Protein 9IW1 (pdb70)

Organism: Chaetomium thermophilum (strain DSM 1495 / CBS 144.50 / IMI 039719) (NCBI:txid759272)

Structure (mmCIF, N/CA/C/O backbone):
data_9IW1
#
_entry.id   9IW1
#
_cell.length_a   42.988
_cell.length_b   60.536
_cell.length_c   202.142
_cell.angle_alpha   90.000
_cell.angle_beta   90.000
_cell.angle_gamma   90.000
#
_symmetry.space_group_name_H-M   'P 21 21 21'
#
loop_
_entity.id
_entity.type
_entity.pdbx_description
1 polymer 'Nicotinamide-nucleotide adenylyltransferase'
2 non-polymer 'BETA-NICOTINAMIDE RIBOSE MONOPHOSPHATE'
3 non-polymer GLYCEROL
4 non-polymer DI(HYDROXYETHYL)ETHER
5 non-polymer 1,2-ETHANEDIOL
6 water water
#
loop_
_atom_site.group_PDB
_atom_site.id
_atom_site.type_symbol
_atom_site.label_atom_id
_atom_site.label_alt_id
_atom_site.label_comp_id
_atom_site.label_asym_id
_atom_site.label_entity_id
_atom_site.label_seq_id
_atom_site.pdbx_PDB_ins_code
_atom_site.Cartn_x
_atom_site.Cartn_y
_atom_site.Cartn_z
_atom_site.occupancy
_atom_site.B_iso_or_equiv
_atom_site.auth_seq_id
_atom_site.auth_comp_id
_atom_site.auth_asym_id
_atom_site.auth_atom_id
_atom_site.pdbx_PDB_model_num
ATOM 1 N N . ASP A 1 45 ? -25.19300 -11.56452 7.88521 1.000 56.85568 37 ASP A N 1
ATOM 2 C CA . ASP A 1 45 ? -25.42630 -12.91244 7.54868 1.000 56.89279 37 ASP A CA 1
ATOM 3 C C . ASP A 1 45 ? -24.30124 -13.84415 7.67640 1.000 55.73452 37 ASP A C 1
ATOM 4 O O . ASP A 1 45 ? -24.22971 -14.47895 8.69904 1.000 61.59325 37 ASP A O 1
ATOM 9 N N . SER A 1 46 ? -23.47807 -14.05398 6.66063 1.000 47.89732 38 SER A N 1
ATOM 10 C CA . SER A 1 46 ? -22.51550 -15.14794 6.78297 1.000 44.65337 38 SER A CA 1
ATOM 11 C C . SER A 1 46 ? -21.05152 -14.69991 6.76828 1.000 33.23174 38 SER A C 1
ATOM 12 O O . SER A 1 46 ? -20.71747 -13.55147 6.46609 1.000 34.09216 38 SER A O 1
ATOM 15 N N . TYR A 1 47 ? -20.16405 -15.64643 7.08212 1.000 28.36008 39 TYR A N 1
ATOM 16 C CA . TYR A 1 47 ? -18.77769 -15.27749 7.33860 1.000 26.37686 39 TYR A CA 1
ATOM 17 C C . TYR A 1 47 ? -18.12535 -14.66952 6.10600 1.000 30.74582 39 TYR A C 1
ATOM 18 O O . TYR A 1 47 ? -18.06051 -15.28291 5.03181 1.000 29.78474 39 TYR A O 1
ATOM 27 N N . THR A 1 48 ? -17.57312 -13.48183 6.28698 1.000 30.54373 40 THR A N 1
ATOM 28 C CA . THR A 1 48 ? -16.80207 -12.81624 5.25102 1.000 30.39984 40 THR A CA 1
ATOM 29 C C . THR A 1 48 ? -15.47417 -12.42114 5.87398 1.000 30.88733 40 THR A C 1
ATOM 30 O O . THR A 1 48 ? -15.44132 -11.87011 6.97961 1.000 24.40587 40 THR A O 1
ATOM 34 N N . PHE A 1 49 ? -14.39610 -12.77373 5.21866 1.000 28.43771 41 PHE A N 1
ATOM 35 C CA . PHE A 1 49 ? -13.09405 -12.46359 5.76208 1.000 25.06698 41 PHE A CA 1
ATOM 36 C C . PHE A 1 49 ? -12.88408 -10.95485 5.75221 1.000 21.62931 41 PHE A C 1
ATOM 37 O O . PHE A 1 49 ? -13.06315 -10.32715 4.71301 1.000 19.99941 41 PHE A O 1
ATOM 45 N N . PRO A 1 50 ? -12.53027 -10.33811 6.88333 1.000 27.41196 42 PRO A N 1
ATOM 46 C CA . PRO A 1 50 ? -12.48447 -8.86453 6.94211 1.000 20.05390 42 PRO A CA 1
ATOM 47 C C . PRO A 1 50 ? -11.31615 -8.30626 6.14668 1.000 20.61880 42 PRO A C 1
ATOM 48 O O . PRO A 1 50 ? -10.17538 -8.74916 6.29449 1.000 20.61432 42 PRO A O 1
ATOM 52 N N . ILE A 1 51 ? -11.60590 -7.30631 5.31884 1.000 19.90533 43 ILE A N 1
ATOM 53 C CA . ILE A 1 51 ? -10.59342 -6.70600 4.46200 1.000 24.12583 43 ILE A CA 1
ATOM 54 C C . ILE A 1 51 ? -10.75981 -5.19411 4.40569 1.000 24.55123 43 ILE A C 1
ATOM 55 O O . ILE A 1 51 ? -10.08979 -4.52084 3.61244 1.000 23.27104 43 ILE A O 1
ATOM 60 N N . HIS A 1 52 ? -11.64366 -4.64034 5.23914 1.000 22.37862 44 HIS A N 1
ATOM 61 C CA . HIS A 1 52 ? -11.96620 -3.22889 5.07757 1.000 21.65037 44 HIS A CA 1
ATOM 62 C C . HIS A 1 52 ? -10.78481 -2.31777 5.38456 1.000 21.63978 44 HIS A C 1
ATOM 63 O O . HIS A 1 52 ? -10.80688 -1.15565 4.97125 1.000 20.07101 44 HIS A O 1
ATOM 70 N N . LYS A 1 53 ? -9.75308 -2.81202 6.07813 1.000 18.07226 45 LYS A N 1
ATOM 71 C CA . LYS A 1 53 ? -8.55175 -2.02572 6.34328 1.000 16.46366 45 LYS A CA 1
ATOM 72 C C . LYS A 1 53 ? -7.28518 -2.68964 5.81190 1.000 21.33582 45 LYS A C 1
ATOM 73 O O . LYS A 1 53 ? -6.17889 -2.28958 6.19124 1.000 18.41527 45 LYS A O 1
ATOM 79 N N . LEU A 1 54 ? -7.41088 -3.67952 4.93774 1.000 16.05786 46 LEU A N 1
ATOM 80 C CA . LEU A 1 54 ? -6.24274 -4.36500 4.40013 1.000 19.24841 46 LEU A CA 1
ATOM 81 C C . LEU A 1 54 ? -5.64628 -3.53386 3.27176 1.000 15.71423 46 LEU A C 1
ATOM 82 O O . LEU A 1 54 ? -6.34621 -3.17433 2.31834 1.000 19.32549 46 LEU A O 1
ATOM 87 N N . LYS A 1 55 ? -4.36318 -3.21751 3.37665 1.000 17.36448 47 LYS A N 1
ATOM 88 C CA . LYS A 1 55 ? -3.69778 -2.51888 2.28682 1.000 22.36323 47 LYS A CA 1
ATOM 89 C C . LYS A 1 55 ? -3.46325 -3.51383 1.16274 1.000 24.34695 47 LYS A C 1
ATOM 90 O O . LYS A 1 55 ? -2.73743 -4.50108 1.33289 1.000 21.99890 47 LYS A O 1
ATOM 96 N N . ARG A 1 56 ? -4.11409 -3.29485 0.03073 1.000 22.20483 48 ARG A N 1
ATOM 97 C CA . ARG A 1 56 ? -4.00500 -4.25999 -1.05002 1.000 28.11713 48 ARG A CA 1
ATOM 98 C C . ARG A 1 56 ? -2.98545 -3.86653 -2.10367 1.000 26.72800 48 ARG A C 1
ATOM 99 O O . ARG A 1 56 ? -2.67590 -4.68954 -2.97464 1.000 31.10391 48 ARG A O 1
ATOM 107 N N . ARG A 1 57 ? -2.44356 -2.65218 -2.03241 1.000 23.95353 49 ARG A N 1
ATOM 108 C CA . ARG A 1 57 ? -1.34387 -2.22154 -2.88740 1.000 26.74881 49 ARG A CA 1
ATOM 109 C C . ARG A 1 57 ? -0.25342 -1.60911 -2.01951 1.000 23.11777 49 ARG A C 1
ATOM 110 O O . ARG A 1 57 ? -0.51268 -0.66134 -1.27335 1.000 27.63728 49 ARG A O 1
ATOM 118 N N . GLN A 1 58 ? 0.96154 -2.12933 -2.13319 1.000 23.40136 50 GLN A N 1
ATOM 119 C CA . GLN A 1 58 ? 2.08431 -1.61417 -1.36708 1.000 19.39246 50 GLN A CA 1
ATOM 120 C C . GLN A 1 58 ? 2.48484 -0.20365 -1.80394 1.000 24.10592 50 GLN A C 1
ATOM 121 O O . GLN A 1 58 ? 2.18597 0.24723 -2.91277 1.000 24.91205 50 GLN A O 1
ATOM 127 N N . SER A 1 59 ? 3.19644 0.48854 -0.90112 1.000 26.50476 51 SER A N 1
ATOM 128 C CA . SER A 1 59 ? 3.77067 1.80139 -1.15849 1.000 26.19156 51 SER A CA 1
ATOM 129 C C . SER A 1 59 ? 5.29099 1.81327 -1.19020 1.000 30.27174 51 SER A C 1
ATOM 130 O O . SER A 1 59 ? 5.86755 2.77941 -1.69256 1.000 31.14722 51 SER A O 1
ATOM 133 N N . GLN A 1 60 ? 5.95929 0.77745 -0.68951 1.000 24.01433 52 GLN A N 1
ATOM 134 C CA . GLN A 1 60 ? 7.40673 0.83415 -0.56512 1.000 25.76472 52 GLN A CA 1
ATOM 135 C C . GLN A 1 60 ? 8.03804 -0.19185 -1.47760 1.000 29.87611 52 GLN A C 1
ATOM 136 O O . GLN A 1 60 ? 7.71593 -1.38046 -1.38986 1.000 28.54070 52 GLN A O 1
ATOM 142 N N . PRO A 1 61 ? 8.93085 0.21431 -2.36053 1.000 33.05342 53 PRO A N 1
ATOM 143 C CA . PRO A 1 61 ? 9.59691 -0.75713 -3.22717 1.000 29.77226 53 PRO A CA 1
ATOM 144 C C . PRO A 1 61 ? 10.60610 -1.57557 -2.45687 1.000 28.62220 53 PRO A C 1
ATOM 145 O O . PRO A 1 61 ? 11.17874 -1.12582 -1.46410 1.000 36.69663 53 PRO A O 1
ATOM 149 N N . GLY A 1 62 ? 10.80477 -2.80324 -2.92283 1.000 27.61613 54 GLY A N 1
ATOM 150 C CA . GLY A 1 62 ? 11.76275 -3.72292 -2.32312 1.000 28.73382 54 GLY A CA 1
ATOM 151 C C . GLY A 1 62 ? 11.32287 -4.34310 -1.02008 1.000 29.85006 54 GLY A C 1
ATOM 152 O O . GLY A 1 62 ? 12.10230 -5.08352 -0.41986 1.000 27.16600 54 GLY A O 1
ATOM 153 N N . LYS A 1 63 ? 10.09022 -4.09785 -0.58378 1.000 35.84441 55 LYS A N 1
ATOM 154 C CA . LYS A 1 63 ? 9.60671 -4.57393 0.70319 1.000 30.01137 55 LYS A CA 1
ATOM 155 C C . LYS A 1 63 ? 8.65556 -5.74377 0.49217 1.000 25.70773 55 LYS A C 1
ATOM 156 O O . LYS A 1 63 ? 7.81768 -5.72320 -0.41241 1.000 26.74919 55 LYS A O 1
ATOM 162 N N . THR A 1 64 ? 8.77251 -6.72860 1.35082 1.000 22.33661 56 THR A N 1
ATOM 163 C CA . THR A 1 64 ? 7.88202 -7.87202 1.37806 1.000 26.07308 56 THR A CA 1
ATOM 164 C C . THR A 1 64 ? 6.59753 -7.52185 2.11463 1.000 23.65198 56 THR A C 1
ATOM 165 O O . THR A 1 64 ? 6.65202 -7.07218 3.26117 1.000 26.49427 56 THR A O 1
ATOM 169 N N . PRO A 1 65 ? 5.43728 -7.72955 1.51148 1.000 20.80096 57 PRO A N 1
ATOM 170 C CA . PRO A 1 65 ? 4.19403 -7.44841 2.22784 1.000 21.11343 57 PRO A CA 1
ATOM 171 C C . PRO A 1 65 ? 4.03241 -8.40640 3.39887 1.000 20.16306 57 PRO A C 1
ATOM 172 O O . PRO A 1 65 ? 4.32235 -9.60354 3.30128 1.000 19.20905 57 PRO A O 1
ATOM 176 N N . LEU A 1 66 ? 3.56191 -7.86507 4.51654 1.000 20.70944 58 LEU A N 1
ATOM 177 C CA . LEU A 1 66 ? 3.47041 -8.60737 5.76594 1.000 17.93586 58 LEU A CA 1
ATOM 178 C C . LEU A 1 66 ? 2.10223 -8.38677 6.39238 1.000 17.86513 58 LEU A C 1
ATOM 179 O O . LEU A 1 66 ? 1.56296 -7.27561 6.35142 1.000 16.92996 58 LEU A O 1
ATOM 184 N N . VAL A 1 67 ? 1.52247 -9.46088 6.91802 1.000 15.13748 59 VAL A N 1
ATOM 185 C CA . VAL A 1 67 ? 0.27863 -9.40946 7.67331 1.000 15.94509 59 VAL A CA 1
ATOM 186 C C . VAL A 1 67 ? 0.52758 -10.02741 9.04270 1.000 16.37776 59 VAL A C 1
ATOM 187 O O . VAL A 1 67 ? 1.02605 -11.15508 9.14148 1.000 17.43679 59 VAL A O 1
ATOM 191 N N . LEU A 1 68 ? 0.17834 -9.29507 10.09473 1.000 13.28263 60 LEU A N 1
ATOM 192 C CA . LEU A 1 68 ? 0.38707 -9.74388 11.46668 1.000 12.72739 60 LEU A CA 1
ATOM 193 C C . LEU A 1 68 ? -0.90156 -10.32880 12.01644 1.000 12.55188 60 LEU A C 1
ATOM 194 O O . LEU A 1 68 ? -1.97916 -9.76124 11.82326 1.000 15.48028 60 LEU A O 1
ATOM 199 N N . VAL A 1 69 ? -0.78882 -11.46426 12.70365 1.000 12.74511 61 VAL A N 1
ATOM 200 C CA . VAL A 1 69 ? -1.94022 -12.13935 13.29954 1.000 13.09694 61 VAL A CA 1
ATOM 201 C C . VAL A 1 69 ? -1.68942 -12.35393 14.78500 1.000 15.13340 61 VAL A C 1
ATOM 202 O O . VAL A 1 69 ? -0.72289 -13.02836 15.15825 1.000 13.12303 61 VAL A O 1
ATOM 206 N N . ALA A 1 70 ? -2.57785 -11.80939 15.63497 1.000 12.69906 62 ALA A N 1
ATOM 207 C CA . ALA A 1 70 ? -2.52337 -12.03408 17.07829 1.000 15.18524 62 ALA A CA 1
ATOM 208 C C . ALA A 1 70 ? -3.57888 -13.06233 17.46666 1.000 14.03024 62 ALA A C 1
ATOM 209 O O . ALA A 1 70 ? -4.77711 -12.76477 17.46666 1.000 13.34321 62 ALA A O 1
ATOM 211 N N . CYS A 1 71 ? -3.13187 -14.27035 17.79165 1.000 16.77339 63 CYS A N 1
ATOM 212 C CA . CYS A 1 71 ? -3.99594 -15.31406 18.32533 1.000 19.65962 63 CYS A CA 1
ATOM 213 C C . CYS A 1 71 ? -4.00199 -15.25881 19.84728 1.000 22.87435 63 CYS A C 1
ATOM 214 O O . CYS A 1 71 ? -2.94341 -15.35002 20.47825 1.000 26.69895 63 CYS A O 1
ATOM 217 N N . GLY A 1 72 ? -5.18596 -15.13102 20.43318 1.000 23.14746 64 GLY A N 1
ATOM 218 C CA . GLY A 1 72 ? -5.28107 -15.09194 21.88184 1.000 20.45350 64 GLY A CA 1
ATOM 219 C C . GLY A 1 72 ? -6.71481 -15.26516 22.32788 1.000 20.94268 64 GLY A C 1
ATOM 220 O O . GLY A 1 72 ? -7.63668 -15.38587 21.51403 1.000 16.92212 64 GLY A O 1
ATOM 221 N N . SER A 1 73 ? -6.89176 -15.26861 23.65168 1.000 20.08613 65 SER A N 1
ATOM 222 C CA . SER A 1 73 ? -8.23113 -15.37935 24.21958 1.000 19.65750 65 SER A CA 1
ATOM 223 C C . SER A 1 73 ? -8.98346 -14.06417 24.08597 1.000 19.81820 65 SER A C 1
ATOM 224 O O . SER A 1 73 ? -10.16436 -14.04459 23.71867 1.000 17.55493 65 SER A O 1
ATOM 227 N N . PHE A 1 74 ? -8.31341 -12.95329 24.38329 1.000 16.80204 66 PHE A N 1
ATOM 228 C CA . PHE A 1 74 ? -8.93524 -11.63384 24.37281 1.000 19.48374 66 PHE A CA 1
ATOM 229 C C . PHE A 1 74 ? -10.20080 -11.62902 25.23083 1.000 16.81655 66 PHE A C 1
ATOM 230 O O . PHE A 1 74 ? -11.30550 -11.35910 24.76157 1.000 14.62978 66 PHE A O 1
ATOM 238 N N . SER A 1 75 ? -10.02502 -11.93712 26.51654 1.000 15.91562 67 SER A N 1
ATOM 239 C CA . SER A 1 75 ? -11.15300 -12.08589 27.43645 1.000 18.77747 67 SER A CA 1
ATOM 240 C C . SER A 1 75 ? -10.93044 -11.27229 28.70664 1.000 14.80620 67 SER A C 1
ATOM 241 O O . SER A 1 75 ? -10.72606 -11.83185 29.78971 1.000 16.02146 67 SER A O 1
ATOM 244 N N . PRO A 1 76 ? -11.01251 -9.94691 28.62085 1.000 15.52899 68 PRO A N 1
ATOM 245 C CA . PRO A 1 76 ? -11.25358 -9.10025 27.44779 1.000 15.24405 68 PRO A CA 1
ATOM 246 C C . PRO A 1 76 ? -9.96910 -8.54596 26.81765 1.000 14.65834 68 PRO A C 1
ATOM 247 O O . PRO A 1 76 ? -8.89112 -8.66496 27.40047 1.000 12.66525 68 PRO A O 1
ATOM 251 N N . ILE A 1 77 ? -10.08231 -7.91829 25.63989 1.000 13.05408 69 ILE A N 1
ATOM 252 C CA . ILE A 1 77 ? -8.95961 -7.21151 25.03104 1.000 16.02267 69 ILE A CA 1
ATOM 253 C C . ILE A 1 77 ? -8.49880 -6.07554 25.94623 1.000 16.07427 69 ILE A C 1
ATOM 254 O O . ILE A 1 77 ? -9.31094 -5.44431 26.63372 1.000 16.80234 69 ILE A O 1
ATOM 259 N N . THR A 1 78 ? -7.18877 -5.81558 25.97497 1.000 11.75242 70 THR A N 1
ATOM 260 C CA . THR A 1 78 ? -6.63207 -4.71402 26.76446 1.000 15.37623 70 THR A CA 1
ATOM 261 C C . THR A 1 78 ? -5.83501 -3.76669 25.87490 1.000 17.42954 70 THR A C 1
ATOM 262 O O . THR A 1 78 ? -5.54067 -4.06194 24.71277 1.000 15.13355 70 THR A O 1
ATOM 266 N N . PHE A 1 79 ? -5.44977 -2.62237 26.45006 1.000 14.61324 71 PHE A N 1
ATOM 267 C CA . PHE A 1 79 ? -4.60127 -1.68976 25.71766 1.000 12.59862 71 PHE A CA 1
ATOM 268 C C . PHE A 1 79 ? -3.23211 -2.29304 25.41159 1.000 15.43663 71 PHE A C 1
ATOM 269 O O . PHE A 1 79 ? -2.60014 -1.91343 24.42028 1.000 15.29481 71 PHE A O 1
ATOM 277 N N . LEU A 1 80 ? -2.76232 -3.23732 26.23311 1.000 12.56677 72 LEU A N 1
ATOM 278 C CA . LEU A 1 80 ? -1.48394 -3.88392 25.95007 1.000 17.92039 72 LEU A CA 1
ATOM 279 C C . LEU A 1 80 ? -1.55601 -4.71398 24.67150 1.000 19.03188 72 LEU A C 1
ATOM 280 O O . LEU A 1 80 ? -0.64901 -4.65972 23.83309 1.000 17.11436 72 LEU A O 1
ATOM 285 N N . HIS A 1 81 ? -2.62405 -5.50070 24.50941 1.000 15.95307 73 HIS A N 1
ATOM 286 C CA . HIS A 1 81 ? -2.79968 -6.25506 23.27211 1.000 18.24647 73 HIS A CA 1
ATOM 287 C C . HIS A 1 81 ? -2.74419 -5.32937 22.06853 1.000 17.56051 73 HIS A C 1
ATOM 288 O O . HIS A 1 81 ? -2.10870 -5.64702 21.05932 1.000 15.22658 73 HIS A O 1
ATOM 295 N N . LEU A 1 82 ? -3.39037 -4.16371 22.16602 1.000 15.23366 74 LEU A N 1
ATOM 296 C CA . LEU A 1 82 ? -3.39893 -3.23683 21.03913 1.000 18.30214 74 LEU A CA 1
ATOM 297 C C . LEU A 1 82 ? -2.02977 -2.60499 20.83868 1.000 16.95749 74 LEU A C 1
ATOM 298 O O . LEU A 1 82 ? -1.56523 -2.46586 19.70053 1.000 16.36508 74 LEU A O 1
ATOM 303 N N . ARG A 1 83 ? -1.36099 -2.24228 21.93407 1.000 13.11263 75 ARG A N 1
ATOM 304 C CA . ARG A 1 83 ? -0.03848 -1.63465 21.83890 1.000 15.32678 75 ARG A CA 1
ATOM 305 C C . ARG A 1 83 ? 0.97009 -2.56619 21.17074 1.000 17.33896 75 ARG A C 1
ATOM 306 O O . ARG A 1 83 ? 1.86856 -2.09636 20.46685 1.000 14.97352 75 ARG A O 1
ATOM 314 N N A MET A 1 84 ? 0.83153 -3.88218 21.37127 0.407 16.64107 76 MET A N 1
ATOM 315 N N B MET A 1 84 ? 0.83325 -3.88114 21.36433 0.593 15.58785 76 MET A N 1
ATOM 316 C CA A MET A 1 84 ? 1.74830 -4.83630 20.74937 0.407 18.35659 76 MET A CA 1
ATOM 317 C CA B MET A 1 84 ? 1.76757 -4.82270 20.75139 0.593 18.83466 76 MET A CA 1
ATOM 318 C C A MET A 1 84 ? 1.77875 -4.67592 19.23280 0.407 16.93366 76 MET A C 1
ATOM 319 C C B MET A 1 84 ? 1.77035 -4.71619 19.22754 0.593 17.88198 76 MET A C 1
ATOM 320 O O A MET A 1 84 ? 2.83533 -4.81334 18.60745 0.407 17.39880 76 MET A O 1
ATOM 321 O O B MET A 1 84 ? 2.80693 -4.93285 18.59338 0.593 17.43422 76 MET A O 1
ATOM 330 N N . PHE A 1 85 ? 0.62750 -4.39669 18.62341 1.000 13.97524 77 PHE A N 1
ATOM 331 C CA . PHE A 1 85 ? 0.58731 -4.21187 17.18032 1.000 13.59228 77 PHE A CA 1
ATOM 332 C C . PHE A 1 85 ? 1.40234 -2.99668 16.77262 1.000 17.90035 77 PHE A C 1
ATOM 333 O O . PHE A 1 85 ? 2.21116 -3.05987 15.83603 1.000 16.60056 77 PHE A O 1
ATOM 341 N N . GLU A 1 86 ? 1.21684 -1.88310 17.48883 1.000 15.59184 78 GLU A N 1
ATOM 342 C CA . GLU A 1 86 ? 1.96916 -0.66423 17.19398 1.000 18.83525 78 GLU A CA 1
ATOM 343 C C . GLU A 1 86 ? 3.46975 -0.86569 17.39354 1.000 20.72477 78 GLU A C 1
ATOM 344 O O . GLU A 1 86 ? 4.27880 -0.35876 16.60511 1.000 21.04795 78 GLU A O 1
ATOM 350 N N . MET A 1 87 ? 3.86657 -1.60060 18.43797 1.000 14.21325 79 MET A N 1
ATOM 351 C CA . MET A 1 87 ? 5.28823 -1.88830 18.62840 1.000 20.46640 79 MET A CA 1
ATOM 352 C C . MET A 1 87 ? 5.83177 -2.71565 17.47133 1.000 16.57007 79 MET A C 1
ATOM 353 O O . MET A 1 87 ? 6.94338 -2.47778 16.98845 1.000 18.65563 79 MET A O 1
ATOM 358 N N . ALA A 1 88 ? 5.06326 -3.70916 17.03372 1.000 15.01611 80 ALA A N 1
ATOM 359 C CA . ALA A 1 88 ? 5.47957 -4.53171 15.90966 1.000 16.21778 80 ALA A CA 1
ATOM 360 C C . ALA A 1 88 ? 5.57162 -3.70593 14.63806 1.000 19.68673 80 ALA A C 1
ATOM 361 O O . ALA A 1 88 ? 6.53737 -3.83696 13.87895 1.000 22.50730 80 ALA A O 1
ATOM 363 N N . SER A 1 89 ? 4.60288 -2.80839 14.41802 1.000 16.87113 81 SER A N 1
ATOM 364 C CA . SER A 1 89 ? 4.65326 -1.92513 13.25446 1.000 18.80027 81 SER A CA 1
ATOM 365 C C . SER A 1 89 ? 5.93269 -1.09018 13.24761 1.000 21.92805 81 SER A C 1
AT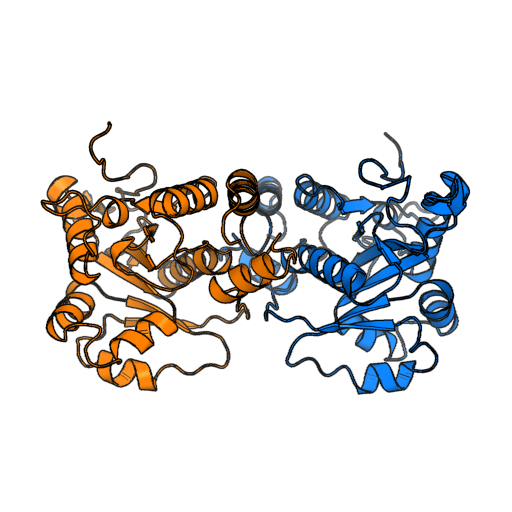OM 366 O O . SER A 1 89 ? 6.64511 -1.03638 12.23936 1.000 25.37325 81 SER A O 1
ATOM 369 N N . ASP A 1 90 ? 6.25334 -0.45795 14.38116 1.000 20.42794 82 ASP A N 1
ATOM 370 C CA . ASP A 1 90 ? 7.46317 0.35720 14.49742 1.000 23.37893 82 ASP A CA 1
ATOM 371 C C . ASP A 1 90 ? 8.73477 -0.46459 14.29147 1.000 24.92917 82 ASP A C 1
ATOM 372 O O . ASP A 1 90 ? 9.68922 0.00498 13.66342 1.000 28.15662 82 ASP A O 1
ATOM 377 N N . PHE A 1 91 ? 8.79515 -1.66176 14.87741 1.000 16.74813 83 PHE A N 1
ATOM 378 C CA . PHE A 1 91 ? 9.97242 -2.51082 14.71720 1.000 21.72439 83 PHE A CA 1
ATOM 379 C C . PHE A 1 91 ? 10.16675 -2.89935 13.25803 1.000 26.88689 83 PHE A C 1
ATOM 380 O O . PHE A 1 91 ? 11.29370 -2.88018 12.75056 1.000 24.68244 83 PHE A O 1
ATOM 388 N N . VAL A 1 92 ? 9.07592 -3.26562 12.57383 1.000 20.88797 84 VAL A N 1
ATOM 389 C CA . VAL A 1 92 ? 9.15976 -3.68337 11.17923 1.000 18.80257 84 VAL A CA 1
ATOM 390 C C . VAL A 1 92 ? 9.70651 -2.55768 10.31745 1.000 24.69147 84 VAL A C 1
ATOM 391 O O . VAL A 1 92 ? 10.55220 -2.78124 9.44116 1.000 22.63833 84 VAL A O 1
ATOM 395 N N . ARG A 1 93 ? 9.23858 -1.33034 10.55959 1.000 25.62996 85 ARG A N 1
ATOM 396 C CA . ARG A 1 93 ? 9.66022 -0.19403 9.74789 1.000 33.87947 85 ARG A CA 1
ATOM 397 C C . ARG A 1 93 ? 11.17176 0.00351 9.80819 1.000 26.40443 85 ARG A C 1
ATOM 398 O O . ARG A 1 93 ? 11.80838 0.28082 8.78746 1.000 32.97026 85 ARG A O 1
ATOM 406 N N . PHE A 1 94 ? 11.76902 -0.15595 10.98664 1.000 27.84220 86 PHE A N 1
ATOM 407 C CA . PHE A 1 94 ? 13.15053 0.24981 11.19613 1.000 29.80848 86 PHE A CA 1
ATOM 408 C C . PHE A 1 94 ? 14.12188 -0.91242 11.31876 1.000 28.27653 86 PHE A C 1
ATOM 409 O O . PHE A 1 94 ? 15.32862 -0.67375 11.42349 1.000 31.69911 86 PHE A O 1
ATOM 417 N N . ASN A 1 95 ? 13.64420 -2.15787 11.30408 1.000 23.89380 87 ASN A N 1
ATOM 418 C CA . ASN A 1 95 ? 14.52186 -3.29809 11.50909 1.000 26.54283 87 ASN A CA 1
ATOM 419 C C . ASN A 1 95 ? 14.32546 -4.43540 10.51629 1.000 27.41943 87 ASN A C 1
ATOM 420 O O . ASN A 1 95 ? 15.00872 -5.45339 10.63907 1.000 31.71639 87 ASN A O 1
ATOM 425 N N . THR A 1 96 ? 13.39289 -4.32467 9.57486 1.000 27.36876 88 THR A N 1
ATOM 426 C CA . THR A 1 96 ? 13.12565 -5.40632 8.63631 1.000 24.49225 88 THR A CA 1
ATOM 427 C C . THR A 1 96 ? 12.96916 -4.83729 7.23849 1.000 24.31295 88 THR A C 1
ATOM 428 O O . THR A 1 96 ? 12.92847 -3.62039 7.03369 1.000 25.25146 88 THR A O 1
ATOM 432 N N . ASP A 1 97 ? 12.82963 -5.74648 6.27583 1.000 25.82982 89 ASP A N 1
ATOM 433 C CA . ASP A 1 97 ? 12.44817 -5.40504 4.91542 1.000 28.77160 89 ASP A CA 1
ATOM 434 C C . ASP A 1 97 ? 10.99882 -5.78226 4.63024 1.000 30.37946 89 ASP A C 1
ATOM 435 O O . ASP A 1 97 ? 10.64823 -6.09696 3.49218 1.000 30.14963 89 ASP A O 1
ATOM 440 N N . PHE A 1 98 ? 10.15217 -5.76702 5.66286 1.000 26.50370 90 PHE A N 1
ATOM 441 C CA . PHE A 1 98 ? 8.72065 -5.95737 5.49097 1.000 25.70634 90 PHE A CA 1
ATOM 442 C C . PHE A 1 98 ? 8.01544 -4.61255 5.36891 1.000 21.68069 90 PHE A C 1
ATOM 443 O O . PHE A 1 98 ? 8.50191 -3.58332 5.83579 1.000 26.16305 90 PHE A O 1
ATOM 451 N N . GLU A 1 99 ? 6.84252 -4.64327 4.74063 1.000 22.89465 91 GLU A N 1
ATOM 452 C CA . GLU A 1 99 ? 5.88177 -3.54930 4.77084 1.000 21.23504 91 GLU A CA 1
ATOM 453 C C . GLU A 1 99 ? 4.57729 -4.10235 5.32524 1.000 19.39790 91 GLU A C 1
ATOM 454 O O . GLU A 1 99 ? 3.97294 -4.98479 4.70888 1.000 20.21691 91 GLU A O 1
ATOM 460 N N . VAL A 1 100 ? 4.13036 -3.55012 6.45704 1.000 19.76473 92 VAL A N 1
ATOM 461 C CA . VAL A 1 100 ? 2.91735 -4.00928 7.13236 1.000 20.61130 92 VAL A CA 1
ATOM 462 C C . VAL A 1 100 ? 1.69457 -3.62358 6.30989 1.000 19.70313 92 VAL A C 1
ATOM 463 O O . VAL A 1 100 ? 1.51679 -2.45491 5.94480 1.000 19.40703 92 VAL A O 1
ATOM 467 N N . CYS A 1 101 ? 0.83287 -4.60558 6.02591 1.000 14.40177 93 CYS A N 1
ATOM 468 C CA . CYS A 1 101 ? -0.38547 -4.37663 5.25587 1.000 15.49146 93 CYS A CA 1
ATOM 469 C C . CYS A 1 101 ? -1.67752 -4.50360 6.05877 1.000 21.28414 93 CYS A C 1
ATOM 470 O O . CYS A 1 101 ? -2.72398 -4.02747 5.58557 1.000 14.39926 93 CYS A O 1
ATOM 473 N N . ALA A 1 102 ? -1.64212 -5.15506 7.22605 1.000 15.06022 94 ALA A N 1
ATOM 474 C CA . ALA A 1 102 ? -2.81774 -5.33383 8.07905 1.000 16.80173 94 ALA A CA 1
ATOM 475 C C . ALA A 1 102 ? -2.40848 -5.97742 9.39364 1.000 19.71777 94 ALA A C 1
ATOM 476 O O . ALA A 1 102 ? -1.38149 -6.66007 9.48182 1.000 15.06537 94 ALA A O 1
ATOM 478 N N . GLY A 1 103 ? -3.24279 -5.76149 10.41193 1.000 19.59618 95 GLY A N 1
ATOM 479 C CA . GLY A 1 103 ? -3.15949 -6.49413 11.66316 1.000 13.86801 95 GLY A CA 1
ATOM 480 C C . GLY A 1 103 ? -4.49415 -7.12625 12.01654 1.000 16.10391 95 GLY A C 1
ATOM 481 O O . GLY A 1 103 ? -5.53312 -6.45734 11.96267 1.000 15.80250 95 GLY A O 1
ATOM 482 N N . TYR A 1 104 ? -4.49613 -8.41132 12.35457 1.000 11.87464 96 TYR A N 1
ATOM 483 C CA . TYR A 1 104 ? -5.72840 -9.12822 12.65012 1.000 13.40976 96 TYR A CA 1
ATOM 484 C C . TYR A 1 104 ? -5.69220 -9.66912 14.06491 1.000 16.43991 96 TYR A C 1
ATOM 485 O O . TYR A 1 104 ? -4.68026 -10.23930 14.49560 1.000 14.79337 96 TYR A O 1
ATOM 494 N N . LEU A 1 105 ? -6.79619 -9.47338 14.78568 1.000 13.95628 97 LEU A N 1
ATOM 495 C CA . LEU A 1 105 ? -7.02126 -10.14443 16.06240 1.000 14.27125 97 LEU A CA 1
ATOM 496 C C . LEU A 1 105 ? -7.80653 -11.41648 15.78088 1.000 13.96871 97 LEU A C 1
ATOM 497 O O . LEU A 1 105 ? -8.77835 -11.39458 15.02009 1.000 13.05333 97 LEU A O 1
ATOM 502 N N . SER A 1 106 ? -7.37310 -12.52522 16.37179 1.000 11.49045 98 SER A N 1
ATOM 503 C CA . SER A 1 106 ? -7.98934 -13.82833 16.14043 1.000 18.06542 98 SER A CA 1
ATOM 504 C C . SER A 1 106 ? -8.40116 -14.42172 17.48259 1.000 15.67255 98 SER A C 1
ATOM 505 O O . SER A 1 106 ? -7.62616 -15.16325 18.10239 1.000 15.74730 98 SER A O 1
ATOM 508 N N . PRO A 1 107 ? -9.59928 -14.09965 17.98568 1.000 17.89944 99 PRO A N 1
ATOM 509 C CA . PRO A 1 107 ? -10.03889 -14.66689 19.27149 1.000 16.22857 99 PRO A CA 1
ATOM 510 C C . PRO A 1 107 ? -10.20534 -16.17455 19.19746 1.000 15.38375 99 PRO A C 1
ATOM 511 O O . PRO A 1 107 ? -10.75318 -16.70983 18.23424 1.000 15.04527 99 PRO A O 1
ATOM 515 N N . VAL A 1 108 ? -9.75683 -16.85159 20.25638 1.000 15.20465 100 VAL A N 1
ATOM 516 C CA . VAL A 1 108 ? -9.72715 -18.30423 20.27828 1.000 14.47029 100 VAL A CA 1
ATOM 517 C C . VAL A 1 108 ? -11.14305 -18.86939 20.37608 1.000 15.95032 100 VAL A C 1
ATOM 518 O O . VAL A 1 108 ? -12.09166 -18.20743 20.81689 1.000 16.46048 100 VAL A O 1
ATOM 522 N N . SER A 1 109 ? -11.27704 -20.12707 19.96110 1.000 15.33871 101 SER A N 1
ATOM 523 C CA . SER A 1 109 ? -12.54836 -20.83417 20.02619 1.000 17.04781 101 SER A CA 1
ATOM 524 C C . SER A 1 109 ? -12.98409 -21.05122 21.46891 1.000 14.79090 101 SER A C 1
ATOM 525 O O . SER A 1 109 ? -12.16479 -21.28907 22.35675 1.000 15.94027 101 SER A O 1
ATOM 528 N N . ASP A 1 110 ? -14.29965 -21.01430 21.68895 1.000 14.48171 102 ASP A N 1
ATOM 529 C CA . ASP A 1 110 ? -14.85407 -21.32567 23.00428 1.000 18.84404 102 ASP A CA 1
ATOM 530 C C . ASP A 1 110 ? -14.51594 -22.72958 23.47376 1.000 25.76421 102 ASP A C 1
ATOM 531 O O . ASP A 1 110 ? -14.70261 -23.02623 24.65638 1.000 27.10518 102 ASP A O 1
ATOM 536 N N . ALA A 1 111 ? -14.07118 -23.60736 22.58132 1.000 17.12831 103 ALA A N 1
ATOM 537 C CA . ALA A 1 111 ? -13.64194 -24.93662 22.97907 1.000 25.71903 103 ALA A CA 1
ATOM 538 C C . ALA A 1 111 ? -12.29348 -24.94711 23.69315 1.000 27.34581 103 ALA A C 1
ATOM 539 O O . ALA A 1 111 ? -11.92998 -25.98150 24.25660 1.000 26.04476 103 ALA A O 1
ATOM 541 N N . TYR A 1 112 ? -11.54307 -23.84101 23.67263 1.000 24.57315 104 TYR A N 1
ATOM 542 C CA . TYR A 1 112 ? -10.22793 -23.80280 24.30778 1.000 28.69339 104 TYR A CA 1
ATOM 543 C C . TYR A 1 112 ? -10.34007 -24.07102 25.80299 1.000 31.56816 104 TYR A C 1
ATOM 544 O O . TYR A 1 112 ? -11.13299 -23.43936 26.50290 1.000 32.59410 104 TYR A O 1
ATOM 553 N N . LYS A 1 113 ? -9.52806 -25.00725 26.29201 1.000 40.07639 105 LYS A N 1
ATOM 554 C CA . LYS A 1 113 ? -9.46971 -25.31820 27.71605 1.000 46.72734 105 LYS A CA 1
ATOM 555 C C . LYS A 1 113 ? -8.81398 -24.20215 28.53173 1.000 41.73781 105 LYS A C 1
ATOM 556 O O . LYS A 1 113 ? -7.63145 -24.30390 28.87244 1.000 44.05589 105 LYS A O 1
ATOM 562 N N . LYS A 1 114 ? -9.54034 -23.11266 28.80197 1.000 42.70255 106 LYS A N 1
ATOM 563 C CA . LYS A 1 114 ? -9.00368 -22.03305 29.62532 1.000 41.29813 106 LYS A CA 1
ATOM 564 C C . LYS A 1 114 ? -10.11466 -21.42458 30.47622 1.000 41.37260 106 LYS A C 1
ATOM 565 O O . LYS A 1 114 ? -11.28465 -21.42673 30.08423 1.000 45.14375 106 LYS A O 1
ATOM 571 N N . ALA A 1 115 ? -9.72912 -20.91645 31.64866 1.000 41.48692 107 ALA A N 1
ATOM 572 C CA . ALA A 1 115 ? -10.60256 -20.24594 32.60521 1.000 34.93590 107 ALA A CA 1
ATOM 573 C C . ALA A 1 115 ? -10.77690 -18.76362 32.27617 1.000 31.66320 107 ALA A C 1
ATOM 574 O O . ALA A 1 115 ? -9.86325 -18.11491 31.76242 1.000 31.62023 107 ALA A O 1
ATOM 576 N N . GLY A 1 116 ? -11.95480 -18.22361 32.60166 1.000 25.53315 108 GLY A N 1
ATOM 577 C CA . GLY A 1 116 ? -12.24420 -16.81392 32.38812 1.000 25.88512 108 GLY A CA 1
ATOM 578 C C . GLY A 1 116 ? -12.58133 -16.42466 30.96643 1.000 26.13281 108 GLY A C 1
ATOM 579 O O . GLY A 1 116 ? -12.53254 -15.23949 30.62214 1.000 21.06631 108 GLY A O 1
ATOM 580 N N . LEU A 1 117 ? -12.93107 -17.39307 30.13132 1.000 19.84908 109 LEU A N 1
ATOM 581 C CA . LEU A 1 117 ? -13.19022 -17.16928 28.71485 1.000 17.47495 109 LEU A CA 1
ATOM 582 C C . LEU A 1 117 ? -14.65678 -16.82211 28.49486 1.000 20.19255 109 LEU A C 1
ATOM 583 O O . LEU A 1 117 ? -15.52782 -17.69137 28.59738 1.000 23.96883 109 LEU A O 1
ATOM 588 N N . ALA A 1 118 ? -14.92979 -15.56314 28.16419 1.000 17.72322 110 ALA A N 1
ATOM 589 C CA . ALA A 1 118 ? -16.28652 -15.13238 27.87361 1.000 15.83769 110 ALA A CA 1
ATOM 590 C C . ALA A 1 118 ? -16.75625 -15.78715 26.57889 1.000 18.30192 110 ALA A C 1
ATOM 591 O O . ALA A 1 118 ? -15.95369 -16.37411 25.85468 1.000 19.05308 110 ALA A O 1
ATOM 593 N N . PRO A 1 119 ? -18.06055 -15.74411 26.28284 1.000 18.95560 111 PRO A N 1
ATOM 594 C CA . PRO A 1 119 ? -18.54336 -16.30266 25.01498 1.000 19.67233 111 PRO A CA 1
ATOM 595 C C . PRO A 1 119 ? -17.86210 -15.67005 23.81102 1.000 21.88208 111 PRO A C 1
ATOM 596 O O . PRO A 1 119 ? -17.50720 -14.48726 23.81748 1.000 18.23273 111 PRO A O 1
ATOM 600 N N . GLY A 1 120 ? -17.68706 -16.49250 22.76843 1.000 15.99847 112 GLY A N 1
ATOM 601 C CA . GLY A 1 120 ? -16.90366 -16.07519 21.61260 1.000 19.01095 112 GLY A CA 1
ATOM 602 C C . GLY A 1 120 ? -17.44902 -14.84217 20.91741 1.000 15.82709 112 GLY A C 1
ATOM 603 O O . GLY A 1 120 ? -16.69863 -13.91432 20.60189 1.000 20.32228 112 GLY A O 1
ATOM 604 N N . HIS A 1 121 ? -18.76341 -14.79903 20.67787 1.000 14.71053 113 HIS A N 1
ATOM 605 C CA . HIS A 1 121 ? -19.31467 -13.63148 19.98921 1.000 19.07584 113 HIS A CA 1
ATOM 606 C C . HIS A 1 121 ? -19.15350 -12.35808 20.81950 1.000 18.31833 113 HIS A C 1
ATOM 607 O O . HIS A 1 121 ? -19.04603 -11.25729 20.25924 1.000 17.81552 113 HIS A O 1
ATOM 614 N N . HIS A 1 122 ? -19.12166 -12.48411 22.14770 1.000 18.85429 114 HIS A N 1
ATOM 615 C CA . HIS A 1 122 ? -18.84233 -11.32223 22.98605 1.000 23.27529 114 HIS A CA 1
ATOM 616 C C . HIS A 1 122 ? -17.39292 -10.86855 22.83041 1.000 16.42729 114 HIS A C 1
ATOM 617 O O . HIS A 1 122 ? -17.12065 -9.66898 22.71612 1.000 17.08434 114 HIS A O 1
ATOM 624 N N . ARG A 1 123 ? -16.44780 -11.81021 22.85000 1.000 14.30075 115 ARG A N 1
ATOM 625 C CA . ARG A 1 123 ? -15.04505 -11.43970 22.69457 1.000 14.70821 115 ARG A CA 1
ATOM 626 C C . ARG A 1 123 ? -14.78881 -10.82617 21.32259 1.000 19.30170 115 ARG A C 1
ATOM 627 O O . ARG A 1 123 ? -14.02050 -9.86041 21.20013 1.000 18.36485 115 ARG A O 1
ATOM 635 N N . VAL A 1 124 ? -15.44185 -11.35492 20.28131 1.000 14.52306 116 VAL A N 1
ATOM 636 C CA . VAL A 1 124 ? -15.32184 -10.75914 18.95101 1.000 14.45846 116 VAL A CA 1
ATOM 637 C C . VAL A 1 124 ? -15.87009 -9.34094 18.96366 1.000 14.55258 116 VAL A C 1
ATOM 638 O O . VAL A 1 124 ? -15.24214 -8.41306 18.43678 1.000 14.62820 116 VAL A O 1
ATOM 642 N N . ASN A 1 125 ? -17.02711 -9.14210 19.60528 1.000 15.11309 117 ASN A N 1
ATOM 643 C CA . ASN A 1 125 ? -17.63872 -7.81526 19.65950 1.000 15.77978 117 ASN A CA 1
ATOM 644 C C . ASN A 1 125 ? -16.77389 -6.82876 20.42927 1.000 15.96339 117 ASN A C 1
ATOM 645 O O . ASN A 1 125 ? -16.65588 -5.65962 20.04607 1.000 19.51156 117 ASN A O 1
ATOM 650 N N . MET A 1 126 ? -16.18005 -7.26928 21.53658 1.000 16.24975 118 MET A N 1
ATOM 651 C CA . MET A 1 126 ? -15.32106 -6.36342 22.28551 1.000 17.94631 118 MET A CA 1
ATOM 652 C C . MET A 1 126 ? -14.09056 -5.98512 21.46817 1.000 16.24116 118 MET A C 1
ATOM 653 O O . MET A 1 126 ? -13.70192 -4.81591 21.42552 1.000 15.85714 118 MET A O 1
ATOM 658 N N . CYS A 1 127 ? -13.47536 -6.96233 20.79733 1.000 15.81647 119 CYS A N 1
ATOM 659 C CA . CYS A 1 127 ? -12.32226 -6.67182 19.95462 1.000 13.17352 119 CYS A CA 1
ATOM 660 C C . CYS A 1 127 ? -12.67733 -5.71270 18.82272 1.000 15.47056 119 CYS A C 1
ATOM 661 O O . CYS A 1 127 ? -11.91077 -4.79327 18.52160 1.000 14.97216 119 CYS A O 1
ATOM 664 N N . SER A 1 128 ? -13.81946 -5.93199 18.15764 1.000 16.59401 120 SER A N 1
ATOM 665 C CA . SER A 1 128 ? -14.18794 -5.08133 17.02823 1.000 14.55545 120 SER A CA 1
ATOM 666 C C . SER A 1 128 ? -14.35337 -3.64464 17.47952 1.000 19.95647 120 SER A C 1
ATOM 667 O O . SER A 1 128 ? -13.89922 -2.70979 16.80748 1.000 20.74516 120 SER A O 1
ATOM 670 N N . ARG A 1 129 ? -14.99768 -3.44445 18.62470 1.000 18.65011 121 ARG A N 1
ATOM 671 C CA . ARG A 1 129 ? -15.17093 -2.07550 19.07801 1.000 20.49620 121 ARG A CA 1
ATOM 672 C C . ARG A 1 129 ? -13.83636 -1.46646 19.46013 1.000 15.17980 121 ARG A C 1
ATOM 673 O O . ARG A 1 129 ? -13.61635 -0.28157 19.21708 1.000 15.98026 121 ARG A O 1
ATOM 681 N N . ALA A 1 130 ? -12.92488 -2.26773 20.01534 1.000 18.82897 122 ALA A N 1
ATOM 682 C CA . ALA A 1 130 ? -11.61016 -1.75209 20.39066 1.000 18.31643 122 ALA A CA 1
ATOM 683 C C . ALA A 1 130 ? -10.83811 -1.22145 19.18198 1.000 19.81359 122 ALA A C 1
ATOM 684 O O . ALA A 1 130 ? -10.07241 -0.25709 19.30622 1.000 16.56008 122 ALA A O 1
ATOM 686 N N . VAL A 1 131 ? -11.01487 -1.82867 18.00152 1.000 17.76389 123 VAL A N 1
ATOM 687 C CA . VAL A 1 131 ? -10.17867 -1.46521 16.85701 1.000 16.83230 123 VAL A CA 1
ATOM 688 C C . VAL A 1 131 ? -10.92017 -0.63390 15.83546 1.000 21.76155 123 VAL A C 1
ATOM 689 O O . VAL A 1 131 ? -10.32085 -0.22252 14.83094 1.000 19.76303 123 VAL A O 1
ATOM 693 N N . GLU A 1 132 ? -12.20564 -0.36470 16.05755 1.000 20.47106 124 GLU A N 1
ATOM 694 C CA . GLU A 1 132 ? -12.93658 0.55639 15.18868 1.000 22.20590 124 GLU A CA 1
ATOM 695 C C . GLU A 1 132 ? -12.17538 1.84741 14.91333 1.000 22.95493 124 GLU A C 1
ATOM 696 O O . GLU A 1 132 ? -12.10306 2.24126 13.74379 1.000 24.66101 124 GLU A O 1
ATOM 702 N N . PRO A 1 133 ? -11.55797 2.52004 15.89347 1.000 20.35263 125 PRO A N 1
ATOM 703 C CA . PRO A 1 133 ? -10.78828 3.72946 15.55993 1.000 21.80182 125 PRO A CA 1
ATOM 704 C C . PRO A 1 133 ? -9.47190 3.44292 14.88398 1.000 23.41903 125 PRO A C 1
ATOM 705 O O . PRO A 1 133 ? -8.86038 4.38541 14.36708 1.000 26.58294 125 PRO A O 1
ATOM 709 N N . SER A 1 134 ? -9.01849 2.18985 14.84808 1.000 18.24477 126 SER A N 1
ATOM 710 C CA . SER A 1 134 ? -7.71356 1.91663 14.27205 1.000 16.20996 126 SER A CA 1
ATOM 711 C C . SER A 1 134 ? -7.78971 1.97519 12.75165 1.000 18.08322 126 SER A C 1
ATOM 712 O O . SER A 1 134 ? -8.74271 1.45552 12.15741 1.000 17.47735 126 SER A O 1
ATOM 715 N N . PRO A 1 135 ? -6.78258 2.55271 12.09001 1.000 16.06544 127 PRO A N 1
ATOM 716 C CA . PRO A 1 135 ? -6.77669 2.56042 10.62133 1.000 18.29169 127 PRO A CA 1
ATOM 717 C C . PRO A 1 135 ? -6.34032 1.23897 10.00182 1.000 19.46465 127 PRO A C 1
ATOM 718 O O . PRO A 1 135 ? -6.54810 1.04638 8.79861 1.000 19.17980 127 PRO A O 1
ATOM 722 N N . TRP A 1 136 ? -5.74989 0.32071 10.77197 1.000 15.58652 128 TRP A N 1
ATOM 723 C CA . TRP A 1 136 ? -5.18187 -0.87659 10.17124 1.000 18.52568 128 TRP A CA 1
ATOM 724 C C . TRP A 1 136 ? -5.43485 -2.17069 10.92749 1.000 20.78652 128 TRP A C 1
ATOM 725 O O . TRP A 1 136 ? -4.92032 -3.21010 10.49593 1.000 20.81272 128 TRP A O 1
ATOM 736 N N . LEU A 1 137 ? -6.17321 -2.15797 12.03696 1.000 14.60583 129 LEU A N 1
ATOM 737 C CA . LEU A 1 137 ? -6.42172 -3.36881 12.80384 1.000 15.29292 129 LEU A CA 1
ATOM 738 C C . LEU A 1 137 ? -7.85731 -3.83723 12.59619 1.000 16.28691 129 LEU A C 1
ATOM 739 O O . LEU A 1 137 ? -8.79403 -3.02877 12.58044 1.000 18.76114 129 LEU A O 1
ATOM 744 N N . MET A 1 138 ? -8.02739 -5.15128 12.47420 1.000 16.92610 130 MET A N 1
ATOM 745 C CA . MET A 1 138 ? -9.32375 -5.76405 12.22832 1.000 18.67468 130 MET A CA 1
ATOM 746 C C . MET A 1 138 ? -9.43521 -7.02904 13.06259 1.000 18.27292 130 MET A C 1
ATOM 747 O O . MET A 1 138 ? -8.44112 -7.55885 13.56187 1.000 18.28932 130 MET A O 1
ATOM 752 N N . VAL A 1 139 ? -10.66446 -7.51489 13.22109 1.000 14.67474 131 VAL A N 1
ATOM 753 C CA . VAL A 1 139 ? -10.92747 -8.73353 13.97322 1.000 16.95052 131 VAL A CA 1
ATOM 754 C C . VAL A 1 139 ? -11.47661 -9.79198 13.04173 1.000 16.63610 131 VAL A C 1
ATOM 755 O O . VAL A 1 139 ? -12.41620 -9.52240 12.28552 1.000 19.22840 131 VAL A O 1
ATOM 759 N N . ASP A 1 140 ? -10.93005 -11.00434 13.13727 1.000 16.13776 132 ASP A N 1
ATOM 760 C CA . ASP A 1 140 ? -11.41223 -12.12918 12.34104 1.000 19.33148 132 ASP A CA 1
ATOM 761 C C . ASP A 1 140 ? -12.09659 -13.13187 13.25930 1.000 16.07145 132 ASP A C 1
ATOM 762 O O . ASP A 1 140 ? -11.42184 -13.77849 14.07867 1.000 16.11506 132 ASP A O 1
ATOM 767 N N . PRO A 1 141 ? -13.41813 -13.28856 13.17304 1.000 16.17925 133 PRO A N 1
ATOM 768 C CA . PRO A 1 141 ? -14.13629 -14.21324 14.05935 1.000 15.20784 133 PRO A CA 1
ATOM 769 C C . PRO A 1 141 ? -14.02365 -15.68121 13.67332 1.000 19.83408 133 PRO A C 1
ATOM 770 O O . PRO A 1 141 ? -14.72511 -16.51054 14.26415 1.000 18.95268 133 PRO A O 1
ATOM 774 N N . TYR A 1 142 ? -13.15927 -16.00729 12.70838 1.000 18.43545 134 TYR A N 1
ATOM 775 C CA . TYR A 1 142 ? -13.12844 -17.34416 12.12012 1.000 18.33904 134 TYR A CA 1
ATOM 776 C C . TYR A 1 142 ? -13.01845 -18.43659 13.17761 1.000 17.65443 134 TYR A C 1
ATOM 777 O O . TYR A 1 142 ? -13.80422 -19.39495 13.17773 1.000 14.88606 134 TYR A O 1
ATOM 786 N N . GLU A 1 143 ? -12.04177 -18.31771 14.08586 1.000 16.66698 135 GLU A N 1
ATOM 787 C CA . GLU A 1 143 ? -11.84173 -19.36264 15.08765 1.000 18.40340 135 GLU A CA 1
ATOM 788 C C . GLU A 1 143 ? -13.09640 -19.58740 15.92895 1.000 16.90453 135 GLU A C 1
ATOM 789 O O . GLU A 1 143 ? -13.40434 -20.72750 16.28729 1.000 19.52459 135 GLU A O 1
ATOM 795 N N . THR A 1 144 ? -13.81025 -18.51843 16.29555 1.000 15.39060 136 THR A N 1
ATOM 796 C CA . THR A 1 144 ? -15.01155 -18.71573 17.10499 1.000 19.24693 136 THR A CA 1
ATOM 797 C C . THR A 1 144 ? -16.15915 -19.35946 16.32472 1.000 21.97368 136 THR A C 1
ATOM 798 O O . THR A 1 144 ? -17.15544 -19.75041 16.94501 1.000 21.39230 136 THR A O 1
ATOM 802 N N . LEU A 1 145 ? -16.06618 -19.44663 14.99340 1.000 18.08710 137 LEU A N 1
ATOM 803 C CA . LEU A 1 145 ? -17.13556 -20.00447 14.16890 1.000 22.93742 137 LEU A CA 1
ATOM 804 C C . LEU A 1 145 ? -16.91407 -21.46352 13.79714 1.000 21.13886 137 LEU A C 1
ATOM 805 O O . LEU A 1 145 ? -17.82850 -22.09948 13.25798 1.000 23.32901 137 LEU A O 1
ATOM 810 N N . ASN A 1 146 ? -15.73719 -22.00729 14.06868 1.000 16.80022 138 ASN A N 1
ATOM 811 C CA . ASN A 1 146 ? -15.48361 -23.40109 13.74715 1.000 20.60757 138 ASN A CA 1
ATOM 812 C C . ASN A 1 146 ? -16.34842 -24.30714 14.60761 1.000 23.74609 138 ASN A C 1
ATOM 813 O O . ASN A 1 146 ? -16.49980 -24.08191 15.80874 1.000 22.26559 138 ASN A O 1
ATOM 818 N N . ARG A 1 147 ? -16.93833 -25.32445 13.97433 1.000 29.04722 139 ARG A N 1
ATOM 819 C CA . ARG A 1 147 ? -17.86552 -26.24533 14.62287 1.000 29.64459 139 ARG A CA 1
ATOM 820 C C . ARG A 1 147 ? -17.56210 -27.65663 14.14809 1.000 28.40298 139 ARG A C 1
ATOM 821 O O . ARG A 1 147 ? -17.15210 -27.85615 13.00604 1.000 24.05768 139 ARG A O 1
ATOM 829 N N . ASN A 1 148 ? -17.79487 -28.63941 15.01246 1.000 37.14882 140 ASN A N 1
ATOM 830 C CA . ASN A 1 148 ? -17.59535 -30.02434 14.60633 1.000 42.28445 140 ASN A CA 1
ATOM 831 C C . ASN A 1 148 ? -18.87033 -30.55165 13.94939 1.000 42.13462 140 ASN A C 1
ATOM 832 O O . ASN A 1 148 ? -19.83164 -29.81218 13.71604 1.000 37.00974 140 ASN A O 1
ATOM 837 N N . GLU A 1 149 ? -18.88816 -31.85990 13.67063 1.000 52.37394 141 GLU A N 1
ATOM 838 C CA . GLU A 1 149 ? -20.02704 -32.48857 13.00016 1.000 57.02624 141 GLU A CA 1
ATOM 839 C C . GLU A 1 149 ? -21.32300 -32.30088 13.78058 1.000 53.94652 141 GLU A C 1
ATOM 840 O O . GLU A 1 149 ? -22.38755 -32.07275 13.19392 1.000 50.03976 141 GLU A O 1
ATOM 846 N N . ARG A 1 150 ? -21.24885 -32.38678 15.10358 1.000 54.78040 142 ARG A N 1
ATOM 847 C CA . ARG A 1 150 ? -22.40347 -32.24807 15.97413 1.000 50.35398 142 ARG A CA 1
ATOM 848 C C . ARG A 1 150 ? -22.72091 -30.79478 16.29293 1.000 46.29846 142 ARG A C 1
ATOM 849 O O . ARG A 1 150 ? -23.52013 -30.53081 17.19777 1.000 46.95584 142 ARG A O 1
ATOM 857 N N . GLY A 1 151 ? -22.09419 -29.84843 15.59456 1.000 44.88889 143 GLY A N 1
ATOM 858 C CA . GLY A 1 151 ? -22.35586 -28.44056 15.79447 1.000 42.81605 143 GLY A CA 1
ATOM 859 C C . GLY A 1 151 ? -21.71643 -27.79482 17.00945 1.000 41.18436 143 GLY A C 1
ATOM 860 O O . GLY A 1 151 ? -21.88213 -26.58485 17.19280 1.000 38.79781 143 GLY A O 1
ATOM 861 N N . GLU A 1 152 ? -20.98822 -28.53900 17.84140 1.000 41.56235 144 GLU A N 1
ATOM 862 C CA . GLU A 1 152 ? -20.32541 -27.93208 18.99304 1.000 42.79743 144 GLU A CA 1
ATOM 863 C C . GLU A 1 152 ? -19.09876 -27.12461 18.54898 1.000 33.64870 144 GLU A C 1
ATOM 864 O O . GLU A 1 152 ? -18.49876 -27.41282 17.50938 1.000 31.92201 144 GLU A O 1
ATOM 870 N N . PRO A 1 153 ? -18.69860 -26.11044 19.31875 1.000 36.58983 145 PRO A N 1
ATOM 871 C CA . PRO A 1 153 ? -17.46480 -25.38503 18.97885 1.000 27.51090 145 PRO A CA 1
ATOM 872 C C . PRO A 1 153 ? -16.27617 -26.32903 18.91024 1.000 22.63066 145 PRO A C 1
ATOM 873 O O . PRO A 1 153 ? -16.17410 -27.27964 19.68056 1.000 21.08956 145 PRO A O 1
ATOM 877 N N . GLU A 1 154 ? -15.42023 -26.11337 17.91451 1.000 25.43879 146 GLU A N 1
ATOM 878 C CA . GLU A 1 154 ? -14.22663 -26.92174 17.72432 1.000 24.66428 146 GLU A CA 1
ATOM 879 C C . GLU A 1 154 ? -12.99886 -26.02891 17.73484 1.000 22.32927 146 GLU A C 1
ATOM 880 O O . GLU A 1 154 ? -12.96026 -25.00858 17.04062 1.000 18.64894 146 GLU A O 1
ATOM 886 N N . TYR A 1 155 ? -12.00658 -26.42325 18.52012 1.000 17.11347 147 TYR A N 1
ATOM 887 C CA . TYR A 1 155 ? -10.77267 -25.66577 18.64468 1.000 20.75344 147 TYR A CA 1
ATOM 888 C C . TYR A 1 155 ? -9.97009 -25.70516 17.34583 1.000 21.71434 147 TYR A C 1
ATOM 889 O O . TYR A 1 155 ? -9.86616 -26.74746 16.69908 1.000 26.19820 147 TYR A O 1
ATOM 898 N N . VAL A 1 156 ? -9.37494 -24.57289 16.98071 1.000 17.05067 148 VAL A N 1
ATOM 899 C CA . VAL A 1 156 ? -8.56404 -24.45297 15.77328 1.000 16.35050 148 VAL A CA 1
ATOM 900 C C . VAL A 1 156 ? -7.10961 -24.30161 16.20749 1.000 23.10500 148 VAL A C 1
ATOM 901 O O . VAL A 1 156 ? -6.73516 -23.26179 16.77263 1.000 21.47204 148 VAL A O 1
ATOM 905 N N . PRO A 1 157 ? -6.25235 -25.28254 15.95664 1.000 24.67608 149 PRO A N 1
ATOM 906 C CA . PRO A 1 157 ? -4.83876 -25.11477 16.29717 1.000 19.26618 149 PRO A CA 1
ATOM 907 C C . PRO A 1 157 ? -4.20976 -23.97583 15.50992 1.000 20.88381 149 PRO A C 1
ATOM 908 O O . PRO A 1 157 ? -4.63450 -23.63350 14.40171 1.000 19.50060 149 PRO A O 1
ATOM 912 N N . THR A 1 158 ? -3.18230 -23.38156 16.11461 1.000 21.29884 150 THR A N 1
ATOM 913 C CA . THR A 1 158 ? -2.61538 -22.15384 15.58059 1.000 16.92332 150 THR A CA 1
ATOM 914 C C . THR A 1 158 ? -2.09303 -22.35327 14.16425 1.000 22.84840 150 THR A C 1
ATOM 915 O O . THR A 1 158 ? -2.27936 -21.48649 13.30204 1.000 17.58978 150 THR A O 1
ATOM 919 N N . ALA A 1 159 ? -1.48223 -23.50847 13.88824 1.000 18.17294 151 ALA A N 1
ATOM 920 C CA . ALA A 1 159 ? -1.03374 -23.79208 12.52692 1.000 21.37834 151 ALA A CA 1
ATOM 921 C C . ALA A 1 159 ? -2.18844 -23.71846 11.53765 1.000 22.77207 151 ALA A C 1
ATOM 922 O O . ALA A 1 159 ? -2.04357 -23.16519 10.43855 1.000 22.43696 151 ALA A O 1
ATOM 924 N N . LYS A 1 160 ? -3.35670 -24.23418 11.92305 1.000 18.78452 152 LYS A N 1
ATOM 925 C CA . LYS A 1 160 ? -4.51178 -24.15611 11.03560 1.000 19.04970 152 LYS A CA 1
ATOM 926 C C . LYS A 1 160 ? -5.04222 -22.72819 10.92330 1.000 19.04055 152 LYS A C 1
ATOM 927 O O . LYS A 1 160 ? -5.57735 -22.35012 9.87484 1.000 18.11066 152 LYS A O 1
ATOM 933 N N . VAL A 1 161 ? -4.88928 -21.91428 11.97276 1.000 17.55647 153 VAL A N 1
ATOM 934 C CA . VAL A 1 161 ? -5.29968 -20.51472 11.87807 1.000 15.20978 153 VAL A CA 1
ATOM 935 C C . VAL A 1 161 ? -4.44399 -19.79290 10.85339 1.000 19.42350 153 VAL A C 1
ATOM 936 O O . VAL A 1 161 ? -4.95008 -19.05835 10.00141 1.000 14.93632 153 VAL A O 1
ATOM 940 N N . LEU A 1 162 ? -3.12670 -19.99599 10.91946 1.000 16.84271 154 LEU A N 1
ATOM 941 C CA . LEU A 1 162 ? -2.24256 -19.30943 9.98949 1.000 17.19525 154 LEU A CA 1
ATOM 942 C C . LEU A 1 162 ? -2.52021 -19.73984 8.55151 1.000 18.10766 154 LEU A C 1
ATOM 943 O O . LEU A 1 162 ? -2.48965 -18.91348 7.63179 1.000 16.07701 154 LEU A O 1
ATOM 948 N N . ARG A 1 163 ? -2.79512 -21.02905 8.33055 1.000 20.28775 155 ARG A N 1
ATOM 949 C CA . ARG A 1 163 ? -3.18856 -21.46117 6.99158 1.000 23.11967 155 ARG A CA 1
ATOM 950 C C . ARG A 1 163 ? -4.48121 -20.78835 6.54255 1.000 19.89534 155 ARG A C 1
ATOM 951 O O . ARG A 1 163 ? -4.65225 -20.49515 5.35018 1.000 22.18608 155 ARG A O 1
ATOM 959 N N . HIS A 1 164 ? -5.40821 -20.55724 7.47241 1.000 18.18852 156 HIS A N 1
ATOM 960 C CA . HIS A 1 164 ? -6.64884 -19.87206 7.13039 1.000 18.17967 156 HIS A CA 1
ATOM 961 C C . HIS A 1 164 ? -6.37261 -18.45953 6.63111 1.000 18.65064 156 HIS A C 1
ATOM 962 O O . HIS A 1 164 ? -6.93908 -18.02420 5.62018 1.000 17.51813 156 HIS A O 1
ATOM 969 N N . PHE A 1 165 ? -5.50485 -17.71864 7.33063 1.000 14.47366 157 PHE A N 1
ATOM 970 C CA . PHE A 1 165 ? -5.17613 -16.37053 6.86457 1.000 17.19088 157 PHE A CA 1
ATOM 971 C C . PHE A 1 165 ? -4.43962 -16.42070 5.53128 1.000 20.17424 157 PHE A C 1
ATOM 972 O O . PHE A 1 165 ? -4.76178 -15.66423 4.60440 1.000 19.68497 157 PHE A O 1
ATOM 980 N N . ASP A 1 166 ? -3.46988 -17.33052 5.40869 1.000 15.90912 158 ASP A N 1
ATOM 981 C CA . ASP A 1 166 ? -2.77207 -17.52082 4.14466 1.000 18.71719 158 ASP A CA 1
ATOM 982 C C . ASP A 1 166 ? -3.76841 -17.75115 3.01462 1.000 20.53110 158 ASP A C 1
ATOM 983 O O . ASP A 1 166 ? -3.66694 -17.14116 1.94429 1.000 20.92032 158 ASP A O 1
ATOM 988 N N . HIS A 1 167 ? -4.76969 -18.59152 3.26324 1.000 17.16323 159 HIS A N 1
ATOM 989 C CA . HIS A 1 167 ? -5.74628 -18.93422 2.23910 1.000 18.10715 159 HIS A CA 1
ATOM 990 C C . HIS A 1 167 ? -6.58642 -17.72780 1.83161 1.000 20.58373 159 HIS A C 1
ATOM 991 O O . HIS A 1 167 ? -6.77820 -17.46132 0.63790 1.000 17.22152 159 HIS A O 1
ATOM 998 N N . GLU A 1 168 ? -7.09596 -16.98631 2.81282 1.000 20.34686 160 GLU A N 1
ATOM 999 C CA . GLU A 1 168 ? -8.00836 -15.88490 2.52130 1.000 20.28201 160 GLU A CA 1
ATOM 1000 C C . GLU A 1 168 ? -7.29677 -14.73260 1.82463 1.000 22.75140 160 GLU A C 1
ATOM 1001 O O . GLU A 1 168 ? -7.82873 -14.15170 0.87201 1.000 21.91761 160 GLU A O 1
ATOM 1007 N N . ILE A 1 169 ? -6.09823 -14.37883 2.28386 1.000 19.04500 161 ILE A N 1
ATOM 1008 C CA . ILE A 1 169 ? -5.43136 -13.21771 1.70924 1.000 20.52493 161 ILE A CA 1
ATOM 1009 C C . ILE A 1 169 ? -4.75905 -13.58635 0.39281 1.000 23.89805 161 ILE A C 1
ATOM 1010 O O . ILE A 1 169 ? -4.86369 -12.85418 -0.59904 1.000 21.64945 161 ILE A O 1
ATOM 1015 N N . ASN A 1 170 ? -4.07856 -14.73019 0.35488 1.000 18.41641 162 ASN A N 1
ATOM 1016 C CA . ASN A 1 170 ? -3.23540 -15.06726 -0.78215 1.000 23.61069 162 ASN A CA 1
ATOM 1017 C C . ASN A 1 170 ? -3.92629 -15.92709 -1.84151 1.000 26.25753 162 ASN A C 1
ATOM 1018 O O . ASN A 1 170 ? -3.64032 -15.75470 -3.03425 1.000 27.39423 162 ASN A O 1
ATOM 1023 N N . THR A 1 171 ? -4.78454 -16.87374 -1.45561 1.000 22.85421 163 THR A N 1
ATOM 1024 C CA . THR A 1 171 ? -5.49929 -17.71677 -2.41840 1.000 27.22116 163 THR A CA 1
ATOM 1025 C C . THR A 1 171 ? -6.80982 -17.07482 -2.88291 1.000 26.95460 163 THR A C 1
ATOM 1026 O O . THR A 1 171 ? -7.08679 -17.01917 -4.08158 1.000 35.10229 163 THR A O 1
ATOM 1030 N N . VAL A 1 172 ? -7.68773 -16.71710 -1.94725 1.000 26.30275 164 VAL A N 1
ATOM 1031 C CA . VAL A 1 172 ? -8.96723 -16.11097 -2.32340 1.000 23.17385 164 VAL A CA 1
ATOM 1032 C C . VAL A 1 172 ? -8.75672 -14.72547 -2.93464 1.000 26.35137 164 VAL A C 1
ATOM 1033 O O . VAL A 1 172 ? -9.22210 -14.44056 -4.04119 1.000 30.10952 164 VAL A O 1
ATOM 1037 N N . LEU A 1 173 ? -8.05516 -13.83555 -2.21475 1.000 26.27465 165 LEU A N 1
ATOM 1038 C CA . LEU A 1 173 ? -7.95757 -12.42405 -2.60323 1.000 26.82968 165 LEU A CA 1
ATOM 1039 C C . LEU A 1 173 ? -6.89452 -12.10319 -3.63767 1.000 31.80296 165 LEU A C 1
ATOM 1040 O O . LEU A 1 173 ? -6.91445 -11.00379 -4.19154 1.000 29.97438 165 LEU A O 1
ATOM 1045 N N . GLY A 1 174 ? -5.94716 -12.99572 -3.87538 1.000 27.38469 166 GLY A N 1
ATOM 1046 C CA . GLY A 1 174 ? -4.89864 -12.72302 -4.84283 1.000 36.85486 166 GLY A CA 1
ATOM 1047 C C . GLY A 1 174 ? -3.65721 -12.02563 -4.33923 1.000 26.75275 166 GLY A C 1
ATOM 1048 O O . GLY A 1 174 ? -2.87818 -11.52275 -5.15557 1.000 30.82837 166 GLY A O 1
ATOM 1049 N N . GLY A 1 175 ? -3.44895 -11.94988 -3.02956 1.000 24.14972 167 GLY A N 1
ATOM 1050 C CA . GLY A 1 175 ? -2.17290 -11.44861 -2.55708 1.000 22.16409 167 GLY A CA 1
ATOM 1051 C C . GLY A 1 175 ? -2.14644 -9.93063 -2.58027 1.000 20.87841 167 GLY A C 1
ATOM 1052 O O . GLY A 1 175 ? -3.17974 -9.25933 -2.70062 1.000 17.78454 167 GLY A O 1
ATOM 1053 N N . ILE A 1 176 ? -0.93601 -9.38195 -2.53061 1.000 20.50730 168 ILE A N 1
ATOM 1054 C CA . ILE A 1 176 ? -0.74375 -7.94554 -2.37003 1.000 18.16621 168 ILE A CA 1
ATOM 1055 C C . ILE A 1 176 ? 0.00841 -7.42976 -3.59250 1.000 22.91410 168 ILE A C 1
ATOM 1056 O O . ILE A 1 176 ? 1.10117 -7.92306 -3.91421 1.000 21.03693 168 ILE A O 1
ATOM 1061 N N . GLU A 1 177 ? -0.53700 -6.39854 -4.22918 1.000 18.94480 169 GLU A N 1
ATOM 1062 C CA . GLU A 1 177 ? 0.10284 -5.82171 -5.40705 1.000 23.03153 169 GLU A CA 1
ATOM 1063 C C . GLU A 1 177 ? 1.30960 -4.98858 -4.99772 1.000 20.25811 169 GLU A C 1
ATOM 1064 O O . GLU A 1 177 ? 1.20675 -4.11539 -4.13446 1.000 22.15615 169 GLU A O 1
ATOM 1070 N N . GLY A 1 178 ? 2.47231 -5.29317 -5.58009 1.000 21.12412 170 GLY A N 1
ATOM 1071 C CA . GLY A 1 178 ? 3.67065 -4.52818 -5.29635 1.000 18.58306 170 GLY A CA 1
ATOM 1072 C C . GLY A 1 178 ? 3.75100 -3.25347 -6.10846 1.000 23.83913 170 GLY A C 1
ATOM 1073 O O . GLY A 1 178 ? 2.96228 -3.02344 -7.01861 1.000 22.02307 170 GLY A O 1
ATOM 1074 N N . THR A 1 179 ? 4.73466 -2.41573 -5.76339 1.000 20.63440 171 THR A N 1
ATOM 1075 C CA . THR A 1 179 ? 5.00250 -1.24173 -6.57810 1.000 21.57637 171 THR A CA 1
ATOM 1076 C C . THR A 1 179 ? 5.44111 -1.63567 -7.97744 1.000 24.62437 171 THR A C 1
ATOM 1077 O O . THR A 1 179 ? 5.40561 -0.80019 -8.88842 1.000 24.49263 171 THR A O 1
ATOM 1081 N N . ASP A 1 180 ? 5.88118 -2.87895 -8.15715 1.000 23.06575 172 ASP A N 1
ATOM 1082 C CA . ASP A 1 180 ? 6.21746 -3.41151 -9.46961 1.000 27.13623 172 ASP A CA 1
ATOM 1083 C C . ASP A 1 180 ? 5.00702 -3.99955 -10.17862 1.000 22.22275 172 ASP A C 1
ATOM 1084 O O . ASP A 1 180 ? 5.15375 -4.59137 -11.25453 1.000 26.18767 172 ASP A O 1
ATOM 1089 N N . GLY A 1 181 ? 3.82134 -3.86835 -9.58937 1.000 23.52069 173 GLY A N 1
ATOM 1090 C CA . GLY A 1 181 ? 2.61371 -4.40750 -10.17597 1.000 24.51043 173 GLY A CA 1
ATOM 1091 C C . GLY A 1 181 ? 2.43035 -5.89686 -10.01307 1.000 25.39339 173 GLY A C 1
ATOM 1092 O O . GLY A 1 181 ? 1.45115 -6.44510 -10.54074 1.000 24.87145 173 GLY A O 1
ATOM 1093 N N . VAL A 1 182 ? 3.32957 -6.56775 -9.29967 1.000 23.31135 174 VAL A N 1
ATOM 1094 C CA . VAL A 1 182 ? 3.25606 -8.00835 -9.09580 1.000 20.15236 174 VAL A CA 1
ATOM 1095 C C . VAL A 1 182 ? 2.41079 -8.25959 -7.86089 1.000 22.23857 174 VAL A C 1
ATOM 1096 O O . VAL A 1 182 ? 2.66456 -7.67635 -6.80092 1.000 20.84262 174 VAL A O 1
ATOM 1100 N N . ARG A 1 183 ? 1.40865 -9.12601 -7.99054 1.000 20.63331 175 ARG A N 1
ATOM 1101 C CA . ARG A 1 183 ? 0.57414 -9.51694 -6.85954 1.000 23.67285 175 ARG A CA 1
ATOM 1102 C C . ARG A 1 183 ? 1.26771 -10.67194 -6.15283 1.000 22.00852 175 ARG A C 1
ATOM 1103 O O . ARG A 1 183 ? 1.32647 -11.78683 -6.67815 1.000 22.87513 175 ARG A O 1
ATOM 1111 N N . ARG A 1 184 ? 1.68737 -10.43554 -4.92379 1.000 19.99676 176 ARG A N 1
ATOM 1112 C CA . ARG A 1 184 ? 2.53290 -11.35867 -4.18565 1.000 22.92822 176 ARG A CA 1
ATOM 1113 C C . ARG A 1 184 ? 1.81766 -11.95171 -2.98724 1.000 20.76987 176 ARG A C 1
ATOM 1114 O O . ARG A 1 184 ? 0.94664 -11.31154 -2.39204 1.000 18.21223 176 ARG A O 1
ATOM 1122 N N . LYS A 1 185 ? 2.26237 -13.15224 -2.59382 1.000 20.19028 177 LYS A N 1
ATOM 1123 C CA . LYS A 1 185 ? 1.89472 -13.71160 -1.29924 1.000 23.65794 177 LYS A CA 1
ATOM 1124 C C . LYS A 1 185 ? 2.35890 -12.76464 -0.21747 1.000 21.07165 177 LYS A C 1
ATOM 1125 O O . LYS A 1 185 ? 3.55464 -12.46734 -0.12273 1.000 23.47385 177 LYS A O 1
ATOM 1131 N N . ALA A 1 186 ? 1.43204 -12.32233 0.61779 1.000 18.93601 178 ALA A N 1
ATOM 1132 C CA . ALA A 1 186 ? 1.83224 -11.63698 1.83424 1.000 16.78101 178 ALA A CA 1
ATOM 1133 C C . ALA A 1 186 ? 2.44531 -12.65498 2.76651 1.000 19.07956 178 ALA A C 1
ATOM 1134 O O . ALA A 1 186 ? 1.96142 -13.78045 2.87554 1.000 15.37668 178 ALA A O 1
ATOM 1136 N N . ARG A 1 187 ? 3.53349 -12.27708 3.41173 1.000 17.25888 179 ARG A N 1
ATOM 1137 C CA . ARG A 1 187 ? 4.02184 -13.08242 4.51450 1.000 21.52689 179 ARG A CA 1
ATOM 1138 C C . ARG A 1 187 ? 3.04330 -12.94681 5.67483 1.000 24.12965 179 ARG A C 1
ATOM 1139 O O . ARG A 1 187 ? 2.61034 -11.83693 5.99463 1.000 21.12626 179 ARG A O 1
ATOM 1147 N N . ILE A 1 188 ? 2.61785 -14.07309 6.24699 1.000 21.48170 180 ILE A N 1
ATOM 1148 C CA . ILE A 1 188 ? 1.78264 -14.07401 7.44496 1.000 19.01590 180 ILE A CA 1
ATOM 1149 C C . ILE A 1 188 ? 2.66065 -14.42963 8.63068 1.000 21.58179 180 ILE A C 1
ATOM 1150 O O . ILE A 1 188 ? 3.37690 -15.43498 8.59583 1.000 17.97625 180 ILE A O 1
ATOM 1155 N N . ALA A 1 189 ? 2.58684 -13.63962 9.69748 1.000 17.20641 181 ALA A N 1
ATOM 1156 C CA . ALA A 1 189 ? 3.37686 -13.92704 10.88688 1.000 18.03096 181 ALA A CA 1
ATOM 1157 C C . ALA A 1 189 ? 2.53156 -13.74464 12.13257 1.000 17.05372 181 ALA A C 1
ATOM 1158 O O . ALA A 1 189 ? 1.61677 -12.91987 12.16155 1.000 14.76234 181 ALA A O 1
ATOM 1160 N N . LEU A 1 190 ? 2.85414 -14.52950 13.16032 1.000 14.21809 182 LEU A N 1
ATOM 1161 C CA . LEU A 1 190 ? 2.20228 -14.41077 14.45490 1.000 16.58428 182 LEU A CA 1
ATOM 1162 C C . LEU A 1 190 ? 2.76210 -13.22924 15.23573 1.000 17.18002 182 LEU A C 1
ATOM 1163 O O . LEU A 1 190 ? 3.95321 -12.90343 15.15076 1.000 14.76605 182 LEU A O 1
ATOM 1168 N N . LEU A 1 191 ? 1.88169 -12.57306 15.98855 1.000 14.14063 183 LEU A N 1
ATOM 1169 C CA . LEU A 1 191 ? 2.26695 -11.54559 16.95365 1.000 18.45280 183 LEU A CA 1
ATOM 1170 C C . LEU A 1 191 ? 1.84579 -12.00093 18.34314 1.000 19.25705 183 LEU A C 1
ATOM 1171 O O . LEU A 1 191 ? 0.66361 -12.26951 18.58035 1.000 20.98439 183 LEU A O 1
ATOM 1176 N N . ALA A 1 192 ? 2.80660 -12.09926 19.25123 1.000 16.35970 184 ALA A N 1
ATOM 1177 C CA . ALA A 1 192 ? 2.53918 -12.67835 20.55798 1.000 20.14576 184 ALA A CA 1
ATOM 1178 C C . ALA A 1 192 ? 3.51005 -12.09082 21.56616 1.000 22.79459 184 ALA A C 1
ATOM 1179 O O . ALA A 1 192 ? 4.54587 -11.52985 21.20502 1.000 20.21913 184 ALA A O 1
ATOM 1181 N N . GLY A 1 193 ? 3.15169 -12.20469 22.83675 1.000 23.53892 185 GLY A N 1
ATOM 1182 C CA . GLY A 1 193 ? 4.06888 -11.85203 23.89030 1.000 22.70692 185 GLY A CA 1
ATOM 1183 C C . GLY A 1 193 ? 5.04051 -12.97458 24.16750 1.000 25.83969 185 GLY A C 1
ATOM 1184 O O . GLY A 1 193 ? 4.99632 -14.04712 23.56189 1.000 24.14434 185 GLY A O 1
ATOM 1185 N N . ALA A 1 194 ? 5.93412 -12.71378 25.12479 1.000 30.37799 186 ALA A N 1
ATOM 1186 C CA . ALA A 1 194 ? 7.01353 -13.65599 25.40845 1.000 33.57569 186 ALA A CA 1
ATOM 1187 C C . ALA A 1 194 ? 6.47751 -14.98334 25.91939 1.000 33.64169 186 ALA A C 1
ATOM 1188 O O . ALA A 1 194 ? 7.08402 -16.03545 25.67396 1.000 32.90144 186 ALA A O 1
ATOM 1190 N N . ASP A 1 195 ? 5.34096 -14.95549 26.61582 1.000 29.79561 187 ASP A N 1
ATOM 1191 C CA . ASP A 1 195 ? 4.77980 -16.18106 27.16785 1.000 31.70469 187 ASP A CA 1
ATOM 1192 C C . ASP A 1 195 ? 4.48283 -17.19946 26.07272 1.000 35.94190 187 ASP A C 1
ATOM 1193 O O . ASP A 1 195 ? 4.54784 -18.40968 26.31468 1.000 34.55433 187 ASP A O 1
ATOM 1198 N N . LEU A 1 196 ? 4.15697 -16.73666 24.86578 1.000 29.53118 188 LEU A N 1
ATOM 1199 C CA . LEU A 1 196 ? 3.85992 -17.67157 23.78656 1.000 30.65904 188 LEU A CA 1
ATOM 1200 C C . LEU A 1 196 ? 5.10434 -18.45013 23.35342 1.000 31.88215 188 LEU A C 1
ATOM 1201 O O . LEU A 1 196 ? 5.02086 -19.65370 23.09127 1.000 28.90834 188 LEU A O 1
ATOM 1206 N N . ILE A 1 197 ? 6.26789 -17.79632 23.27254 1.000 29.11546 189 ILE A N 1
ATOM 1207 C CA . ILE A 1 197 ? 7.47958 -18.53343 22.91171 1.000 32.92651 189 ILE A CA 1
ATOM 1208 C C . ILE A 1 197 ? 7.82834 -19.54687 23.99359 1.000 29.78027 189 ILE A C 1
ATOM 1209 O O . ILE A 1 197 ? 8.21815 -20.68272 23.69734 1.000 30.17563 189 ILE A O 1
ATOM 1214 N N . MET A 1 198 ? 7.67954 -19.16347 25.26216 1.000 33.33703 190 MET A N 1
ATOM 1215 C CA . MET A 1 198 ? 7.94715 -20.10565 26.34181 1.000 36.95802 190 MET A CA 1
ATOM 1216 C C . MET A 1 198 ? 6.99177 -21.28328 26.28422 1.000 31.64100 190 MET A C 1
ATOM 1217 O O . MET A 1 198 ? 7.39382 -22.42926 26.51573 1.000 34.47389 190 MET A O 1
ATOM 1222 N N . SER A 1 199 ? 5.73396 -21.02447 25.92744 1.000 33.87422 191 SER A N 1
ATOM 1223 C CA . SER A 1 199 ? 4.77747 -22.10903 25.74613 1.000 36.88253 191 SER A CA 1
ATOM 1224 C C . SER A 1 199 ? 5.18761 -23.01844 24.59185 1.000 32.92985 191 SER A C 1
ATOM 1225 O O . SER A 1 199 ? 5.11508 -24.24695 24.69926 1.000 32.52916 191 SER A O 1
ATOM 1228 N N . MET A 1 200 ? 5.67546 -22.43089 23.49550 1.000 31.69111 192 MET A N 1
ATOM 1229 C CA . MET A 1 200 ? 6.06707 -23.22717 22.33275 1.000 31.27435 192 MET A CA 1
ATOM 1230 C C . MET A 1 200 ? 7.29108 -24.08986 22.59186 1.000 32.82919 192 MET A C 1
ATOM 1231 O O . MET A 1 200 ? 7.50555 -25.08416 21.88687 1.000 28.53285 192 MET A O 1
ATOM 1236 N N . SER A 1 201 ? 8.11867 -23.71938 23.56980 1.000 32.20700 193 SER A N 1
ATOM 1237 C CA . SER A 1 201 ? 9.33794 -24.47888 23.81001 1.000 35.27455 193 SER A CA 1
ATOM 1238 C C . SER A 1 201 ? 9.15157 -25.60295 24.81041 1.000 38.75067 193 SER A C 1
ATOM 1239 O O . SER A 1 201 ? 10.01811 -26.47647 24.91132 1.000 42.26824 193 SER A O 1
ATOM 1242 N N . GLU A 1 202 ? 8.07363 -25.59526 25.54050 1.000 45.37491 194 GLU A N 1
ATOM 1243 C CA . GLU A 1 202 ? 7.80357 -26.69090 26.45796 1.000 45.60099 194 GLU A CA 1
ATOM 1244 C C . GLU A 1 202 ? 7.01735 -27.77582 25.74846 1.000 42.80753 194 GLU A C 1
ATOM 1245 O O . GLU A 1 202 ? 5.97636 -27.48097 25.14774 1.000 39.51623 194 GLU A O 1
ATOM 1251 N N . PRO A 1 203 ? 7.52274 -29.00391 25.72416 1.000 45.47381 195 PRO A N 1
ATOM 1252 C CA . PRO A 1 203 ? 6.77540 -30.09300 25.09121 1.000 45.92114 195 PRO A CA 1
ATOM 1253 C C . PRO A 1 203 ? 5.44191 -30.31795 25.79604 1.000 42.68290 195 PRO A C 1
ATOM 1254 O O . PRO A 1 203 ? 5.29497 -30.07739 26.99768 1.000 39.73605 195 PRO A O 1
ATOM 1258 N N . GLY A 1 204 ? 4.45289 -30.73523 25.01328 1.000 34.78970 196 GLY A N 1
ATOM 1259 C CA . GLY A 1 204 ? 3.12784 -31.07638 25.50027 1.000 37.13068 196 GLY A CA 1
ATOM 1260 C C . GLY A 1 204 ? 1.98324 -30.31128 24.86483 1.000 37.73711 196 GLY A C 1
ATOM 1261 O O . GLY A 1 204 ? 0.93978 -30.90547 24.58095 1.000 37.24412 196 GLY A O 1
ATOM 1262 N N . LEU A 1 205 ? 2.15409 -29.01685 24.60036 1.000 35.94383 197 LEU A N 1
ATOM 1263 C CA . LEU A 1 205 ? 1.09148 -28.23157 23.98389 1.000 32.25980 197 LEU A CA 1
ATOM 1264 C C . LEU A 1 205 ? 1.22279 -28.11817 22.46862 1.000 31.24725 197 LEU A C 1
ATOM 1265 O O . LEU A 1 205 ? 0.20099 -27.98532 21.78628 1.000 31.07893 197 LEU A O 1
ATOM 1270 N N . TRP A 1 206 ? 2.44129 -28.15830 21.92603 1.000 31.38607 198 TRP A N 1
ATOM 1271 C CA . TRP A 1 206 ? 2.66707 -27.96707 20.49734 1.000 30.51417 198 TRP A CA 1
ATOM 1272 C C . TRP A 1 206 ? 3.28071 -29.21509 19.87050 1.000 32.15894 198 TRP A C 1
ATOM 1273 O O . TRP A 1 206 ? 4.38645 -29.62361 20.24246 1.000 33.83378 198 TRP A O 1
ATOM 1284 N N . SER A 1 207 ? 2.58427 -29.78454 18.88219 1.000 32.13226 199 SER A N 1
ATOM 1285 C CA . SER A 1 207 ? 3.12506 -30.90791 18.11942 1.000 35.62352 199 SER A CA 1
ATOM 1286 C C . SER A 1 207 ? 4.31606 -30.45712 17.27298 1.000 34.55536 199 SER A C 1
ATOM 1287 O O . SER A 1 207 ? 4.34532 -29.32607 16.78557 1.000 36.60616 199 SER A O 1
ATOM 1290 N N . PRO A 1 208 ? 5.32219 -31.31833 17.09533 1.000 37.35557 200 PRO A N 1
ATOM 1291 C CA . PRO A 1 208 ? 6.47152 -30.91798 16.25996 1.000 30.68999 200 PRO A CA 1
ATOM 1292 C C . PRO A 1 208 ? 6.10450 -30.50672 14.84508 1.000 34.06538 200 PRO A C 1
ATOM 1293 O O . PRO A 1 208 ? 6.72187 -29.58125 14.30230 1.000 30.70946 200 PRO A O 1
ATOM 1297 N N . THR A 1 209 ? 5.08946 -31.13536 14.24453 1.000 30.53066 201 THR A N 1
ATOM 1298 C CA . THR A 1 209 ? 4.71555 -30.79277 12.87464 1.000 30.43586 201 THR A CA 1
ATOM 1299 C C . THR A 1 209 ? 4.10980 -29.39690 12.79734 1.000 32.96405 201 THR A C 1
ATOM 1300 O O . THR A 1 209 ? 4.37756 -28.64291 11.85392 1.000 31.95398 201 THR A O 1
ATOM 1304 N N . ASP A 1 210 ? 3.28729 -29.03446 13.78129 1.000 34.39265 202 ASP A N 1
ATOM 1305 C CA . ASP A 1 210 ? 2.72423 -27.69001 13.81176 1.000 33.61967 202 ASP A CA 1
ATOM 1306 C C . ASP A 1 210 ? 3.80151 -26.64250 14.05982 1.000 29.67118 202 ASP A C 1
ATOM 1307 O O . ASP A 1 210 ? 3.84014 -25.60977 13.37962 1.000 28.63084 202 ASP A O 1
ATOM 1312 N N . LEU A 1 211 ? 4.69853 -26.90201 15.01904 1.000 30.55986 203 LEU A N 1
ATOM 1313 C CA . LEU A 1 211 ? 5.78391 -25.96322 15.28396 1.000 32.94932 203 LEU A CA 1
ATOM 1314 C C . LEU A 1 211 ? 6.59714 -25.71744 14.02798 1.000 34.80858 203 LEU A C 1
ATOM 1315 O O . LEU A 1 211 ? 6.96421 -24.57514 13.72923 1.000 34.87618 203 LEU A O 1
ATOM 1320 N N . ASP A 1 212 ? 6.84870 -26.77866 13.25655 1.000 36.03929 204 ASP A N 1
ATOM 1321 C CA . ASP A 1 212 ? 7.59983 -26.64122 12.01473 1.000 36.33562 204 ASP A CA 1
ATOM 1322 C C . ASP A 1 212 ? 6.84360 -25.78486 11.00877 1.000 35.30658 204 ASP A C 1
ATOM 1323 O O . ASP A 1 212 ? 7.41786 -24.88405 10.38820 1.000 37.52742 204 ASP A O 1
ATOM 1328 N N . VAL A 1 213 ? 5.54789 -26.04663 10.83949 1.000 29.16836 205 VAL A N 1
ATOM 1329 C CA . VAL A 1 213 ? 4.73957 -25.22138 9.94525 1.000 32.07647 205 VAL A CA 1
ATOM 1330 C C . VAL A 1 213 ? 4.70705 -23.77746 10.43568 1.000 33.17204 205 VAL A C 1
ATOM 1331 O O . VAL A 1 213 ? 5.00073 -22.83846 9.68683 1.000 35.75357 205 VAL A O 1
ATOM 1335 N N . ILE A 1 214 ? 4.35915 -23.58329 11.70598 1.000 28.96804 206 ILE A N 1
ATOM 1336 C CA . ILE A 1 214 ? 4.19536 -22.23624 12.24388 1.000 30.46952 206 ILE A CA 1
ATOM 1337 C C . ILE A 1 214 ? 5.47450 -21.42274 12.07426 1.000 30.62659 206 ILE A C 1
ATOM 1338 O O . ILE A 1 214 ? 5.44811 -20.27531 11.61499 1.000 30.26574 206 ILE A O 1
ATOM 1343 N N . LEU A 1 215 ? 6.60827 -21.99141 12.46372 1.000 25.47767 207 LEU A N 1
ATOM 1344 C CA . LEU A 1 215 ? 7.82983 -21.20497 12.53038 1.000 27.46838 207 LEU A CA 1
ATOM 1345 C C . LEU A 1 215 ? 8.64998 -21.21947 11.24214 1.000 29.54127 207 LEU A C 1
ATOM 1346 O O . LEU A 1 215 ? 9.36755 -20.25497 10.97629 1.000 33.32264 207 LEU A O 1
ATOM 1351 N N . SER A 1 216 ? 8.54940 -22.25095 10.40949 1.000 23.56030 208 SER A N 1
ATOM 1352 C CA . SER A 1 216 ? 9.30297 -22.23861 9.16451 1.000 29.21768 208 SER A CA 1
ATOM 1353 C C . SER A 1 216 ? 8.53488 -21.58673 8.02945 1.000 28.31596 208 SER A C 1
ATOM 1354 O O . SER A 1 216 ? 9.14315 -20.94365 7.17239 1.000 28.66318 208 SER A O 1
ATOM 1357 N N . GLN A 1 217 ? 7.21525 -21.72483 8.00044 1.000 26.45503 209 GLN A N 1
ATOM 1358 C CA . GLN A 1 217 ? 6.44421 -21.17195 6.89678 1.000 26.25424 209 GLN A CA 1
ATOM 1359 C C . GLN A 1 217 ? 5.86144 -19.80368 7.21514 1.000 27.34770 209 GLN A C 1
ATOM 1360 O O . GLN A 1 217 ? 5.58790 -19.02322 6.29521 1.000 28.48762 209 GLN A O 1
ATOM 1366 N N . TYR A 1 218 ? 5.68530 -19.47529 8.49039 1.000 23.95162 210 TYR A N 1
ATOM 1367 C CA . TYR A 1 218 ? 5.03348 -18.21334 8.80967 1.000 22.10351 210 TYR A CA 1
ATOM 1368 C C . TYR A 1 218 ? 5.95542 -17.32523 9.63113 1.000 22.24091 210 TYR A C 1
ATOM 1369 O O . TYR A 1 218 ? 6.60047 -16.42150 9.09048 1.000 26.11192 210 TYR A O 1
ATOM 1378 N N . GLY A 1 219 ? 6.03165 -17.56455 10.92798 1.000 20.74515 211 GLY A N 1
ATOM 1379 C CA . GLY A 1 219 ? 6.94437 -16.83733 11.78366 1.000 24.46262 211 GLY A CA 1
ATOM 1380 C C . GLY A 1 219 ? 6.22229 -16.19164 12.94764 1.000 19.74620 211 GLY A C 1
ATOM 1381 O O . GLY A 1 219 ? 4.99781 -16.22875 13.06066 1.000 19.50939 211 GLY A O 1
ATOM 1382 N N . ALA A 1 220 ? 7.02777 -15.57327 13.81481 1.000 19.65481 212 ALA A N 1
ATOM 1383 C CA . ALA A 1 220 ? 6.50198 -14.98774 15.04377 1.000 22.69755 212 ALA A CA 1
ATOM 1384 C C . ALA A 1 220 ? 7.29930 -13.75311 15.43459 1.000 21.52616 212 ALA A C 1
ATOM 1385 O O . ALA A 1 220 ? 8.53126 -13.79912 15.52784 1.000 20.76049 212 ALA A O 1
ATOM 1387 N N . PHE A 1 221 ? 6.58723 -12.65375 15.65697 1.000 15.56368 213 PHE A N 1
ATOM 1388 C CA . PHE A 1 221 ? 7.15337 -11.47779 16.29311 1.000 18.22136 213 PHE A CA 1
ATOM 1389 C C . PHE A 1 221 ? 6.78213 -11.53246 17.76404 1.000 16.44780 213 PHE A C 1
ATOM 1390 O O . PHE A 1 221 ? 5.60495 -11.66159 18.10832 1.000 17.98749 213 PHE A O 1
ATOM 1398 N N . ILE A 1 222 ? 7.78516 -11.45479 18.62463 1.000 18.02447 214 ILE A N 1
ATOM 1399 C CA . ILE A 1 222 ? 7.63797 -11.73381 20.04451 1.000 18.56690 214 ILE A CA 1
ATOM 1400 C C . ILE A 1 222 ? 7.97325 -10.46472 20.81766 1.000 20.96241 214 ILE A C 1
ATOM 1401 O O . ILE A 1 222 ? 9.10388 -9.96603 20.73834 1.000 20.78852 214 ILE A O 1
ATOM 1406 N N . ILE A 1 223 ? 7.01285 -9.96046 21.58968 1.000 20.00618 215 ILE A N 1
ATOM 1407 C CA . ILE A 1 223 ? 7.26677 -8.80043 22.43916 1.000 15.58448 215 ILE A CA 1
ATOM 1408 C C . ILE A 1 223 ? 7.89924 -9.29005 23.73525 1.000 25.22432 215 ILE A C 1
ATOM 1409 O O . ILE A 1 223 ? 7.32416 -10.13042 24.43615 1.000 25.65422 215 ILE A O 1
ATOM 1414 N N . GLU A 1 224 ? 9.09530 -8.78689 24.04131 1.000 26.93386 216 GLU A N 1
ATOM 1415 C CA . GLU A 1 224 ? 9.83614 -9.13648 25.25260 1.000 29.97854 216 GLU A CA 1
ATOM 1416 C C . GLU A 1 224 ? 9.96726 -7.91699 26.15485 1.000 31.15207 216 GLU A C 1
ATOM 1417 O O . GLU A 1 224 ? 10.44730 -6.86763 25.71424 1.000 32.89369 216 GLU A O 1
ATOM 1423 N N . ARG A 1 225 ? 9.53400 -8.04534 27.40557 1.000 37.75543 217 ARG A N 1
ATOM 1424 C CA . ARG A 1 225 ? 9.65478 -6.97503 28.38976 1.000 40.30211 217 ARG A CA 1
ATOM 1425 C C . ARG A 1 225 ? 10.57648 -7.38734 29.53232 1.000 44.99616 217 ARG A C 1
ATOM 1426 O O . ARG A 1 225 ? 10.97203 -8.54806 29.66013 1.000 44.32410 217 ARG A O 1
ATOM 1434 N N . SER A 1 226 ? 10.93570 -6.39556 30.34939 1.000 46.82186 218 SER A N 1
ATOM 1435 C CA . SER A 1 226 ? 11.82703 -6.61803 31.48046 1.000 46.94860 218 SER A CA 1
ATOM 1436 C C . SER A 1 226 ? 11.24991 -7.64187 32.44677 1.000 47.62162 218 SER A C 1
ATOM 1437 O O . SER A 1 226 ? 10.03475 -7.70767 32.66797 1.000 43.80114 218 SER A O 1
ATOM 1440 N N . GLY A 1 227 ? 12.14365 -8.44030 33.02649 1.000 48.68664 219 GLY A N 1
ATOM 1441 C CA . GLY A 1 227 ? 11.75606 -9.48621 33.94762 1.000 51.29331 219 GLY A CA 1
ATOM 1442 C C . GLY A 1 227 ? 11.50872 -10.80848 33.26060 1.000 55.93555 219 GLY A C 1
ATOM 1443 O O . GLY A 1 227 ? 11.76063 -11.86911 33.84185 1.000 60.41115 219 GLY A O 1
ATOM 1444 N N . THR A 1 228 ? 11.04228 -10.76713 32.01567 1.000 57.94738 220 THR A N 1
ATOM 1445 C CA . THR A 1 228 ? 10.81438 -12.00446 31.28502 1.000 55.97260 220 THR A CA 1
ATOM 1446 C C . THR A 1 228 ? 12.14229 -12.47601 30.71712 1.000 49.84582 220 THR A C 1
ATOM 1447 O O . THR A 1 228 ? 12.80745 -11.74833 29.97083 1.000 49.01865 220 THR A O 1
ATOM 1451 N N . ASP A 1 229 ? 12.48818 -13.71764 31.01216 1.000 43.19440 221 ASP A N 1
ATOM 1452 C CA . ASP A 1 229 ? 13.73046 -14.31714 30.55677 1.000 43.63437 221 ASP A CA 1
ATOM 1453 C C . ASP A 1 229 ? 13.33073 -15.46452 29.64270 1.000 43.57349 221 ASP A C 1
ATOM 1454 O O . ASP A 1 229 ? 12.99686 -16.56217 30.10054 1.000 43.05767 221 ASP A O 1
ATOM 1459 N N . ILE A 1 230 ? 13.38028 -15.19611 28.34663 1.000 31.35380 222 ILE A N 1
ATOM 1460 C CA . ILE A 1 230 ? 12.99232 -16.14833 27.32964 1.000 33.39147 222 ILE A CA 1
ATOM 1461 C C . ILE A 1 230 ? 14.21244 -16.80329 26.68831 1.000 34.40788 222 ILE A C 1
ATOM 1462 O O . ILE A 1 230 ? 14.09555 -17.43548 25.64040 1.000 28.93967 222 ILE A O 1
ATOM 1467 N N . GLU A 1 231 ? 15.37710 -16.69617 27.33259 1.000 32.20835 223 GLU A N 1
ATOM 1468 C CA . GLU A 1 231 ? 16.61440 -17.15558 26.71357 1.000 34.69348 223 GLU A CA 1
ATOM 1469 C C . GLU A 1 231 ? 16.58611 -18.65920 26.46443 1.000 36.44513 223 GLU A C 1
ATOM 1470 O O . GLU A 1 231 ? 16.91406 -19.12362 25.36521 1.000 32.94616 223 GLU A O 1
ATOM 1476 N N . GLU A 1 232 ? 16.13058 -19.43034 27.45359 1.000 33.29004 224 GLU A N 1
ATOM 1477 C CA . GLU A 1 232 ? 16.10246 -20.88237 27.30818 1.000 34.73368 224 GLU A CA 1
ATOM 1478 C C . GLU A 1 232 ? 15.11957 -21.31613 26.23086 1.000 30.72540 224 GLU A C 1
ATOM 1479 O O . GLU A 1 232 ? 15.37156 -22.28728 25.50486 1.000 36.36920 224 GLU A O 1
ATOM 1485 N N . ALA A 1 233 ? 13.97968 -20.62562 26.12753 1.000 29.71614 225 ALA A N 1
ATOM 1486 C CA . ALA A 1 233 ? 12.99080 -20.97772 25.10892 1.000 32.16954 225 ALA A CA 1
ATOM 1487 C C . ALA A 1 233 ? 13.51572 -20.72991 23.69702 1.000 32.26230 225 ALA A C 1
ATOM 1488 O O . ALA A 1 233 ? 13.24790 -21.52401 22.78479 1.000 30.99757 225 ALA A O 1
ATOM 1490 N N . LEU A 1 234 ? 14.28448 -19.65246 23.49551 1.000 27.72814 226 LEU A N 1
ATOM 1491 C CA . LEU A 1 234 ? 14.87273 -19.43338 22.17968 1.000 32.54068 226 LEU A CA 1
ATOM 1492 C C . LEU A 1 234 ? 15.91769 -20.49046 21.88920 1.000 34.40987 226 LEU A C 1
ATOM 1493 O O . LEU A 1 234 ? 16.07829 -20.91975 20.74056 1.000 37.35491 226 LEU A O 1
ATOM 1498 N N . ALA A 1 235 ? 16.64659 -20.91611 22.92300 1.000 32.47096 227 ALA A N 1
ATOM 1499 C CA . ALA A 1 235 ? 17.66984 -21.93211 22.72538 1.000 33.39687 227 ALA A CA 1
ATOM 1500 C C . ALA A 1 235 ? 17.04128 -23.23096 22.25226 1.000 34.83487 227 ALA A C 1
ATOM 1501 O O . ALA A 1 235 ? 17.47481 -23.81680 21.25793 1.000 40.58830 227 ALA A O 1
ATOM 1503 N N . SER A 1 236 ? 15.98859 -23.67843 22.93140 1.000 34.87666 228 SER A N 1
ATOM 1504 C CA . SER A 1 236 ? 15.31924 -24.90073 22.51351 1.000 35.97235 228 SER A CA 1
ATOM 1505 C C . SER A 1 236 ? 14.67312 -24.77489 21.13257 1.000 35.16096 228 SER A C 1
ATOM 1506 O O . SER A 1 236 ? 14.36808 -25.80002 20.51443 1.000 43.06317 228 SER A O 1
ATOM 1509 N N . LEU A 1 237 ? 14.43990 -23.55156 20.64972 1.000 36.86254 229 LEU A N 1
ATOM 1510 C CA . LEU A 1 237 ? 13.79197 -23.30068 19.36452 1.000 39.18609 229 LEU A CA 1
ATOM 1511 C C . LEU A 1 237 ? 14.72236 -22.74884 18.28361 1.000 38.51367 229 LEU A C 1
ATOM 1512 O O . LEU A 1 237 ? 14.22836 -22.37030 17.21482 1.000 36.85219 229 LEU A O 1
ATOM 1517 N N . ARG A 1 238 ? 16.03666 -22.63776 18.52613 1.000 40.67749 230 ARG A N 1
ATOM 1518 C CA . ARG A 1 238 ? 16.86224 -21.87351 17.57857 1.000 46.48307 230 ARG A CA 1
ATOM 1519 C C . ARG A 1 238 ? 16.96681 -22.47978 16.18634 1.000 42.11569 230 ARG A C 1
ATOM 1520 O O . ARG A 1 238 ? 17.51664 -21.81409 15.30244 1.000 42.88928 230 ARG A O 1
ATOM 1528 N N . GLN A 1 239 ? 16.45654 -23.68798 15.94442 1.000 38.36306 231 GLN A N 1
ATOM 1529 C CA . GLN A 1 239 ? 16.42993 -24.15497 14.56401 1.000 37.97800 231 GLN A CA 1
ATOM 1530 C C . GLN A 1 239 ? 15.49628 -23.30690 13.70556 1.000 40.90856 231 GLN A C 1
ATOM 1531 O O . GLN A 1 239 ? 15.62427 -23.31159 12.47730 1.000 42.54691 231 GLN A O 1
ATOM 1537 N N . TYR A 1 240 ? 14.56338 -22.57833 14.32164 1.000 38.08239 232 TYR A N 1
ATOM 1538 C CA . TYR A 1 240 ? 13.72647 -21.61004 13.62255 1.000 36.47239 232 TYR A CA 1
ATOM 1539 C C . TYR A 1 240 ? 14.13208 -20.16113 13.87030 1.000 34.63918 232 TYR A C 1
ATOM 1540 O O . TYR A 1 240 ? 13.39694 -19.25482 13.46713 1.000 38.53503 232 TYR A O 1
ATOM 1549 N N . GLU A 1 241 ? 15.29727 -19.91482 14.48205 1.000 37.82814 233 GLU A N 1
ATOM 1550 C CA . GLU A 1 241 ? 15.67650 -18.57426 14.93492 1.000 39.47753 233 GLU A CA 1
ATOM 1551 C C . GLU A 1 241 ? 15.64857 -17.50807 13.84307 1.000 38.50815 233 GLU A C 1
ATOM 1552 O O . GLU A 1 241 ? 15.77500 -16.32080 14.16830 1.000 42.61925 233 GLU A O 1
ATOM 1558 N N . ASN A 1 242 ? 15.44309 -17.87376 12.57974 1.000 41.53111 234 ASN A N 1
ATOM 1559 C CA . ASN A 1 242 ? 15.42057 -16.87993 11.51475 1.000 40.49461 234 ASN A CA 1
ATOM 1560 C C . ASN A 1 242 ? 14.02024 -16.39353 11.18366 1.000 36.21016 234 ASN A C 1
ATOM 1561 O O . ASN A 1 242 ? 13.88370 -15.37625 10.49047 1.000 38.64396 234 ASN A O 1
ATOM 1566 N N . ASN A 1 243 ? 12.97828 -17.10965 11.60931 1.000 32.74953 235 ASN A N 1
ATOM 1567 C CA . ASN A 1 243 ? 11.62155 -16.58121 11.53196 1.000 31.88417 235 ASN A CA 1
ATOM 1568 C C . ASN A 1 243 ? 11.06653 -16.21704 12.90798 1.000 30.77179 235 ASN A C 1
ATOM 1569 O O . ASN A 1 243 ? 9.84890 -16.26026 13.12299 1.000 23.32955 235 ASN A O 1
ATOM 1574 N N . ILE A 1 244 ? 11.93803 -15.83230 13.83307 1.000 30.17101 236 ILE A N 1
ATOM 1575 C CA . ILE A 1 244 ? 11.55427 -15.40809 15.17060 1.000 31.56169 236 ILE A CA 1
ATOM 1576 C C . ILE A 1 244 ? 12.17562 -14.03335 15.34982 1.000 32.57307 236 ILE A C 1
ATOM 1577 O O . ILE A 1 244 ? 13.40713 -13.89774 15.39110 1.000 30.02998 236 ILE A O 1
ATOM 1582 N N . TRP A 1 245 ? 11.33664 -13.01951 15.48367 1.000 26.74217 237 TRP A N 1
ATOM 1583 C CA . TRP A 1 245 ? 11.80275 -11.66514 15.70463 1.000 21.98639 237 TRP A CA 1
ATOM 1584 C C . TRP A 1 245 ? 11.40191 -11.26559 17.11494 1.000 24.06235 237 TRP A C 1
ATOM 1585 O O . TRP A 1 245 ? 10.21442 -11.30587 17.46236 1.000 21.59311 237 TRP A O 1
ATOM 1596 N N . VAL A 1 246 ? 12.39445 -10.91517 17.92734 1.000 19.73483 238 VAL A N 1
ATOM 1597 C CA . VAL A 1 246 ? 12.18181 -10.49196 19.30268 1.000 20.82001 238 VAL A CA 1
ATOM 1598 C C . VAL A 1 246 ? 12.20175 -8.97202 19.34834 1.000 23.65025 238 VAL A C 1
ATOM 1599 O O . VAL A 1 246 ? 13.17005 -8.33917 18.90982 1.000 23.07940 238 VAL A O 1
ATOM 1603 N N . ILE A 1 247 ? 11.13137 -8.38995 19.87862 1.000 22.88596 239 ILE A N 1
ATOM 1604 C CA . ILE A 1 247 ? 10.93335 -6.94803 19.93671 1.000 21.12476 239 ILE A CA 1
ATOM 1605 C C . ILE A 1 247 ? 11.02311 -6.51682 21.38822 1.000 25.83454 239 ILE A C 1
ATOM 1606 O O . ILE A 1 247 ? 10.23090 -6.96653 22.22404 1.000 23.67585 239 ILE A O 1
ATOM 1611 N N . SER A 1 248 ? 12.00260 -5.67649 21.69777 1.000 23.79313 240 SER A N 1
ATOM 1612 C CA . SER A 1 248 ? 12.13036 -5.16960 23.05525 1.000 29.21273 240 SER A CA 1
ATOM 1613 C C . SER A 1 248 ? 10.98353 -4.21198 23.35403 1.000 28.19376 240 SER A C 1
ATOM 1614 O O . SER A 1 248 ? 10.65376 -3.34318 22.53561 1.000 23.67754 240 SER A O 1
ATOM 1617 N N . GLN A 1 249 ? 10.35476 -4.39106 24.51669 1.000 24.84083 241 GLN A N 1
ATOM 1618 C CA . GLN A 1 249 ? 9.29998 -3.49081 24.96948 1.000 27.58334 241 GLN A CA 1
ATOM 1619 C C . GLN A 1 249 ? 9.96311 -2.40216 25.79125 1.000 28.05294 241 GLN A C 1
ATOM 1620 O O . GLN A 1 249 ? 10.45649 -2.66078 26.89120 1.000 32.45995 241 GLN A O 1
ATOM 1626 N N . VAL A 1 250 ? 9.97901 -1.18569 25.25147 1.000 26.81279 242 VAL A N 1
ATOM 1627 C CA . VAL A 1 250 ? 10.73088 -0.11307 25.88405 1.000 31.05058 242 VAL A CA 1
ATOM 1628 C C . VAL A 1 250 ? 10.02002 0.38228 27.13534 1.000 27.09712 242 VAL A C 1
ATOM 1629 O O . VAL A 1 250 ? 10.64844 0.59006 28.17849 1.000 26.82014 242 VAL A O 1
ATOM 1633 N N . ILE A 1 251 ? 8.71935 0.61672 27.04875 1.000 23.01807 243 ILE A N 1
ATOM 1634 C CA . ILE A 1 251 ? 7.93245 1.08060 28.18587 1.000 25.06478 243 ILE A CA 1
ATOM 1635 C C . ILE A 1 251 ? 7.33138 -0.11849 28.90377 1.000 25.79578 243 ILE A C 1
ATOM 1636 O O . ILE A 1 251 ? 6.53008 -0.86264 28.31849 1.000 22.60204 243 ILE A O 1
ATOM 1641 N N . GLN A 1 252 ? 7.68091 -0.28849 30.18195 1.000 23.05509 244 GLN A N 1
ATOM 1642 C CA . GLN A 1 252 ? 7.12634 -1.39677 30.94776 1.000 28.39766 244 GLN A CA 1
ATOM 1643 C C . GLN A 1 252 ? 5.62330 -1.20264 31.12595 1.000 29.21313 244 GLN A C 1
ATOM 1644 O O . GLN A 1 252 ? 5.14960 -0.10815 31.43030 1.000 30.32076 244 GLN A O 1
ATOM 1650 N N . ASN A 1 253 ? 4.87669 -2.27863 30.90379 1.000 27.30504 245 ASN A N 1
ATOM 1651 C CA . ASN A 1 253 ? 3.42056 -2.27014 30.85993 1.000 29.42345 245 ASN A CA 1
ATOM 1652 C C . ASN A 1 253 ? 2.98571 -3.73265 30.88343 1.000 36.77842 245 ASN A C 1
ATOM 1653 O O . ASN A 1 253 ? 3.12990 -4.42936 29.87421 1.000 39.95346 245 ASN A O 1
ATOM 1658 N N . ASP A 1 254 ? 2.45961 -4.22748 32.01114 1.000 31.45911 246 ASP A N 1
ATOM 1659 C CA . ASP A 1 254 ? 2.19337 -5.65841 32.12969 1.000 27.45280 246 ASP A CA 1
ATOM 1660 C C . ASP A 1 254 ? 0.73248 -5.98118 32.45415 1.000 24.14293 246 ASP A C 1
ATOM 1661 O O . ASP A 1 254 ? 0.44951 -6.97195 33.12884 1.000 26.79593 246 ASP A O 1
ATOM 1666 N N . ILE A 1 255 ? -0.20573 -5.14572 32.00902 1.000 26.27016 247 ILE A N 1
ATOM 1667 C CA . ILE A 1 255 ? -1.61079 -5.40143 32.28512 1.000 19.45751 247 ILE A CA 1
ATOM 1668 C C . ILE A 1 255 ? -2.06109 -6.66592 31.56028 1.000 27.00884 247 ILE A C 1
ATOM 1669 O O . ILE A 1 255 ? -1.80064 -6.84239 30.36533 1.000 26.25081 247 ILE A O 1
ATOM 1674 N N . SER A 1 256 ? -2.61615 -7.61221 32.31548 1.000 19.08677 248 SER A N 1
ATOM 1675 C CA . SER A 1 256 ? -3.15481 -8.85373 31.77835 1.000 16.66571 248 SER A CA 1
ATOM 1676 C C . SER A 1 256 ? -4.68379 -8.84162 31.80496 1.000 18.30707 248 SER A C 1
ATOM 1677 O O . SER A 1 256 ? -5.30629 -8.16088 32.62138 1.000 19.66882 248 SER A O 1
ATOM 1680 N N . SER A 1 257 ? -5.29516 -9.63389 30.91909 1.000 17.98985 249 SER A N 1
ATOM 1681 C CA . SER A 1 257 ? -6.74405 -9.83207 30.97967 1.000 19.41254 249 SER A CA 1
ATOM 1682 C C . SER A 1 257 ? -7.18610 -10.42308 32.31773 1.000 17.73986 249 SER A C 1
ATOM 1683 O O . SER A 1 257 ? -8.28926 -10.12840 32.79580 1.000 18.97473 249 SER A O 1
ATOM 1686 N N . THR A 1 258 ? -6.36140 -11.27975 32.91713 1.000 16.39176 250 THR A N 1
ATOM 1687 C CA . THR A 1 258 ? -6.72637 -11.89394 34.19194 1.000 22.65009 250 THR A CA 1
ATOM 1688 C C . THR A 1 258 ? -6.87767 -10.84917 35.28859 1.000 19.68326 250 THR A C 1
ATOM 1689 O O . THR A 1 258 ? -7.79400 -10.92973 36.11902 1.000 17.83141 250 THR A O 1
ATOM 1693 N N . LYS A 1 259 ? -5.96941 -9.87995 35.32856 1.000 17.54690 251 LYS A N 1
ATOM 1694 C CA . LYS A 1 259 ? -6.09388 -8.80899 36.30429 1.000 19.06657 251 LYS A CA 1
ATOM 1695 C C . LYS A 1 259 ? -7.34844 -7.98659 36.03280 1.000 18.44686 251 LYS A C 1
ATOM 1696 O O . LYS A 1 259 ? -8.04350 -7.56880 36.96671 1.000 15.04634 251 LYS A O 1
ATOM 1702 N N . VAL A 1 260 ? -7.68231 -7.78386 34.75490 1.000 13.50963 252 VAL A N 1
ATOM 1703 C CA . VAL A 1 260 ? -8.86410 -6.99134 34.41816 1.000 12.38698 252 VAL A CA 1
ATOM 1704 C C . VAL A 1 260 ? -10.14023 -7.67578 34.91262 1.000 15.97352 252 VAL A C 1
ATOM 1705 O O . VAL A 1 260 ? -11.02373 -7.02523 35.48906 1.000 13.82196 252 VAL A O 1
ATOM 1709 N N . ARG A 1 261 ? -10.23697 -9.00138 34.74104 1.000 13.02293 253 ARG A N 1
ATOM 1710 C CA . ARG A 1 261 ? -11.40989 -9.72940 35.21921 1.000 16.31614 253 ARG A CA 1
ATOM 1711 C C . ARG A 1 261 ? -11.50082 -9.66912 36.73193 1.000 18.00156 253 ARG A C 1
ATOM 1712 O O . ARG A 1 261 ? -12.58487 -9.46502 37.28904 1.000 20.95190 253 ARG A O 1
ATOM 1720 N N . LEU A 1 262 ? -10.36388 -9.82719 37.40973 1.000 17.54304 254 LEU A N 1
ATOM 1721 C CA . LEU A 1 262 ? -10.32755 -9.70590 38.86281 1.000 18.87693 254 LEU A CA 1
ATOM 1722 C C . LEU A 1 262 ? -10.86993 -8.35534 39.30606 1.000 17.53410 254 LEU A C 1
ATOM 1723 O O . LEU A 1 262 ? -11.74215 -8.28214 40.17653 1.000 16.83761 254 LEU A O 1
ATOM 1728 N N . PHE A 1 263 ? -10.37345 -7.27021 38.70607 1.000 15.66140 255 PHE A N 1
ATOM 1729 C CA . PHE A 1 263 ? -10.85881 -5.93977 39.06925 1.000 14.77696 255 PHE A CA 1
ATOM 1730 C C . PHE A 1 263 ? -12.36383 -5.82154 38.86222 1.000 18.51280 255 PHE A C 1
ATOM 1731 O O . PHE A 1 263 ? -13.07167 -5.23873 39.69577 1.000 18.50497 255 PHE A O 1
ATOM 1739 N N . LEU A 1 264 ? -12.86784 -6.36581 37.75168 1.000 13.38551 256 LEU A N 1
ATOM 1740 C CA . LEU A 1 264 ? -14.29866 -6.30467 37.47470 1.000 19.33183 256 LEU A CA 1
ATOM 1741 C C . LEU A 1 264 ? -15.08927 -7.03212 38.55302 1.000 19.00675 256 LEU A C 1
ATOM 1742 O O . LEU A 1 264 ? -16.13239 -6.54433 39.00326 1.000 19.94088 256 LEU A O 1
ATOM 1747 N N . ARG A 1 265 ? -14.57290 -8.16862 39.02191 1.000 18.57483 257 ARG A N 1
ATOM 1748 C CA . ARG A 1 265 ? -15.23407 -8.90548 40.09372 1.000 26.35302 257 ARG A CA 1
ATOM 1749 C C . ARG A 1 265 ? -15.18863 -8.15668 41.42330 1.000 22.86699 257 ARG A C 1
ATOM 1750 O O . ARG A 1 265 ? -16.14179 -8.23870 42.20688 1.000 25.03708 257 ARG A O 1
ATOM 1758 N N . LYS A 1 266 ? -14.09104 -7.46655 41.72286 1.000 22.74084 258 LYS A N 1
ATOM 1759 C CA . LYS A 1 266 ? -13.97446 -6.73636 42.97818 1.000 21.27355 258 LYS A CA 1
ATOM 1760 C C . LYS A 1 266 ? -14.49901 -5.31215 42.88765 1.000 19.10578 258 LYS A C 1
ATOM 1761 O O . LYS A 1 266 ? -14.31883 -4.54037 43.83111 1.000 19.92074 258 LYS A O 1
ATOM 1767 N N . ASP A 1 267 ? -15.14774 -4.94927 41.78737 1.000 17.41033 259 ASP A N 1
ATOM 1768 C CA . ASP A 1 267 ? -15.69573 -3.60239 41.60154 1.000 21.71227 259 ASP A CA 1
ATOM 1769 C C . ASP A 1 267 ? -14.60168 -2.53487 41.69833 1.000 22.36292 259 ASP A C 1
ATOM 1770 O O . ASP A 1 267 ? -14.81901 -1.43784 42.21959 1.000 23.10139 259 ASP A O 1
ATOM 1775 N N . LEU A 1 268 ? -13.41671 -2.85852 41.18622 1.000 21.42675 260 LEU A N 1
ATOM 1776 C CA . LEU A 1 268 ? -12.33977 -1.89244 41.02430 1.000 20.17390 260 LEU A CA 1
ATOM 1777 C C . LEU A 1 268 ? -12.38959 -1.35349 39.59917 1.000 16.39395 260 LEU A C 1
ATOM 1778 O O . LEU A 1 268 ? -12.89547 -2.01361 38.68936 1.000 20.23233 260 LEU A O 1
ATOM 1783 N N . SER A 1 269 ? -11.84301 -0.16068 39.39604 1.000 16.87808 261 SER A N 1
ATOM 1784 C CA . SER A 1 269 ? -11.95087 0.45269 38.07853 1.000 17.23555 261 SER A CA 1
ATOM 1785 C C . SER A 1 269 ? -11.02328 -0.22895 37.08013 1.000 16.50593 261 SER A C 1
ATOM 1786 O O . SER A 1 269 ? -9.88886 -0.59055 37.40466 1.000 16.65704 261 SER A O 1
ATOM 1789 N N . VAL A 1 270 ? -11.50756 -0.39345 35.85125 1.000 15.59495 262 VAL A N 1
ATOM 1790 C CA . VAL A 1 270 ? -10.66086 -0.82645 34.75020 1.000 14.74069 262 VAL A CA 1
ATOM 1791 C C . VAL A 1 270 ? -10.54229 0.24485 33.68081 1.000 15.30436 262 VAL A C 1
ATOM 1792 O O . VAL A 1 270 ? -10.04384 -0.02450 32.58510 1.000 15.89929 262 VAL A O 1
ATOM 1796 N N . ARG A 1 271 ? -11.00748 1.45517 33.96667 1.000 14.46426 263 ARG A N 1
ATOM 1797 C CA . ARG A 1 271 ? -10.86539 2.52980 33.00202 1.000 14.43263 263 ARG A CA 1
ATOM 1798 C C . ARG A 1 271 ? -9.38874 2.83079 32.76574 1.000 13.06034 263 ARG A C 1
ATOM 1799 O O . ARG A 1 271 ? -8.58284 2.81074 33.69339 1.000 12.94132 263 ARG A O 1
ATOM 1807 N N . TYR A 1 272 ? -9.02466 3.05179 31.50282 1.000 15.27374 264 TYR A N 1
ATOM 1808 C CA . TYR A 1 272 ? -7.65822 3.32301 31.05535 1.000 13.20004 264 TYR A CA 1
ATOM 1809 C C . TYR A 1 272 ? -6.75793 2.09177 31.07061 1.000 16.86771 264 TYR A C 1
ATOM 1810 O O . TYR A 1 272 ? -5.56789 2.22172 30.78221 1.000 13.79533 264 TYR A O 1
ATOM 1819 N N . LEU A 1 273 ? -7.28032 0.90686 31.39910 1.000 12.31800 265 LEU A N 1
ATOM 1820 C CA . LEU A 1 273 ? -6.58307 -0.35503 31.17273 1.000 16.14126 265 LEU A CA 1
ATOM 1821 C C . LEU A 1 273 ? -7.05401 -1.05297 29.91293 1.000 13.03948 265 LEU A C 1
ATOM 1822 O O . LEU A 1 273 ? -6.29054 -1.80568 29.29897 1.000 15.31640 265 LEU A O 1
ATOM 1827 N N . ILE A 1 274 ? -8.31177 -0.82995 29.55023 1.000 13.31860 266 ILE A N 1
ATOM 1828 C CA . ILE A 1 274 ? -8.92638 -1.34689 28.33171 1.000 16.28114 266 ILE A CA 1
ATOM 1829 C C . ILE A 1 274 ? -9.75161 -0.22894 27.71562 1.000 17.85315 266 ILE A C 1
ATOM 1830 O O . ILE A 1 274 ? -10.07829 0.76008 28.38851 1.000 19.65338 266 ILE A O 1
ATOM 1835 N N . PRO A 1 275 ? -10.08488 -0.34104 26.42695 1.000 17.68365 267 PRO A N 1
ATOM 1836 C CA . PRO A 1 275 ? -10.75215 0.77431 25.74407 1.000 18.00100 267 PRO A CA 1
ATOM 1837 C C . PRO A 1 275 ? -12.12925 1.07553 26.32334 1.000 17.72916 267 PRO A C 1
ATOM 1838 O O . PRO A 1 275 ? -12.84619 0.17635 26.76384 1.000 20.32014 267 PRO A O 1
ATOM 1842 N N . ASP A 1 276 ? -12.48943 2.36888 26.31786 1.000 14.86902 268 ASP A N 1
ATOM 1843 C CA . ASP A 1 276 ? -13.80736 2.81447 26.77619 1.000 16.58182 268 ASP A CA 1
ATOM 1844 C C . ASP A 1 276 ? -14.97556 2.03776 26.17074 1.000 22.88540 268 ASP A C 1
ATOM 1845 O O . ASP A 1 276 ? -15.87491 1.64200 26.92606 1.000 23.26326 268 ASP A O 1
ATOM 1850 N N . PRO A 1 277 ? -15.05510 1.81815 24.85093 1.000 16.42235 269 PRO A N 1
ATOM 1851 C CA . PRO A 1 277 ? -16.18656 1.03868 24.32396 1.000 18.92907 269 PRO A CA 1
ATOM 1852 C C . PRO A 1 277 ? -16.21529 -0.38243 24.83922 1.000 17.76708 269 PRO A C 1
ATOM 1853 O O . PRO A 1 277 ? -17.28914 -0.99254 24.87627 1.000 19.34368 269 PRO A O 1
ATOM 1857 N N . VAL A 1 278 ? -15.07398 -0.93520 25.24255 1.000 19.90307 270 VAL A N 1
ATOM 1858 C CA . VAL A 1 278 ? -15.08250 -2.26256 25.84238 1.000 18.25124 270 VAL A CA 1
ATOM 1859 C C . VAL A 1 278 ? -15.59092 -2.20633 27.27815 1.000 17.48753 270 VAL A C 1
ATOM 1860 O O . VAL A 1 278 ? -16.32482 -3.09599 27.71774 1.000 18.14602 270 VAL A O 1
ATOM 1864 N N . VAL A 1 279 ? -15.20382 -1.17298 28.03490 1.000 19.01155 271 VAL A N 1
ATOM 1865 C CA . VAL A 1 279 ? -15.77643 -0.96597 29.36677 1.000 17.32499 271 VAL A CA 1
ATOM 1866 C C . VAL A 1 279 ? -17.29546 -0.90083 29.27341 1.000 21.61150 271 VAL A C 1
ATOM 1867 O O . VAL A 1 279 ? -18.01458 -1.54079 30.04945 1.000 22.73667 271 VAL A O 1
ATOM 1871 N N . ASP A 1 280 ? -17.80375 -0.13207 28.30900 1.000 20.58301 272 ASP A N 1
ATOM 1872 C CA . ASP A 1 280 ? -19.24847 0.01556 28.16583 1.000 21.57623 272 ASP A CA 1
ATOM 1873 C C . ASP A 1 280 ? -19.89767 -1.30223 27.75855 1.000 23.77522 272 ASP A C 1
ATOM 1874 O O . ASP A 1 280 ? -20.94706 -1.67283 28.29824 1.000 23.17163 272 ASP A O 1
ATOM 1879 N N . TYR A 1 281 ? -19.26592 -2.04496 26.84160 1.000 17.60000 273 TYR A N 1
ATOM 1880 C CA . TYR A 1 281 ? -19.82854 -3.32220 26.41586 1.000 22.97073 273 TYR A CA 1
ATOM 1881 C C . TYR A 1 281 ? -19.91532 -4.28931 27.58298 1.000 20.75857 273 TYR A C 1
ATOM 1882 O O . TYR A 1 281 ? -20.92380 -4.97870 27.75621 1.000 23.57829 273 TYR A O 1
ATOM 1891 N N . ILE A 1 282 ? -18.86217 -4.34569 28.39593 1.000 21.56953 274 ILE A N 1
ATOM 1892 C CA . ILE A 1 282 ? -18.83476 -5.24693 29.54149 1.000 21.47860 274 ILE A CA 1
ATOM 1893 C C . ILE A 1 282 ? -19.92431 -4.87178 30.53575 1.000 21.27256 274 ILE A C 1
ATOM 1894 O O . ILE A 1 282 ? -20.56407 -5.74004 31.13709 1.000 22.40758 274 ILE A O 1
ATOM 1899 N N . GLU A 1 283 ? -20.14603 -3.57220 30.72428 1.000 23.48576 275 GLU A N 1
ATOM 1900 C CA . GLU A 1 283 ? -21.19607 -3.12023 31.62656 1.000 33.01161 275 GLU A CA 1
ATOM 1901 C C . GLU A 1 283 ? -22.57448 -3.37149 31.03585 1.000 31.51721 275 GLU A C 1
ATOM 1902 O O . GLU A 1 283 ? -23.47210 -3.84789 31.73448 1.000 36.83958 275 GLU A O 1
ATOM 1908 N N . GLU A 1 284 ? -22.74855 -3.08508 29.74311 1.000 32.12723 276 GLU A N 1
ATOM 1909 C CA . GLU A 1 284 ? -24.04485 -3.26426 29.09899 1.000 29.14810 276 GLU A CA 1
ATOM 1910 C C . GLU A 1 284 ? -24.51673 -4.71241 29.16491 1.000 31.42663 276 GLU A C 1
ATOM 1911 O O . GLU A 1 284 ? -25.71477 -4.96401 29.32948 1.000 37.28929 276 GLU A O 1
ATOM 1917 N N . HIS A 1 285 ? -23.60137 -5.67537 29.04849 1.000 29.48521 277 HIS A N 1
ATOM 1918 C CA . HIS A 1 285 ? -23.95639 -7.08832 29.00014 1.000 25.79434 277 HIS A CA 1
ATOM 1919 C C . HIS A 1 285 ? -23.62715 -7.84737 30.27639 1.000 26.37704 277 HIS A C 1
ATOM 1920 O O . HIS A 1 285 ? -23.78836 -9.07231 30.30706 1.000 27.06784 277 HIS A O 1
ATOM 1927 N N . GLY A 1 286 ? -23.15955 -7.16669 31.31752 1.000 29.60698 278 GLY A N 1
ATOM 1928 C CA . GLY A 1 286 ? -22.87079 -7.82064 32.58884 1.000 27.77032 278 GLY A CA 1
ATOM 1929 C C . GLY A 1 286 ? -21.80960 -8.89974 32.52319 1.000 34.86425 278 GLY A C 1
ATOM 1930 O O . GLY A 1 286 ? -21.91060 -9.90886 33.23512 1.000 33.78901 278 GLY A O 1
ATOM 1931 N N . LEU A 1 287 ? -20.78173 -8.71169 31.69677 1.000 24.89782 279 LEU A N 1
ATOM 1932 C CA . LEU A 1 287 ? -19.77533 -9.75772 31.55496 1.000 24.49009 279 LEU A CA 1
ATOM 1933 C C . LEU A 1 287 ? -18.85547 -9.80352 32.76916 1.000 24.47411 279 LEU A C 1
ATOM 1934 O O . LEU A 1 287 ? -18.65265 -8.80657 33.46427 1.000 29.71494 279 LEU A O 1
ATOM 1939 N N . TYR A 1 288 ? -18.31008 -10.99137 33.02767 1.000 24.29051 280 TYR A N 1
ATOM 1940 C CA . TYR A 1 288 ? -17.31249 -11.21031 34.07613 1.000 29.33096 280 TYR A CA 1
ATOM 1941 C C . TYR A 1 288 ? -17.86487 -10.90040 35.46927 1.000 40.91707 280 TYR A C 1
ATOM 1942 O O . TYR A 1 288 ? -17.10537 -10.55805 36.38162 1.000 35.64128 280 TYR A O 1
ATOM 1951 N N . GLN A 1 289 ? -19.17216 -11.09993 35.65042 1.000 44.85648 281 GLN A N 1
ATOM 1952 C CA . GLN A 1 289 ? -19.87052 -10.91543 36.93308 1.000 48.97339 281 GLN A CA 1
ATOM 1953 C C . GLN A 1 289 ? -19.44702 -9.64566 37.68511 1.000 49.59596 281 GLN A C 1
ATOM 1954 O O . GLN A 1 289 ? -19.73462 -8.52189 37.25410 1.000 50.29069 281 GLN A O 1
ATOM 1960 N N . MET B 1 44 ? -17.53940 33.15444 30.53706 1.000 53.40712 36 MET B N 1
ATOM 1961 C CA . MET B 1 44 ? -17.39185 33.45395 29.11568 1.000 63.06023 36 MET B CA 1
ATOM 1962 C C . MET B 1 44 ? -15.92403 33.48397 28.71927 1.000 63.28198 36 MET B C 1
ATOM 1963 O O . MET B 1 44 ? -15.18200 32.53239 28.97426 1.000 70.99922 36 MET B O 1
ATOM 1968 N N . ASP B 1 45 ? -15.50825 34.58040 28.07635 1.000 59.87126 37 ASP B N 1
ATOM 1969 C CA . ASP B 1 45 ? -14.07968 34.83553 27.93505 1.000 51.66827 37 ASP B CA 1
ATOM 1970 C C . ASP B 1 45 ? -13.41238 34.93504 29.30028 1.000 58.28130 37 ASP B C 1
ATOM 1971 O O . ASP B 1 45 ? -12.20096 34.70946 29.41982 1.000 60.49075 37 ASP B O 1
ATOM 1976 N N . SER B 1 46 ? -14.17680 35.26835 30.33762 1.000 47.38426 38 SER B N 1
ATOM 1977 C CA . SER B 1 46 ? -13.59189 35.30984 31.66178 1.000 48.90279 38 SER B CA 1
ATOM 1978 C C . SER B 1 46 ? -13.63805 33.90352 32.24220 1.000 43.19756 38 SER B C 1
ATOM 1979 O O . SER B 1 46 ? -14.45433 33.07225 31.83938 1.000 39.40872 38 SER B O 1
ATOM 1982 N N . TYR B 1 47 ? -12.74560 33.64679 33.19309 1.000 41.82721 39 TYR B N 1
ATOM 1983 C CA . TYR B 1 47 ? -12.53730 32.30043 33.71062 1.000 35.38311 39 TYR B CA 1
ATOM 1984 C C . TYR B 1 47 ? -13.73130 31.81757 34.52741 1.000 33.85467 39 TYR B C 1
ATOM 1985 O O . TYR B 1 47 ? -14.27237 32.54891 35.35805 1.000 39.64408 39 TYR B O 1
ATOM 1994 N N . THR B 1 48 ? -14.13527 30.56810 34.29718 1.000 36.75801 40 THR B N 1
ATOM 1995 C CA . THR B 1 48 ? -15.20757 29.93605 35.05937 1.000 32.56550 40 THR B CA 1
ATOM 1996 C C . THR B 1 48 ? -14.69601 28.65168 35.69864 1.000 30.32124 40 THR B C 1
ATOM 1997 O O . THR B 1 48 ? -14.14616 27.78760 35.00884 1.000 31.15290 40 THR B O 1
ATOM 2001 N N . PHE B 1 49 ? -14.88578 28.52135 37.00500 1.000 27.96014 41 PHE B N 1
ATOM 2002 C CA . PHE B 1 49 ? -14.43928 27.31860 37.69821 1.000 25.54864 41 PHE B CA 1
ATOM 2003 C C . PHE B 1 49 ? -15.27371 26.11720 37.26772 1.000 23.86230 41 PHE B C 1
ATOM 2004 O O . PHE B 1 49 ? -16.49366 26.12508 37.46349 1.000 24.22608 41 PHE B O 1
ATOM 2012 N N . PRO B 1 50 ? -14.67034 25.05598 36.73084 1.000 24.40304 42 PRO B N 1
ATOM 2013 C CA . PRO B 1 50 ? -15.47021 23.94242 36.19741 1.000 19.85533 42 PRO B CA 1
ATOM 2014 C C . PRO B 1 50 ? -16.08646 23.11771 37.31823 1.000 21.74015 42 PRO B C 1
ATOM 2015 O O . PRO B 1 50 ? -15.41229 22.75032 38.28715 1.000 21.70104 42 PRO B O 1
ATOM 2019 N N . ILE B 1 51 ? -17.37734 22.82175 37.17900 1.000 20.64751 43 ILE B N 1
ATOM 2020 C CA . ILE B 1 51 ? -18.10876 22.08203 38.20348 1.000 24.06813 43 ILE B CA 1
ATOM 2021 C C . ILE B 1 51 ? -19.02584 21.05704 37.55800 1.000 16.45249 43 ILE B C 1
ATOM 2022 O O . ILE B 1 51 ? -19.87735 20.47528 38.23611 1.000 16.24878 43 ILE B O 1
ATOM 2027 N N . HIS B 1 52 ? -18.88091 20.84413 36.24674 1.000 23.33826 44 HIS B N 1
ATOM 2028 C CA . HIS B 1 52 ? -19.86049 20.02653 35.53758 1.000 22.12763 44 HIS B CA 1
ATOM 2029 C C . HIS B 1 52 ? -19.82540 18.55991 35.95239 1.000 22.72404 44 HIS B C 1
ATOM 2030 O O . HIS B 1 52 ? -20.79292 17.83536 35.69634 1.000 21.71214 44 HIS B O 1
ATOM 2037 N N . LYS B 1 53 ? -18.75562 18.09473 36.59723 1.000 19.64411 45 LYS B N 1
ATOM 2038 C CA . LYS B 1 53 ? -18.73355 16.72307 37.09542 1.000 18.85268 45 LYS B CA 1
ATOM 2039 C C . LYS B 1 53 ? -18.49785 16.67645 38.59998 1.000 20.18854 45 LYS B C 1
ATOM 2040 O O . LYS B 1 53 ? -18.19220 15.61236 39.14971 1.000 18.70061 45 LYS B O 1
ATOM 2046 N N . LEU B 1 54 ? -18.67939 17.80872 39.27834 1.000 17.22092 46 LEU B N 1
ATOM 2047 C CA . LEU B 1 54 ? -18.42820 17.89676 40.70685 1.000 20.30789 46 LEU B CA 1
ATOM 2048 C C . LEU B 1 54 ? -19.61730 17.34654 41.48205 1.000 19.94865 46 LEU B C 1
ATOM 2049 O O . LEU B 1 54 ? -20.74235 17.82588 41.32757 1.000 19.47501 46 LEU B O 1
ATOM 2054 N N . LYS B 1 55 ? -19.37216 16.33089 42.30188 1.000 16.91682 47 LYS B N 1
ATOM 2055 C CA . LYS B 1 55 ? -20.39757 15.76401 43.16484 1.000 18.56863 47 LYS B CA 1
ATOM 2056 C C . LYS B 1 55 ? -20.47822 16.60977 44.43726 1.000 22.88498 47 LYS B C 1
ATOM 2057 O O . LYS B 1 55 ? -19.55882 16.59336 45.26392 1.000 22.70361 47 LYS B O 1
ATOM 2063 N N . ARG B 1 56 ? -21.55879 17.36672 44.58842 1.000 16.83568 48 ARG B N 1
ATOM 2064 C CA . ARG B 1 56 ? -21.74682 18.25082 45.73529 1.000 18.34540 48 ARG B CA 1
ATOM 2065 C C . ARG B 1 56 ? -22.69716 17.66797 46.76809 1.000 23.89848 48 ARG B C 1
ATOM 2066 O O . ARG B 1 56 ? -22.91225 18.27826 47.82092 1.000 24.69202 48 ARG B O 1
ATOM 2074 N N . ARG B 1 57 ? -23.25723 16.49683 46.49274 1.000 23.17688 49 ARG B N 1
ATOM 2075 C CA . ARG B 1 57 ? -24.09906 15.76202 47.42328 1.000 26.08733 49 ARG B CA 1
ATOM 2076 C C . ARG B 1 57 ? -23.46061 14.39997 47.64354 1.000 19.60419 49 ARG B C 1
ATOM 2077 O O . ARG B 1 57 ? -23.25195 13.65818 46.68494 1.000 22.43330 49 ARG B O 1
ATOM 2085 N N . GLN B 1 58 ? -23.12362 14.08652 48.88977 1.000 19.54867 50 GLN B N 1
ATOM 2086 C CA . GLN B 1 58 ? -22.55295 12.78099 49.19068 1.000 20.81385 50 GLN B CA 1
ATOM 2087 C C . GLN B 1 58 ? -23.61102 11.69464 49.07277 1.000 26.58342 50 GLN B C 1
ATOM 2088 O O . GLN B 1 58 ? -24.80571 11.93877 49.25793 1.000 27.56655 50 GLN B O 1
ATOM 2094 N N . SER B 1 59 ? -23.15523 10.47258 48.79584 1.000 23.57160 51 SER B N 1
ATOM 2095 C CA . SER B 1 59 ? -24.02975 9.31016 48.76173 1.000 25.59271 51 SER B CA 1
ATOM 2096 C C . SER B 1 59 ? -23.69987 8.31350 49.86224 1.000 25.44174 51 SER B C 1
ATOM 2097 O O . SER B 1 59 ? -24.46721 7.36852 50.07571 1.000 26.68608 51 SER B O 1
ATOM 2100 N N . GLN B 1 60 ? -22.58742 8.49385 50.56968 1.000 23.70421 52 GLN B N 1
ATOM 2101 C CA . GLN B 1 60 ? -22.15095 7.54054 51.57552 1.000 24.09945 52 GLN B CA 1
ATOM 2102 C C . GLN B 1 60 ? -22.15394 8.15357 52.97045 1.000 29.98688 52 GLN B C 1
ATOM 2103 O O . GLN B 1 60 ? -21.53415 9.20736 53.18739 1.000 28.99315 52 GLN B O 1
ATOM 2109 N N . PRO B 1 61 ? -22.81125 7.52467 53.93715 1.000 29.32802 53 PRO B N 1
ATOM 2110 C CA . PRO B 1 61 ? -22.77114 8.02745 55.30858 1.000 25.35999 53 PRO B CA 1
ATOM 2111 C C . PRO B 1 61 ? -21.42619 7.76651 55.96636 1.000 24.34686 53 PRO B C 1
ATOM 2112 O O . PRO B 1 61 ? -20.71323 6.81702 55.64000 1.000 30.03783 53 PRO B O 1
ATOM 2116 N N . GLY B 1 62 ? -21.07939 8.64487 56.89895 1.000 23.24868 54 GLY B N 1
ATOM 2117 C CA . GLY B 1 62 ? -19.85711 8.49609 57.66464 1.000 29.91868 54 GLY B CA 1
ATOM 2118 C C . GLY B 1 62 ? -18.57457 8.82696 56.94091 1.000 26.08524 54 GLY B C 1
ATOM 2119 O O . GLY B 1 62 ? -17.49961 8.54117 57.46095 1.000 27.62449 54 GLY B O 1
ATOM 2120 N N . LYS B 1 63 ? -18.65017 9.39538 55.74472 1.000 22.45098 55 LYS B N 1
ATOM 2121 C CA . LYS B 1 63 ? -17.47243 9.68754 54.94187 1.000 17.36495 55 LYS B CA 1
ATOM 2122 C C . LYS B 1 63 ? -17.20854 11.18584 54.90295 1.000 19.18001 55 LYS B C 1
ATOM 2123 O O . LYS B 1 63 ? -18.14194 11.98603 54.81276 1.000 22.23338 55 LYS B O 1
ATOM 2129 N N . THR B 1 64 ? -15.93361 11.56135 54.95153 1.000 18.76900 56 THR B N 1
ATOM 2130 C CA . THR B 1 64 ? -15.50432 12.94024 54.71347 1.000 15.51307 56 THR B CA 1
ATOM 2131 C C . THR B 1 64 ? -15.36904 13.19574 53.20984 1.000 20.08444 56 THR B C 1
ATOM 2132 O O . THR B 1 64 ? -14.62152 12.47783 52.53762 1.000 19.17557 56 THR B O 1
ATOM 2136 N N . PRO B 1 65 ? -16.01978 14.22142 52.65101 1.000 15.82789 57 PRO B N 1
ATOM 2137 C CA . PRO B 1 65 ? -15.87400 14.49141 51.21188 1.000 16.21148 57 PRO B CA 1
ATOM 2138 C C . PRO B 1 65 ? -14.45799 14.92229 50.83936 1.000 13.49886 57 PRO B C 1
ATOM 2139 O O . PRO B 1 65 ? -13.79811 15.66570 51.56985 1.000 13.00655 57 PRO B O 1
ATOM 2143 N N . LEU B 1 66 ? -13.99714 14.43462 49.68538 1.000 14.81508 58 LEU B N 1
ATOM 2144 C CA . LEU B 1 66 ? -12.62173 14.60566 49.23286 1.000 15.28443 58 LEU B CA 1
ATOM 2145 C C . LEU B 1 66 ? -12.59731 15.01556 47.76850 1.000 14.79461 58 LEU B C 1
ATOM 2146 O O . LEU B 1 66 ? -13.35224 14.47508 46.95318 1.000 14.65067 58 LEU B O 1
ATOM 2151 N N . VAL B 1 67 ? -11.72263 15.96087 47.43387 1.000 10.98843 59 VAL B N 1
ATOM 2152 C CA . VAL B 1 67 ? -11.49128 16.35906 46.04903 1.000 14.58823 59 VAL B CA 1
ATOM 2153 C C . VAL B 1 67 ? -10.01879 16.13757 45.74966 1.000 16.14260 59 VAL B C 1
ATOM 2154 O O . VAL B 1 67 ? -9.14993 16.58316 46.51195 1.000 11.78732 59 VAL B O 1
ATOM 2158 N N . LEU B 1 68 ? -9.74155 15.42720 44.66082 1.000 17.25144 60 LEU B N 1
ATOM 2159 C CA . LEU B 1 68 ? -8.37734 15.11772 44.26003 1.000 15.68852 60 LEU B CA 1
ATOM 2160 C C . LEU B 1 68 ? -7.94371 16.10890 43.19841 1.000 12.16742 60 LEU B C 1
ATOM 2161 O O . LEU B 1 68 ? -8.66897 16.32890 42.22521 1.000 14.12519 60 LEU B O 1
ATOM 2166 N N . VAL B 1 69 ? -6.74661 16.66820 43.36191 1.000 17.53669 61 VAL B N 1
ATOM 2167 C CA . VAL B 1 69 ? -6.18490 17.62529 42.41045 1.000 13.32862 61 VAL B CA 1
ATOM 2168 C C . VAL B 1 69 ? -4.84091 17.08043 41.94550 1.000 16.76430 61 VAL B C 1
ATOM 2169 O O . VAL B 1 69 ? -3.92955 16.86025 42.76046 1.000 11.28483 61 VAL B O 1
ATOM 2173 N N . ALA B 1 70 ? -4.70264 16.87878 40.64187 1.000 16.75522 62 ALA B N 1
ATOM 2174 C CA . ALA B 1 70 ? -3.41864 16.47749 40.07742 1.000 19.90719 62 ALA B CA 1
ATOM 2175 C C . ALA B 1 70 ? -2.75579 17.71156 39.47197 1.000 13.99990 62 ALA B C 1
ATOM 2176 O O . ALA B 1 70 ? -3.19472 18.21420 38.43339 1.000 13.49389 62 ALA B O 1
ATOM 2178 N N . CYS B 1 71 ? -1.71579 18.20988 40.13759 1.000 13.47008 63 CYS B N 1
ATOM 2179 C CA . CYS B 1 71 ? -0.87608 19.26367 39.58600 1.000 16.04178 63 CYS B CA 1
ATOM 2180 C C . CYS B 1 71 ? 0.25670 18.60065 38.81586 1.000 15.09128 63 CYS B C 1
ATOM 2181 O O . CYS B 1 71 ? 0.99971 17.78788 39.37418 1.000 15.50288 63 CYS B O 1
ATOM 2184 N N . GLY B 1 72 ? 0.37883 18.93408 37.53695 1.000 18.28575 64 GLY B N 1
ATOM 2185 C CA . GLY B 1 72 ? 1.41748 18.35432 36.70482 1.000 19.67761 64 GLY B CA 1
ATOM 2186 C C . GLY B 1 72 ? 1.54670 19.14559 35.42182 1.000 18.69352 64 GLY B C 1
ATOM 2187 O O . GLY B 1 72 ? 0.79552 20.09287 35.17373 1.000 16.88630 64 GLY B O 1
ATOM 2188 N N . SER B 1 73 ? 2.52519 18.74957 34.60101 1.000 17.62643 65 SER B N 1
ATOM 2189 C CA . SER B 1 73 ? 2.72380 19.41399 33.31067 1.000 19.73295 65 SER B CA 1
ATOM 2190 C C . SER B 1 73 ? 1.70928 18.96940 32.25860 1.000 21.40364 65 SER B C 1
ATOM 2191 O O . SER B 1 73 ? 1.18338 19.80459 31.51182 1.000 19.50365 65 SER B O 1
ATOM 2194 N N . PHE B 1 74 ? 1.43530 17.66871 32.16954 1.000 17.06551 66 PHE B N 1
ATOM 2195 C CA . PHE B 1 74 ? 0.54288 17.10644 31.15848 1.000 17.38286 66 PHE B CA 1
ATOM 2196 C C . PHE B 1 74 ? 0.95974 17.53444 29.74361 1.000 16.98876 66 PHE B C 1
ATOM 2197 O O . PHE B 1 74 ? 0.17620 18.07587 28.96185 1.000 15.30054 66 PHE B O 1
ATOM 2205 N N . SER B 1 75 ? 2.20318 17.21739 29.39705 1.000 16.37687 67 SER B N 1
ATOM 2206 C CA . SER B 1 75 ? 2.78854 17.61491 28.11936 1.000 17.45014 67 SER B CA 1
ATOM 2207 C C . SER B 1 75 ? 3.44795 16.40861 27.45480 1.000 22.35067 67 SER B C 1
ATOM 2208 O O . SER B 1 75 ? 4.68292 16.30484 27.40748 1.000 20.95608 67 SER B O 1
ATOM 2211 N N . PRO B 1 76 ? 2.65035 15.48059 26.90484 1.000 17.85415 68 PRO B N 1
ATOM 2212 C CA . PRO B 1 76 ? 1.19189 15.44355 26.89630 1.000 17.10504 68 PRO B CA 1
ATOM 2213 C C . PRO B 1 76 ? 0.65922 14.53151 27.99574 1.000 16.24586 68 PRO B C 1
ATOM 2214 O O . PRO B 1 76 ? 1.38153 13.74526 28.60220 1.000 16.02248 68 PRO B O 1
ATOM 2218 N N . ILE B 1 77 ? -0.64078 14.61057 28.25904 1.000 18.01129 69 ILE B N 1
ATOM 2219 C CA . ILE B 1 77 ? -1.25426 13.66650 29.17205 1.000 16.75005 69 ILE B CA 1
ATOM 2220 C C . ILE B 1 77 ? -1.13544 12.25206 28.59318 1.000 18.88993 69 ILE B C 1
ATOM 2221 O O . ILE B 1 77 ? -1.12160 12.05374 27.37402 1.000 18.70472 69 ILE B O 1
ATOM 2226 N N . THR B 1 78 ? -0.99331 11.26400 29.47103 1.000 17.85270 70 THR B N 1
ATOM 2227 C CA . THR B 1 78 ? -0.90922 9.86951 29.05408 1.000 16.03297 70 THR B CA 1
ATOM 2228 C C . THR B 1 78 ? -1.96885 9.04072 29.77497 1.000 19.16753 70 THR B C 1
ATOM 2229 O O . THR B 1 78 ? -2.68128 9.52426 30.66555 1.000 14.72817 70 THR B O 1
ATOM 2233 N N . PHE B 1 79 ? -2.06353 7.76859 29.37574 1.000 15.80451 71 PHE B N 1
ATOM 2234 C CA . PHE B 1 79 ? -2.95150 6.83934 30.06769 1.000 16.38958 71 PHE B CA 1
ATOM 2235 C C . PHE B 1 79 ? -2.52854 6.62464 31.51187 1.000 15.05485 71 PHE B C 1
ATOM 2236 O O . PHE B 1 79 ? -3.36223 6.31520 32.36263 1.000 20.12522 71 PHE B O 1
ATOM 2244 N N . LEU B 1 80 ? -1.25034 6.77819 31.81292 1.000 14.70830 72 LEU B N 1
ATOM 2245 C CA . LEU B 1 80 ? -0.80971 6.61410 33.19040 1.000 21.39574 72 LEU B CA 1
ATOM 2246 C C . LEU B 1 80 ? -1.35896 7.72225 34.09060 1.000 20.89655 72 LEU B C 1
ATOM 2247 O O . LEU B 1 80 ? -1.78541 7.44936 35.21945 1.000 18.87546 72 LEU B O 1
ATOM 2252 N N . HIS B 1 81 ? -1.32805 8.97900 33.62549 1.000 18.43520 73 HIS B N 1
ATOM 2253 C CA . HIS B 1 81 ? -1.90697 10.07757 34.40259 1.000 19.92597 73 HIS B CA 1
ATOM 2254 C C . HIS B 1 81 ? -3.36539 9.81026 34.72858 1.000 14.40676 73 HIS B C 1
ATOM 2255 O O . HIS B 1 81 ? -3.83153 10.11512 35.83288 1.000 12.04337 73 HIS B O 1
ATOM 2262 N N . LEU B 1 82 ? -4.11046 9.28221 33.75901 1.000 14.25502 74 LEU B N 1
ATOM 2263 C CA . LEU B 1 82 ? -5.52154 9.00544 33.97143 1.000 15.40573 74 LEU B CA 1
ATOM 2264 C C . LEU B 1 82 ? -5.70082 7.81595 34.89922 1.000 17.89242 74 LEU B C 1
ATOM 2265 O O . LEU B 1 82 ? -6.55458 7.84635 35.79092 1.000 14.91065 74 LEU B O 1
ATOM 2270 N N . ARG B 1 83 ? -4.87274 6.77774 34.72858 1.000 15.59537 75 ARG B N 1
ATOM 2271 C CA . ARG B 1 83 ? -4.94438 5.61149 35.60060 1.000 16.87141 75 ARG B CA 1
ATOM 2272 C C . ARG B 1 83 ? -4.71414 6.00000 37.05607 1.000 18.39053 75 ARG B C 1
ATOM 2273 O O . ARG B 1 83 ? -5.26562 5.37639 37.96995 1.000 15.06964 75 ARG B O 1
ATOM 2281 N N . MET B 1 84 ? -3.89296 7.02388 37.29300 1.000 15.13249 76 MET B N 1
ATOM 2282 C CA . MET B 1 84 ? -3.58897 7.39988 38.66603 1.000 15.79549 76 MET B CA 1
ATOM 2283 C C . MET B 1 84 ? -4.84331 7.87785 39.39574 1.000 13.46322 76 MET B C 1
ATOM 2284 O O . MET B 1 84 ? -5.01019 7.61163 40.59173 1.000 11.81892 76 MET B O 1
ATOM 2289 N N . PHE B 1 85 ? -5.74132 8.57525 38.68784 1.000 12.95815 77 PHE B N 1
ATOM 2290 C CA . PHE B 1 85 ? -7.01132 8.96615 39.28704 1.000 13.01035 77 PHE B CA 1
ATOM 2291 C C . PHE B 1 85 ? -7.84601 7.73953 39.62915 1.000 14.04762 77 PHE B C 1
ATOM 2292 O O . PHE B 1 85 ? -8.42936 7.66552 40.71546 1.000 13.04507 77 PHE B O 1
ATOM 2300 N N . GLU B 1 86 ? -7.91946 6.76517 38.71486 1.000 11.67355 78 GLU B N 1
ATOM 2301 C CA . GLU B 1 86 ? -8.71205 5.57018 38.99982 1.000 12.33913 78 GLU B CA 1
ATOM 2302 C C . GLU B 1 86 ? -8.11915 4.78502 40.16692 1.000 15.62358 78 GLU B C 1
ATOM 2303 O O . GLU B 1 86 ? -8.85983 4.27371 41.01135 1.000 16.44213 78 GLU B O 1
ATOM 2309 N N . MET B 1 87 ? -6.78795 4.69774 40.24471 1.000 11.54508 79 MET B N 1
ATOM 2310 C CA . MET B 1 87 ? -6.16256 4.01867 41.37405 1.000 15.49280 79 MET B CA 1
ATOM 2311 C C . MET B 1 87 ? -6.45465 4.73494 42.68119 1.000 14.75645 79 MET B C 1
ATOM 2312 O O . MET B 1 87 ? -6.68275 4.08950 43.71022 1.000 11.63913 79 MET B O 1
ATOM 2317 N N . ALA B 1 88 ? -6.40164 6.06940 42.66646 1.000 12.00455 80 ALA B N 1
ATOM 2318 C CA . ALA B 1 88 ? -6.71832 6.83827 43.86163 1.000 13.51243 80 ALA B CA 1
ATOM 2319 C C . ALA B 1 88 ? -8.17176 6.64487 44.25520 1.000 12.07043 80 ALA B C 1
ATOM 2320 O O . ALA B 1 88 ? -8.48564 6.52678 45.44279 1.000 16.87688 80 ALA B O 1
ATOM 2322 N N . SER B 1 89 ? -9.07475 6.62265 43.27129 1.000 13.33108 81 SER B N 1
ATOM 2323 C CA . SER B 1 89 ? -10.47831 6.34989 43.56032 1.000 19.49939 81 SER B CA 1
ATOM 2324 C C . SER B 1 89 ? -10.64112 4.98049 44.21748 1.000 19.94719 81 SER B C 1
ATOM 2325 O O . SER B 1 89 ? -11.31096 4.85093 45.25106 1.000 16.87745 81 SER B O 1
ATOM 2328 N N . ASP B 1 90 ? -9.99674 3.94848 43.65188 1.000 14.15188 82 ASP B N 1
ATOM 2329 C CA . ASP B 1 90 ? -10.06486 2.61561 44.25374 1.000 16.20247 82 ASP B CA 1
ATOM 2330 C C . ASP B 1 90 ? -9.52923 2.63868 45.68032 1.000 16.98295 82 ASP B C 1
ATOM 2331 O O . ASP B 1 90 ? -10.11139 2.02955 46.58819 1.000 17.44961 82 ASP B O 1
ATOM 2336 N N . PHE B 1 91 ? -8.39893 3.32229 45.89540 1.000 13.41209 83 PHE B N 1
ATOM 2337 C CA . PHE B 1 91 ? -7.82166 3.36200 47.23350 1.000 15.09974 83 PHE B CA 1
ATOM 2338 C C . PHE B 1 91 ? -8.76143 4.06132 48.20669 1.000 14.29635 83 PHE B C 1
ATOM 2339 O O . PHE B 1 91 ? -9.01403 3.56453 49.30637 1.000 13.74414 83 PHE B O 1
ATOM 2347 N N . VAL B 1 92 ? -9.30783 5.20963 47.80731 1.000 10.80966 84 VAL B N 1
ATOM 2348 C CA . VAL B 1 92 ? -10.15163 5.96308 48.72426 1.000 13.14666 84 VAL B CA 1
ATOM 2349 C C . VAL B 1 92 ? -11.36563 5.14101 49.12209 1.000 12.38046 84 VAL B C 1
ATOM 2350 O O . VAL B 1 92 ? -11.70863 5.04776 50.30560 1.000 15.00830 84 VAL B O 1
ATOM 2354 N N . ARG B 1 93 ? -12.00515 4.49844 48.14330 1.000 13.00248 85 ARG B N 1
ATOM 2355 C CA . ARG B 1 93 ? -13.23322 3.76107 48.41469 1.000 19.82612 85 ARG B CA 1
ATOM 2356 C C . ARG B 1 93 ? -13.01452 2.66288 49.44695 1.000 21.79646 85 ARG B C 1
ATOM 2357 O O . ARG B 1 93 ? -13.85398 2.46080 50.32765 1.000 22.16507 85 ARG B O 1
ATOM 2365 N N . PHE B 1 94 ? -11.89132 1.94255 49.35914 1.000 17.00221 86 PHE B N 1
ATOM 2366 C CA . PHE B 1 94 ? -11.71048 0.71794 50.12417 1.000 18.05978 86 PHE B CA 1
ATOM 2367 C C . PHE B 1 94 ? -10.70651 0.82147 51.26772 1.000 22.29970 86 PHE B C 1
ATOM 2368 O O . PHE B 1 94 ? -10.54919 -0.14928 52.01081 1.000 21.77511 86 PHE B O 1
ATOM 2376 N N . ASN B 1 95 ? -10.02240 1.95117 51.43732 1.000 17.64362 87 ASN B N 1
ATOM 2377 C CA . ASN B 1 95 ? -8.98107 2.04156 52.44729 1.000 19.36808 87 ASN B CA 1
ATOM 2378 C C . ASN B 1 95 ? -9.05250 3.27994 53.31808 1.000 26.20294 87 ASN B C 1
ATOM 2379 O O . ASN B 1 95 ? -8.22161 3.41564 54.22398 1.000 26.30437 87 ASN B O 1
ATOM 2384 N N . THR B 1 96 ? -9.99556 4.18469 53.07673 1.000 19.41647 88 THR B N 1
ATOM 2385 C CA . THR B 1 96 ? -10.08436 5.43174 53.81680 1.000 20.43454 88 THR B CA 1
ATOM 2386 C C . THR B 1 96 ? -11.52612 5.68494 54.21906 1.000 21.06541 88 THR B C 1
ATOM 2387 O O . THR B 1 96 ? -12.44993 4.99501 53.79285 1.000 17.04996 88 THR B O 1
ATOM 2391 N N . ASP B 1 97 ? -11.71592 6.74086 55.00249 1.000 23.81335 89 ASP B N 1
ATOM 2392 C CA . ASP B 1 97 ? -13.04571 7.22542 55.33020 1.000 21.09408 89 ASP B CA 1
ATOM 2393 C C . ASP B 1 97 ? -13.39884 8.47383 54.54478 1.000 20.05058 89 ASP B C 1
ATOM 2394 O O . ASP B 1 97 ? -14.22401 9.28452 54.99646 1.000 18.47115 89 ASP B O 1
ATOM 2399 N N . PHE B 1 98 ? -12.80501 8.62221 53.35815 1.000 16.94631 90 PHE B N 1
ATOM 2400 C CA . PHE B 1 98 ? -13.13128 9.69951 52.43709 1.000 18.02850 90 PHE B CA 1
ATOM 2401 C C . PHE B 1 98 ? -14.16443 9.23370 51.42945 1.000 15.73206 90 PHE B C 1
ATOM 2402 O O . PHE B 1 98 ? -14.29487 8.04217 51.14644 1.000 15.36425 90 PHE B O 1
ATOM 2410 N N . GLU B 1 99 ? -14.89017 10.19790 50.86925 1.000 15.94228 91 GLU B N 1
ATOM 2411 C CA . GLU B 1 99 ? -15.71812 9.96297 49.69246 1.000 18.30801 91 GLU B CA 1
ATOM 2412 C C . GLU B 1 99 ? -15.26850 10.91746 48.60261 1.000 14.07123 91 GLU B C 1
ATOM 2413 O O . GLU B 1 99 ? -15.25282 12.13310 48.81714 1.000 12.97317 91 GLU B O 1
ATOM 2419 N N . VAL B 1 100 ? -14.87911 10.36659 47.44978 1.000 11.13016 92 VAL B N 1
ATOM 2420 C CA . VAL B 1 100 ? -14.38189 11.18689 46.34559 1.000 15.04463 92 VAL B CA 1
ATOM 2421 C C . VAL B 1 100 ? -15.52475 11.97361 45.72320 1.000 18.26781 92 VAL B C 1
ATOM 2422 O O . VAL B 1 100 ? -16.54338 11.40196 45.31702 1.000 18.59801 92 VAL B O 1
ATOM 2426 N N . CYS B 1 101 ? -15.33772 13.28698 45.58895 1.000 14.39668 93 CYS B N 1
ATOM 2427 C CA . CYS B 1 101 ? -16.35860 14.12678 44.99025 1.000 17.95849 93 CYS B CA 1
ATOM 2428 C C . CYS B 1 101 ? -15.98318 14.66590 43.62482 1.000 19.32569 93 CYS B C 1
ATOM 2429 O O . CYS B 1 101 ? -16.88289 15.05376 42.87449 1.000 17.82857 93 CYS B O 1
ATOM 2432 N N . ALA B 1 102 ? -14.69953 14.65548 43.26972 1.000 17.52965 94 ALA B N 1
ATOM 2433 C CA . ALA B 1 102 ? -14.25832 15.13318 41.96983 1.000 19.50314 94 ALA B CA 1
ATOM 2434 C C . ALA B 1 102 ? -12.78195 14.82230 41.81027 1.000 17.34593 94 ALA B C 1
ATOM 2435 O O . ALA B 1 102 ? -12.05419 14.68507 42.80161 1.000 16.66140 94 ALA B O 1
ATOM 2437 N N . GLY B 1 103 ? -12.35332 14.73154 40.55526 1.000 13.29231 95 GLY B N 1
ATOM 2438 C CA . GLY B 1 103 ? -10.93679 14.69202 40.23706 1.000 14.92176 95 GLY B CA 1
ATOM 2439 C C . GLY B 1 103 ? -10.60242 15.80590 39.26559 1.000 17.44451 95 GLY B C 1
ATOM 2440 O O . GLY B 1 103 ? -11.24922 15.93768 38.22056 1.000 17.39437 95 GLY B O 1
ATOM 2441 N N . TYR B 1 104 ? -9.59685 16.61519 39.58597 1.000 13.82650 96 TYR B N 1
ATOM 2442 C CA . TYR B 1 104 ? -9.25192 17.76958 38.76799 1.000 15.21332 96 TYR B CA 1
ATOM 2443 C C . TYR B 1 104 ? -7.82726 17.64712 38.24872 1.000 17.01635 96 TYR B C 1
ATOM 2444 O O . TYR B 1 104 ? -6.89304 17.40840 39.02415 1.000 15.87639 96 TYR B O 1
ATOM 2453 N N . LEU B 1 105 ? -7.66544 17.85207 36.94548 1.000 15.41179 97 LEU B N 1
ATOM 2454 C CA . LEU B 1 105 ? -6.35531 18.02084 36.33856 1.000 14.88749 97 LEU B CA 1
ATOM 2455 C C . LEU B 1 105 ? -6.07133 19.50673 36.27898 1.000 17.76026 97 LEU B C 1
ATOM 2456 O O . LEU B 1 105 ? -6.92326 20.28484 35.83983 1.000 18.88202 97 LEU B O 1
ATOM 2461 N N . SER B 1 106 ? -4.88367 19.89568 36.72611 1.000 15.55211 98 SER B N 1
ATOM 2462 C CA . SER B 1 106 ? -4.48044 21.29464 36.79307 1.000 15.21095 98 SER B CA 1
ATOM 2463 C C . SER B 1 106 ? -3.15198 21.42375 36.05555 1.000 15.75205 98 SER B C 1
ATOM 2464 O O . SER B 1 106 ? -2.07643 21.33926 36.66783 1.000 15.28714 98 SER B O 1
ATOM 2467 N N . PRO B 1 107 ? -3.18312 21.61726 34.73684 1.000 15.41859 99 PRO B N 1
ATOM 2468 C CA . PRO B 1 107 ? -1.92866 21.76946 33.99072 1.000 14.88572 99 PRO B CA 1
ATOM 2469 C C . PRO B 1 107 ? -1.19953 23.02945 34.42632 1.000 17.34781 99 PRO B C 1
ATOM 2470 O O . PRO B 1 107 ? -1.80950 24.08214 34.60849 1.000 14.26653 99 PRO B O 1
ATOM 2474 N N . VAL B 1 108 ? 0.12431 22.90559 34.57031 1.000 17.10160 100 VAL B N 1
ATOM 2475 C CA . VAL B 1 108 ? 0.96126 23.96687 35.12100 1.000 16.31639 100 VAL B CA 1
ATOM 2476 C C . VAL B 1 108 ? 1.07040 25.14473 34.14589 1.000 20.07562 100 VAL B C 1
ATOM 2477 O O . VAL B 1 108 ? 0.87118 25.01626 32.93027 1.000 16.05028 100 VAL B O 1
ATOM 2481 N N . SER B 1 109 ? 1.41443 26.31306 34.69694 1.000 21.36038 101 SER B N 1
ATOM 2482 C CA . SER B 1 109 ? 1.59256 27.52215 33.90097 1.000 22.27744 101 SER B CA 1
ATOM 2483 C C . SER B 1 109 ? 2.77464 27.38194 32.94202 1.000 21.77285 101 SER B C 1
ATOM 2484 O O . SER B 1 109 ? 3.78641 26.74686 33.25236 1.000 17.05632 101 SER B O 1
ATOM 2487 N N . ASP B 1 110 ? 2.65475 28.01072 31.77002 1.000 23.77060 102 ASP B N 1
ATOM 2488 C CA . ASP B 1 110 ? 3.77544 28.01676 30.83721 1.000 22.78226 102 ASP B CA 1
ATOM 2489 C C . ASP B 1 110 ? 5.01516 28.64603 31.45000 1.000 22.44445 102 ASP B C 1
ATOM 2490 O O . ASP B 1 110 ? 6.12569 28.36119 30.99378 1.000 22.62778 102 ASP B O 1
ATOM 2495 N N . ALA B 1 111 ? 4.85620 2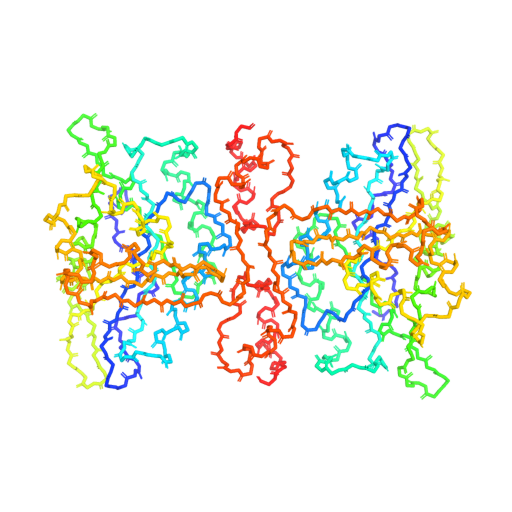9.44052 32.51215 1.000 21.35785 103 ALA B N 1
ATOM 2496 C CA . ALA B 1 111 ? 6.00694 30.05346 33.16912 1.000 26.81621 103 ALA B CA 1
ATOM 2497 C C . ALA B 1 111 ? 6.85020 29.04164 33.92826 1.000 25.01095 103 ALA B C 1
ATOM 2498 O O . ALA B 1 111 ? 7.95226 29.38038 34.36863 1.000 25.35729 103 ALA B O 1
ATOM 2500 N N . TYR B 1 112 ? 6.35618 27.81838 34.09883 1.000 22.70740 104 TYR B N 1
ATOM 2501 C CA . TYR B 1 112 ? 7.15336 26.78384 34.74064 1.000 22.02331 104 TYR B CA 1
ATOM 2502 C C . TYR B 1 112 ? 8.44157 26.54632 33.96440 1.000 24.06906 104 TYR B C 1
ATOM 2503 O O . TYR B 1 112 ? 9.47426 26.20687 34.55251 1.000 25.95450 104 TYR B O 1
ATOM 2512 N N . LYS B 1 113 ? 8.39448 26.74510 32.64953 1.000 27.98401 105 LYS B N 1
ATOM 2513 C CA . LYS B 1 113 ? 9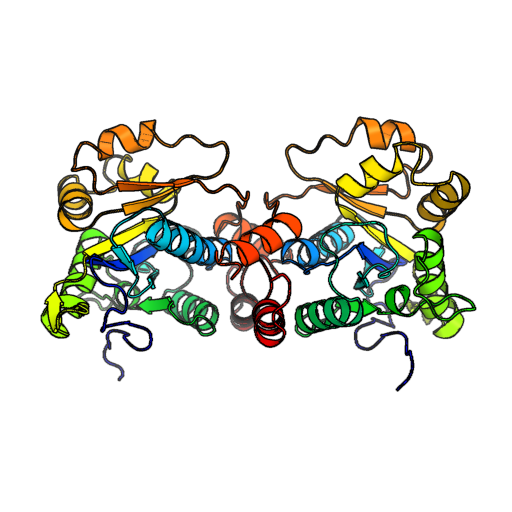.56713 26.74239 31.77137 1.000 34.59464 105 LYS B CA 1
ATOM 2514 C C . LYS B 1 113 ? 10.41579 25.48387 31.98017 1.000 36.39637 105 LYS B C 1
ATOM 2515 O O . LYS B 1 113 ? 11.44505 25.47972 32.65591 1.000 42.79565 105 LYS B O 1
ATOM 2521 N N . LYS B 1 114 ? 9.95089 24.41518 31.35359 1.000 33.39985 106 LYS B N 1
ATOM 2522 C CA . LYS B 1 114 ? 10.59509 23.11621 31.40348 1.000 34.05650 106 LYS B CA 1
ATOM 2523 C C . LYS B 1 114 ? 10.69204 22.59023 29.98907 1.000 28.06302 106 LYS B C 1
ATOM 2524 O O . LYS B 1 114 ? 9.90004 22.96122 29.11832 1.000 30.35894 106 LYS B O 1
ATOM 2530 N N . ALA B 1 115 ? 11.65198 21.70715 29.76644 1.000 30.88555 107 ALA B N 1
ATOM 2531 C CA . ALA B 1 115 ? 11.80677 21.17833 28.42870 1.000 30.42202 107 ALA B CA 1
ATOM 2532 C C . ALA B 1 115 ? 10.60956 20.29979 28.10859 1.000 28.21108 107 ALA B C 1
ATOM 2533 O O . ALA B 1 115 ? 10.05528 19.62836 28.98659 1.000 28.21454 107 ALA B O 1
ATOM 2535 N N . GLY B 1 116 ? 10.17682 20.36711 26.85058 1.000 32.30726 108 GLY B N 1
ATOM 2536 C CA . GLY B 1 116 ? 9.03947 19.61312 26.38043 1.000 28.51474 108 GLY B CA 1
ATOM 2537 C C . GLY B 1 116 ? 7.68534 20.14247 26.80005 1.000 26.17012 108 GLY B C 1
ATOM 2538 O O . GLY B 1 116 ? 6.68532 19.44416 26.59771 1.000 23.23023 108 GLY B O 1
ATOM 2539 N N . LEU B 1 117 ? 7.60331 21.36226 27.33615 1.000 22.94037 109 LEU B N 1
ATOM 2540 C CA . LEU B 1 117 ? 6.33168 21.90088 27.81246 1.000 20.06429 109 LEU B CA 1
ATOM 2541 C C . LEU B 1 117 ? 5.61838 22.60336 26.66086 1.000 23.05676 109 LEU B C 1
ATOM 2542 O O . LEU B 1 117 ? 5.98591 23.71657 26.28180 1.000 21.30213 109 LEU B O 1
ATOM 2547 N N . ALA B 1 118 ? 4.57866 21.97404 26.12242 1.000 17.14451 110 ALA B N 1
ATOM 2548 C CA . ALA B 1 118 ? 3.80498 22.56933 25.04909 1.000 23.51949 110 ALA B CA 1
ATOM 2549 C C . ALA B 1 118 ? 3.01494 23.76749 25.58216 1.000 21.70827 110 ALA B C 1
ATOM 2550 O O . ALA B 1 118 ? 2.90343 23.95671 26.79145 1.000 21.46295 110 ALA B O 1
ATOM 2552 N N . PRO B 1 119 ? 2.48347 24.61588 24.69989 1.000 24.25343 111 PRO B N 1
ATOM 2553 C CA . PRO B 1 119 ? 1.68362 25.75860 25.16876 1.000 25.14667 111 PRO B CA 1
ATOM 2554 C C . PRO B 1 119 ? 0.49818 25.33978 26.03218 1.000 24.95241 111 PRO B C 1
ATOM 2555 O O . PRO B 1 119 ? -0.13920 24.30816 25.80248 1.000 23.28518 111 PRO B O 1
ATOM 2559 N N . GLY B 1 120 ? 0.18855 26.18791 27.01516 1.000 19.82186 112 GLY B N 1
ATOM 2560 C CA . GLY B 1 120 ? -0.82115 25.84493 27.99917 1.000 17.32978 112 GLY B CA 1
ATOM 2561 C C . GLY B 1 120 ? -2.18144 25.58343 27.38422 1.000 20.92795 112 GLY B C 1
ATOM 2562 O O . GLY B 1 120 ? -2.87981 24.64549 27.77347 1.000 19.24963 112 GLY B O 1
ATOM 2563 N N . HIS B 1 121 ? -2.59366 26.42142 26.43422 1.000 20.34629 113 HIS B N 1
ATOM 2564 C CA . HIS B 1 121 ? -3.91277 26.21656 25.84500 1.000 25.66962 113 HIS B CA 1
ATOM 2565 C C . HIS B 1 121 ? -3.98279 24.89286 25.09223 1.000 25.67235 113 HIS B C 1
ATOM 2566 O O . HIS B 1 121 ? -5.05355 24.27149 25.03117 1.000 19.99398 113 HIS B O 1
ATOM 2573 N N . HIS B 1 122 ? -2.85185 24.43009 24.54682 1.000 21.23821 114 HIS B N 1
ATOM 2574 C CA . HIS B 1 122 ? -2.82018 23.11354 23.91623 1.000 22.90259 114 HIS B CA 1
ATOM 2575 C C . HIS B 1 122 ? -2.97107 22.00661 24.94851 1.000 21.39125 114 HIS B C 1
ATOM 2576 O O . HIS B 1 122 ? -3.76784 21.07658 24.76554 1.000 18.08388 114 HIS B O 1
ATOM 2583 N N . ARG B 1 123 ? -2.21083 22.09614 26.04473 1.000 17.12712 115 ARG B N 1
ATOM 2584 C CA . ARG B 1 123 ? -2.27749 21.06662 27.07317 1.000 21.58230 115 ARG B CA 1
ATOM 2585 C C . ARG B 1 123 ? -3.66567 21.01382 27.69062 1.000 21.48659 115 ARG B C 1
ATOM 2586 O O . ARG B 1 123 ? -4.18342 19.93141 27.98088 1.000 22.07715 115 ARG B O 1
ATOM 2594 N N . VAL B 1 124 ? -4.29856 22.17245 27.87191 1.000 18.91130 116 VAL B N 1
ATOM 2595 C CA . VAL B 1 124 ? -5.66576 22.18127 28.37376 1.000 17.34304 116 VAL B CA 1
ATOM 2596 C C . VAL B 1 124 ? -6.58848 21.47809 27.39407 1.000 20.63068 116 VAL B C 1
ATOM 2597 O O . VAL B 1 124 ? -7.44792 20.68103 27.78983 1.000 19.02173 116 VAL B O 1
ATOM 2601 N N . ASN B 1 125 ? -6.43372 21.76219 26.09859 1.000 17.12917 117 ASN B N 1
ATOM 2602 C CA . ASN B 1 125 ? -7.30033 21.11619 25.12058 1.000 24.85014 117 ASN B CA 1
ATOM 2603 C C . ASN B 1 125 ? -7.06440 19.60780 25.09393 1.000 19.29712 117 ASN B C 1
ATOM 2604 O O . ASN B 1 125 ? -8.01899 18.83032 24.98273 1.000 18.52634 117 ASN B O 1
ATOM 2609 N N . MET B 1 126 ? -5.80426 19.17114 25.20341 1.000 18.34170 118 MET B N 1
ATOM 2610 C CA . MET B 1 126 ? -5.53054 17.73546 25.19798 1.000 19.89923 118 MET B CA 1
ATOM 2611 C C . MET B 1 126 ? -6.12927 17.06533 26.42725 1.000 21.01982 118 MET B C 1
ATOM 2612 O O . MET B 1 126 ? -6.81230 16.04131 26.31562 1.000 15.31168 118 MET B O 1
ATOM 2617 N N . CYS B 1 127 ? -5.93407 17.66480 27.60645 1.000 17.74067 119 CYS B N 1
ATOM 2618 C CA . CYS B 1 127 ? -6.53362 17.10496 28.81314 1.000 15.55448 119 CYS B CA 1
ATOM 2619 C C . CYS B 1 127 ? -8.04877 17.08561 28.71106 1.000 19.44968 119 CYS B C 1
ATOM 2620 O O . CYS B 1 127 ? -8.68306 16.08717 29.06858 1.000 17.91011 119 CYS B O 1
ATOM 2623 N N . SER B 1 128 ? -8.64714 18.17487 28.21133 1.000 16.14124 120 SER B N 1
ATOM 2624 C CA . SER B 1 128 ? -10.10490 18.25363 28.14807 1.000 16.84959 120 SER B CA 1
ATOM 2625 C C . SER B 1 128 ? -10.68168 17.15200 27.27387 1.000 19.96972 120 SER B C 1
ATOM 2626 O O . SER B 1 128 ? -11.67564 16.51509 27.63881 1.000 16.56445 120 SER B O 1
ATOM 2629 N N . ARG B 1 129 ? -10.08236 16.92350 26.10470 1.000 20.72758 121 ARG B N 1
ATOM 2630 C CA . ARG B 1 129 ? -10.58975 15.87966 25.22249 1.000 25.05129 121 ARG B CA 1
ATOM 2631 C C . ARG B 1 129 ? -10.32611 14.49812 25.80959 1.000 23.20587 121 ARG B C 1
ATOM 2632 O O . ARG B 1 129 ? -11.17266 13.60200 25.71857 1.000 20.16815 121 ARG B O 1
ATOM 2640 N N . ALA B 1 130 ? -9.18049 14.33075 26.46358 1.000 16.94578 122 ALA B N 1
ATOM 2641 C CA . ALA B 1 130 ? -8.85538 13.05568 27.08815 1.000 20.30638 122 ALA B CA 1
ATOM 2642 C C . ALA B 1 130 ? -9.87705 12.68656 28.14464 1.000 25.48628 122 ALA B C 1
ATOM 2643 O O . ALA B 1 130 ? -10.18323 11.50493 28.34599 1.000 18.07438 122 ALA B O 1
ATOM 2645 N N . VAL B 1 131 ? -10.43346 13.68716 28.81340 1.000 18.93783 123 VAL B N 1
ATOM 2646 C CA . VAL B 1 131 ? -11.24182 13.45653 29.99647 1.000 18.62500 123 VAL B CA 1
ATOM 2647 C C . VAL B 1 131 ? -12.72880 13.67731 29.73715 1.000 21.37911 123 VAL B C 1
ATOM 2648 O O . VAL B 1 131 ? -13.55610 13.33616 30.59737 1.000 19.65715 123 VAL B O 1
ATOM 2652 N N . GLU B 1 132 ? -13.09631 14.15505 28.55153 1.000 21.38586 124 GLU B N 1
ATOM 2653 C CA . GLU B 1 132 ? -14.50734 14.27667 28.19433 1.000 23.76429 124 GLU B CA 1
ATOM 2654 C C . GLU B 1 132 ? -15.32350 13.00008 28.38456 1.000 21.51379 124 GLU B C 1
ATOM 2655 O O . GLU B 1 132 ? -16.47680 13.10983 28.83396 1.000 23.39249 124 GLU B O 1
ATOM 2661 N N . PRO B 1 133 ? -14.84625 11.79708 28.03665 1.000 20.16734 125 PRO B N 1
ATOM 2662 C CA . PRO B 1 133 ? -15.65577 10.59469 28.29724 1.000 20.40129 125 PRO B CA 1
ATOM 2663 C C . PRO B 1 133 ? -15.71597 10.18027 29.76208 1.000 24.92703 125 PRO B C 1
ATOM 2664 O O . PRO B 1 133 ? -16.47645 9.25594 30.08913 1.000 21.95032 125 PRO B O 1
ATOM 2668 N N . SER B 1 134 ? -14.92015 10.80880 30.65610 1.000 22.38944 126 SER B N 1
ATOM 2669 C CA . SER B 1 134 ? -14.88366 10.39860 32.05783 1.000 22.81311 126 SER B CA 1
ATOM 2670 C C . SER B 1 134 ? -16.12518 10.88758 32.79904 1.000 18.83935 126 SER B C 1
ATOM 2671 O O . SER B 1 134 ? -16.64306 11.96820 32.50332 1.000 17.51929 126 SER B O 1
ATOM 2674 N N . PRO B 1 135 ? -16.63373 10.09157 33.75185 1.000 18.41042 127 PRO B N 1
ATOM 2675 C CA . PRO B 1 135 ? -17.79233 10.53657 34.54109 1.000 22.38960 127 PRO B CA 1
ATOM 2676 C C . PRO B 1 135 ? -17.44705 11.51394 35.64390 1.000 22.11503 127 PRO B C 1
ATOM 2677 O O . PRO B 1 135 ? -18.36662 12.14243 36.18784 1.000 24.72585 127 PRO B O 1
ATOM 2681 N N . TRP B 1 136 ? -16.16837 11.63926 36.02202 1.000 16.80528 128 TRP B N 1
ATOM 2682 C CA . TRP B 1 136 ? -15.82126 12.43047 37.18944 1.000 16.87200 128 TRP B CA 1
ATOM 2683 C C . TRP B 1 136 ? -14.55495 13.26638 37.07603 1.000 16.88836 128 TRP B C 1
ATOM 2684 O O . TRP B 1 136 ? -14.20678 13.93790 38.04999 1.000 21.22689 128 TRP B O 1
ATOM 2695 N N . LEU B 1 137 ? -13.86088 13.27138 35.94997 1.000 14.92905 129 LEU B N 1
ATOM 2696 C CA . LEU B 1 137 ? -12.61882 14.02307 35.84953 1.000 17.82833 129 LEU B CA 1
ATOM 2697 C C . LEU B 1 137 ? -12.85233 15.28226 35.03800 1.000 17.95616 129 LEU B C 1
ATOM 2698 O O . LEU B 1 137 ? -13.59866 15.26792 34.05765 1.000 17.60489 129 LEU B O 1
ATOM 2703 N N . MET B 1 138 ? -12.21257 16.36912 35.46169 1.000 16.51624 130 MET B N 1
ATOM 2704 C CA . MET B 1 138 ? -12.36347 17.66663 34.83055 1.000 17.26803 130 MET B CA 1
ATOM 2705 C C . MET B 1 138 ? -10.99770 18.33004 34.73117 1.000 15.63258 130 MET B C 1
ATOM 2706 O O . MET B 1 138 ? -10.08200 18.02585 35.49572 1.000 14.26339 130 MET B O 1
ATOM 2711 N N . VAL B 1 139 ? -10.88756 19.29816 33.82888 1.000 15.29949 131 VAL B N 1
ATOM 2712 C CA . VAL B 1 139 ? -9.65915 20.06254 33.64059 1.000 20.14457 131 VAL B CA 1
ATOM 2713 C C . VAL B 1 139 ? -9.91591 21.47951 34.12965 1.000 19.45240 131 VAL B C 1
ATOM 2714 O O . VAL B 1 139 ? -10.94653 22.07482 33.79370 1.000 19.27787 131 VAL B O 1
ATOM 2718 N N . ASP B 1 140 ? -8.99478 22.00964 34.94053 1.000 18.01087 132 ASP B N 1
ATOM 2719 C CA . ASP B 1 140 ? -9.10793 23.37949 35.42467 1.000 16.31616 132 ASP B CA 1
ATOM 2720 C C . ASP B 1 140 ? -8.01749 24.22014 34.78951 1.000 19.19497 132 ASP B C 1
ATOM 2721 O O . ASP B 1 140 ? -6.84189 24.06656 35.14702 1.000 19.83286 132 ASP B O 1
ATOM 2726 N N . PRO B 1 141 ? -8.34870 25.13154 33.86822 1.000 20.07697 133 PRO B N 1
ATOM 2727 C CA . PRO B 1 141 ? -7.31791 25.92679 33.19097 1.000 19.00572 133 PRO B CA 1
ATOM 2728 C C . PRO B 1 141 ? -6.74776 27.06105 34.02541 1.000 20.71187 133 PRO B C 1
ATOM 2729 O O . PRO B 1 141 ? -5.96842 27.85338 33.49210 1.000 22.66402 133 PRO B O 1
ATOM 2733 N N . TYR B 1 142 ? -7.08731 27.12207 35.31442 1.000 20.17579 134 TYR B N 1
ATOM 2734 C CA . TYR B 1 142 ? -6.73106 28.25738 36.15657 1.000 22.69966 134 TYR B CA 1
ATOM 2735 C C . TYR B 1 142 ? -5.24259 28.58608 36.06013 1.000 23.46687 134 TYR B C 1
ATOM 2736 O O . TYR B 1 142 ? -4.86710 29.71846 35.73671 1.000 17.92762 134 TYR B O 1
ATOM 2745 N N . GLU B 1 143 ? -4.37585 27.59397 36.29898 1.000 21.26016 135 GLU B N 1
ATOM 2746 C CA . GLU B 1 143 ? -2.93525 27.85979 36.27510 1.000 23.45406 135 GLU B CA 1
ATOM 2747 C C . GLU B 1 143 ? -2.47306 28.36639 34.91080 1.000 21.39774 135 GLU B C 1
ATOM 2748 O O . GLU B 1 143 ? -1.69641 29.32363 34.83092 1.000 19.92671 135 GLU B O 1
ATOM 2754 N N . THR B 1 144 ? -2.95426 27.75937 33.82072 1.000 23.65567 136 THR B N 1
ATOM 2755 C CA . THR B 1 144 ? -2.49644 28.20715 32.50655 1.000 20.55839 136 THR B CA 1
ATOM 2756 C C . THR B 1 144 ? -3.04533 29.58199 32.13320 1.000 24.68707 136 THR B C 1
ATOM 2757 O O . THR B 1 144 ? -2.52130 30.20663 31.20636 1.000 24.55827 136 THR B O 1
ATOM 2761 N N . LEU B 1 145 ? -4.06564 30.07763 32.83772 1.000 18.96225 137 LEU B N 1
ATOM 2762 C CA . LEU B 1 145 ? -4.65320 31.37419 32.52565 1.000 24.13087 137 LEU B CA 1
ATOM 2763 C C . LEU B 1 145 ? -4.08875 32.50898 33.37664 1.000 27.70546 137 LEU B C 1
ATOM 2764 O O . LEU B 1 145 ? -4.37724 33.67853 33.09383 1.000 27.05977 137 LEU B O 1
ATOM 2769 N N . ASN B 1 146 ? -3.28325 32.19178 34.38669 1.000 23.57310 138 ASN B N 1
ATOM 2770 C CA . ASN B 1 146 ? -2.72491 33.20838 35.26305 1.000 26.49340 138 ASN B CA 1
ATOM 2771 C C . ASN B 1 146 ? -1.72605 34.07900 34.51786 1.000 25.41275 138 ASN B C 1
ATOM 2772 O O . ASN B 1 146 ? -0.86359 33.58983 33.78197 1.000 23.11867 138 ASN B O 1
ATOM 2777 N N . ARG B 1 147 ? -1.84299 35.38040 34.72567 1.000 28.81376 139 ARG B N 1
ATOM 2778 C CA . ARG B 1 147 ? -1.03052 36.34875 34.01382 1.000 29.80760 139 ARG B CA 1
ATOM 2779 C C . ARG B 1 147 ? -0.58861 37.43236 34.97444 1.000 33.30860 139 ARG B C 1
ATOM 2780 O O . ARG B 1 147 ? -1.28575 37.75244 35.94014 1.000 32.85238 139 ARG B O 1
ATOM 2788 N N . ASN B 1 148 ? 0.57833 37.98600 34.70611 1.000 31.65174 140 ASN B N 1
ATOM 2789 C CA . ASN B 1 148 ? 0.97611 39.15921 35.44088 1.000 37.19948 140 ASN B CA 1
ATOM 2790 C C . ASN B 1 148 ? 0.47423 40.39921 34.71901 1.000 38.26256 140 ASN B C 1
ATOM 2791 O O . ASN B 1 148 ? -0.29479 40.37710 33.74851 1.000 38.21833 140 ASN B O 1
ATOM 2796 N N . GLU B 1 149 ? 0.98251 41.48515 35.24751 1.000 46.42724 141 GLU B N 1
ATOM 2797 C CA . GLU B 1 149 ? 0.81419 42.84836 34.80041 1.000 49.11877 141 GLU B CA 1
ATOM 2798 C C . GLU B 1 149 ? 1.21203 42.99843 33.34194 1.000 45.86468 141 GLU B C 1
ATOM 2799 O O . GLU B 1 149 ? 0.59555 43.76339 32.58763 1.000 48.19339 141 GLU B O 1
ATOM 2805 N N . ARG B 1 150 ? 2.26128 42.30194 32.94390 1.000 43.63297 142 ARG B N 1
ATOM 2806 C CA . ARG B 1 150 ? 2.72377 42.36164 31.57316 1.000 43.11949 142 ARG B CA 1
ATOM 2807 C C . ARG B 1 150 ? 1.97112 41.40141 30.66132 1.000 45.54852 142 ARG B C 1
ATOM 2808 O O . ARG B 1 150 ? 2.35453 41.26513 29.49377 1.000 46.08557 142 ARG B O 1
ATOM 2816 N N . GLY B 1 151 ? 0.90506 40.75559 31.14262 1.000 36.02610 143 GLY B N 1
ATOM 2817 C CA . GLY B 1 151 ? 0.21828 39.83769 30.26503 1.000 31.33785 143 GLY B CA 1
ATOM 2818 C C . GLY B 1 151 ? 0.96126 38.54454 30.03195 1.000 34.40174 143 GLY B C 1
ATOM 2819 O O . GLY B 1 151 ? 0.50676 37.72353 29.22829 1.000 31.96509 143 GLY B O 1
ATOM 2820 N N . GLU B 1 152 ? 2.14770 38.37795 30.65057 1.000 36.15072 144 GLU B N 1
ATOM 2821 C CA . GLU B 1 152 ? 2.95412 37.17218 30.55593 1.000 34.69391 144 GLU B CA 1
ATOM 2822 C C . GLU B 1 152 ? 2.37087 36.06961 31.43399 1.000 34.41893 144 GLU B C 1
ATOM 2823 O O . GLU B 1 152 ? 1.71917 36.35327 32.44501 1.000 32.13805 144 GLU B O 1
ATOM 2829 N N . PRO B 1 153 ? 2.60419 34.80645 31.08528 1.000 31.34952 145 PRO B N 1
ATOM 2830 C CA . PRO B 1 153 ? 2.24224 33.73140 32.01167 1.000 29.84905 145 PRO B CA 1
ATOM 2831 C C . PRO B 1 153 ? 2.97781 33.92813 33.32765 1.000 27.15556 145 PRO B C 1
ATOM 2832 O O . PRO B 1 153 ? 4.15663 34.29163 33.35452 1.000 28.77360 145 PRO B O 1
ATOM 2836 N N . GLU B 1 154 ? 2.25742 33.72735 34.42300 1.000 25.78166 146 GLU B N 1
ATOM 2837 C CA . GLU B 1 154 ? 2.80781 33.83567 35.76553 1.000 31.15550 146 GLU B CA 1
ATOM 2838 C C . GLU B 1 154 ? 2.60277 32.50904 36.48712 1.000 25.64233 146 GLU B C 1
ATOM 2839 O O . GLU B 1 154 ? 1.47647 32.00451 36.56015 1.000 21.32360 146 GLU B O 1
ATOM 2845 N N . TYR B 1 155 ? 3.68296 31.97247 37.04674 1.000 25.02152 147 TYR B N 1
ATOM 2846 C CA . TYR B 1 155 ? 3.64033 30.67037 37.70101 1.000 22.04146 147 TYR B CA 1
ATOM 2847 C C . TYR B 1 155 ? 2.80634 30.70437 38.98347 1.000 23.47346 147 TYR B C 1
ATOM 2848 O O . TYR B 1 155 ? 2.86967 31.66159 39.75516 1.000 21.06755 147 TYR B O 1
ATOM 2857 N N . VAL B 1 156 ? 2.02022 29.65367 39.21682 1.000 18.26346 148 VAL B N 1
ATOM 2858 C CA . VAL B 1 156 ? 1.23339 29.52840 40.43884 1.000 18.30899 148 VAL B CA 1
ATOM 2859 C C . VAL B 1 156 ? 1.82410 28.38851 41.26916 1.000 17.45417 148 VAL B C 1
ATOM 2860 O O . VAL B 1 156 ? 1.73764 27.22345 40.85782 1.000 20.32380 148 VAL B O 1
ATOM 2864 N N . PRO B 1 157 ? 2.40824 28.66035 42.43975 1.000 19.91635 149 PRO B N 1
ATOM 2865 C CA . PRO B 1 157 ? 2.88546 27.55879 43.28796 1.000 14.02032 149 PRO B CA 1
ATOM 2866 C C . PRO B 1 157 ? 1.73107 26.65069 43.70210 1.000 20.58899 149 PRO B C 1
ATOM 2867 O O . PRO B 1 157 ? 0.58574 27.08777 43.85314 1.000 19.28466 149 PRO B O 1
ATOM 2871 N N . THR B 1 158 ? 2.05238 25.36893 43.89955 1.000 14.28407 150 THR B N 1
ATOM 2872 C CA . THR B 1 158 ? 1.01591 24.35694 44.10794 1.000 15.14446 150 THR B CA 1
ATOM 2873 C C . THR B 1 158 ? 0.19607 24.63151 45.36725 1.000 15.01785 150 THR B C 1
ATOM 2874 O O . THR B 1 158 ? -1.01924 24.39762 45.38594 1.000 13.34296 150 THR B O 1
ATOM 2878 N N . ALA B 1 159 ? 0.83610 25.13222 46.42595 1.000 9.79029 151 ALA B N 1
ATOM 2879 C CA . ALA B 1 159 ? 0.09645 25.51495 47.62842 1.000 16.55154 151 ALA B CA 1
ATOM 2880 C C . ALA B 1 159 ? -1.00899 26.53367 47.31908 1.000 14.91230 151 ALA B C 1
ATOM 2881 O O . ALA B 1 159 ? -2.11359 26.44513 47.87199 1.000 15.28142 151 ALA B O 1
ATOM 2883 N N . LYS B 1 160 ? -0.73897 27.49853 46.43461 1.000 13.46236 152 LYS B N 1
ATOM 2884 C CA . LYS B 1 160 ? -1.77392 28.45494 46.05007 1.000 15.76559 152 LYS B CA 1
ATOM 2885 C C . LYS B 1 160 ? -2.81596 27.80977 45.15762 1.000 14.24674 152 LYS B C 1
ATOM 2886 O O . LYS B 1 160 ? -3.96476 28.26422 45.12374 1.000 15.44836 152 LYS B O 1
ATOM 2892 N N . VAL B 1 161 ? -2.43373 26.77648 44.40429 1.000 15.75534 153 VAL B N 1
ATOM 2893 C CA . VAL B 1 161 ? -3.42542 26.05846 43.60781 1.000 15.28939 153 VAL B CA 1
ATOM 2894 C C . VAL B 1 161 ? -4.43515 25.37725 44.52120 1.000 14.54594 153 VAL B C 1
ATOM 2895 O O . VAL B 1 161 ? -5.64713 25.44298 44.28435 1.000 14.63201 153 VAL B O 1
ATOM 2899 N N . LEU B 1 162 ? -3.95694 24.71477 45.57623 1.000 9.00210 154 LEU B N 1
ATOM 2900 C CA . LEU B 1 162 ? -4.87358 24.04185 46.48766 1.000 12.72319 154 LEU B CA 1
ATOM 2901 C C . LEU B 1 162 ? -5.76969 25.04780 47.19918 1.000 13.06450 154 LEU B C 1
ATOM 2902 O O . LEU B 1 162 ? -6.97553 24.82535 47.34252 1.000 16.92733 154 LEU B O 1
ATOM 2907 N N . ARG B 1 163 ? -5.20655 26.18287 47.60489 1.000 15.24903 155 ARG B N 1
ATOM 2908 C CA . ARG B 1 163 ? -6.01715 27.23334 48.20481 1.000 21.14558 155 ARG B CA 1
ATOM 2909 C C . ARG B 1 163 ? -7.09530 27.70572 47.23207 1.000 16.55964 155 ARG B C 1
ATOM 2910 O O . ARG B 1 163 ? -8.23802 27.95480 47.62841 1.000 14.38287 155 ARG B O 1
ATOM 2918 N N . HIS B 1 164 ? -6.76122 27.77437 45.94285 1.000 12.81601 156 HIS B N 1
ATOM 2919 C CA . HIS B 1 164 ? -7.74349 28.14835 44.93471 1.000 13.96729 156 HIS B CA 1
ATOM 2920 C C . HIS B 1 164 ? -8.88414 27.13327 44.86973 1.000 18.53949 156 HIS B C 1
ATOM 2921 O O . HIS B 1 164 ? -10.05750 27.52082 44.81854 1.000 17.46254 156 HIS B O 1
ATOM 2928 N N . PHE B 1 165 ? -8.56868 25.83001 44.88793 1.000 12.03524 157 PHE B N 1
ATOM 2929 C CA . PHE B 1 165 ? -9.63780 24.82908 44.88538 1.000 14.79426 157 PHE B CA 1
ATOM 2930 C C . PHE B 1 165 ? -10.47068 24.90976 46.16046 1.000 19.39256 157 PHE B C 1
ATOM 2931 O O . PHE B 1 165 ? -11.70215 24.80363 46.11468 1.000 15.22189 157 PHE B O 1
ATOM 2939 N N . ASP B 1 166 ? -9.80640 25.06524 47.30787 1.000 15.04579 158 ASP B N 1
ATOM 2940 C CA . ASP B 1 166 ? -10.49365 25.27041 48.57695 1.000 18.26165 158 ASP B CA 1
ATOM 2941 C C . ASP B 1 166 ? -11.45958 26.44158 48.48132 1.000 19.12678 158 ASP B C 1
ATOM 2942 O O . ASP B 1 166 ? -12.62774 26.33517 48.86821 1.000 17.12493 158 ASP B O 1
ATOM 2947 N N . HIS B 1 167 ? -10.99365 27.55144 47.90930 1.000 19.27590 159 HIS B N 1
ATOM 2948 C CA . HIS B 1 167 ? -11.81305 28.74949 47.79709 1.000 20.58557 159 HIS B CA 1
ATOM 2949 C C . HIS B 1 167 ? -13.02528 28.50871 46.90717 1.000 20.87578 159 HIS B C 1
ATOM 2950 O O 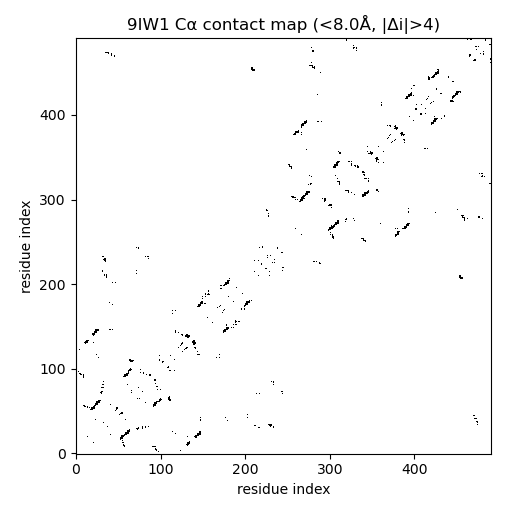. HIS B 1 167 ? -14.14809 28.88029 47.26221 1.000 20.61693 159 HIS B O 1
ATOM 2957 N N . GLU B 1 168 ? -12.81820 27.89522 45.73701 1.000 16.86266 160 GLU B N 1
ATOM 2958 C CA . GLU B 1 168 ? -13.92340 27.73001 44.79271 1.000 21.06595 160 GLU B CA 1
ATOM 2959 C C . GLU B 1 168 ? -14.94702 26.71677 45.29290 1.000 22.93293 160 GLU B C 1
ATOM 2960 O O . GLU B 1 168 ? -16.15377 26.92375 45.13124 1.000 25.51302 160 GLU B O 1
ATOM 2966 N N . ILE B 1 169 ? -14.49249 25.60762 45.87863 1.000 18.42077 161 ILE B N 1
ATOM 2967 C CA . ILE B 1 169 ? -15.41275 24.53854 46.26635 1.000 19.43526 161 ILE B CA 1
ATOM 2968 C C . ILE B 1 169 ? -16.08939 24.83527 47.60326 1.000 21.08491 161 ILE B C 1
ATOM 2969 O O . ILE B 1 169 ? -17.30243 24.65027 47.75507 1.000 19.62651 161 ILE B O 1
ATOM 2974 N N . ASN B 1 170 ? -15.32675 25.28454 48.59614 1.000 16.94424 162 ASN B N 1
ATOM 2975 C CA . ASN B 1 170 ? -15.85578 25.43047 49.94447 1.000 21.86454 162 ASN B CA 1
ATOM 2976 C C . ASN B 1 170 ? -16.37324 26.83327 50.23860 1.000 24.29508 162 ASN B C 1
ATOM 2977 O O . ASN B 1 170 ? -17.44110 26.97458 50.83750 1.000 29.52116 162 ASN B O 1
ATOM 2982 N N . THR B 1 171 ? -15.68533 27.87169 49.77171 1.000 25.11050 163 THR B N 1
ATOM 2983 C CA . THR B 1 171 ? -16.11967 29.23773 50.05565 1.000 26.47360 163 THR B CA 1
ATOM 2984 C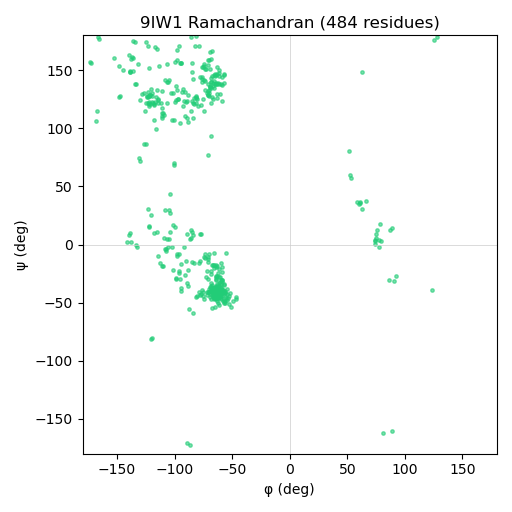 C . THR B 1 171 ? -17.18110 29.69095 49.06856 1.000 23.95110 163 THR B C 1
ATOM 2985 O O . THR B 1 171 ? -18.30425 30.02948 49.45478 1.000 29.28628 163 THR B O 1
ATOM 2989 N N . VAL B 1 172 ? -16.83946 29.68797 47.78605 1.000 16.65989 164 VAL B N 1
ATOM 2990 C CA . VAL B 1 172 ? -17.76093 30.16091 46.76507 1.000 22.73142 164 VAL B CA 1
ATOM 2991 C C . VAL B 1 172 ? -18.99708 29.26452 46.68947 1.000 31.05998 164 VAL B C 1
ATOM 2992 O O . VAL B 1 172 ? -20.13671 29.74096 46.76484 1.000 30.73483 164 VAL B O 1
ATOM 2996 N N . LEU B 1 173 ? -18.79558 27.95861 46.53208 1.000 26.86131 165 LEU B N 1
ATOM 2997 C CA . LEU B 1 173 ? -19.90684 27.04337 46.31575 1.000 25.43686 165 LEU B CA 1
ATOM 2998 C C . LEU B 1 173 ? -20.56411 26.58516 47.60900 1.000 29.70714 165 LEU B C 1
ATOM 2999 O O . LEU B 1 173 ? -21.66688 26.02786 47.56152 1.000 39.65394 165 LEU B O 1
ATOM 3004 N N . GLY B 1 174 ? -19.92013 26.78018 48.75254 1.000 21.63523 166 GLY B N 1
ATOM 3005 C CA . GLY B 1 174 ? -20.51077 26.41640 50.02234 1.000 24.29858 166 GLY B CA 1
ATOM 3006 C C . GLY B 1 174 ? -20.29860 24.98498 50.47529 1.000 25.75223 166 GLY B C 1
ATOM 3007 O O . GLY B 1 174 ? -20.94782 24.56053 51.43500 1.000 28.22741 166 GLY B O 1
ATOM 3008 N N . GLY B 1 175 ? -19.39762 24.23491 49.84646 1.000 27.78486 167 GLY B N 1
ATOM 3009 C CA . GLY B 1 175 ? -19.03775 22.91626 50.34498 1.000 23.02156 167 GLY B CA 1
ATOM 3010 C C . GLY B 1 175 ? -19.91677 21.79511 49.81737 1.000 18.43782 167 GLY B C 1
ATOM 3011 O O . GLY B 1 175 ? -20.60323 21.90144 48.79098 1.000 15.37842 167 GLY B O 1
ATOM 3012 N N . ILE B 1 176 ? -19.86798 20.68248 50.55010 1.000 17.16604 168 ILE B N 1
ATOM 3013 C CA . ILE B 1 176 ? -20.46775 19.41210 50.15576 1.000 18.95953 168 ILE B CA 1
ATOM 3014 C C . ILE B 1 176 ? -21.47802 18.98886 51.21277 1.000 17.98933 168 ILE B C 1
ATOM 3015 O O . ILE B 1 176 ? -21.15164 18.94456 52.40209 1.000 22.03092 168 ILE B O 1
ATOM 3020 N N . GLU B 1 177 ? -22.69390 18.67013 50.79080 1.000 16.80817 169 GLU B N 1
ATOM 3021 C CA . GLU B 1 177 ? -23.71157 18.21317 51.73028 1.000 25.87700 169 GLU B CA 1
ATOM 3022 C C . GLU B 1 177 ? -23.53818 16.72983 52.03416 1.000 21.12700 169 GLU B C 1
ATOM 3023 O O . GLU B 1 177 ? -23.49325 15.90623 51.11594 1.000 24.44042 169 GLU B O 1
ATOM 3029 N N . GLY B 1 178 ? -23.47739 16.38502 53.32745 1.000 22.26384 170 GLY B N 1
ATOM 3030 C CA . GLY B 1 178 ? -23.41621 14.98887 53.71067 1.000 20.08597 170 GLY B CA 1
ATOM 3031 C C . GLY B 1 178 ? -24.79749 14.34192 53.64886 1.000 26.72060 170 GLY B C 1
ATOM 3032 O O . GLY B 1 178 ? -25.81774 15.01266 53.48159 1.000 22.55236 170 GLY B O 1
ATOM 3033 N N . THR B 1 179 ? -24.82448 13.01118 53.79280 1.000 18.72960 171 THR B N 1
ATOM 3034 C CA . THR B 1 179 ? -26.10230 12.30181 53.82154 1.000 24.81983 171 THR B CA 1
ATOM 3035 C C . THR B 1 179 ? -26.95182 12.68547 55.02735 1.000 28.71241 171 THR B C 1
ATOM 3036 O O . THR B 1 179 ? -28.15807 12.41433 55.03280 1.000 28.72669 171 THR B O 1
ATOM 3040 N N . ASP B 1 180 ? -26.34831 13.28165 56.05207 1.000 23.97822 172 ASP B N 1
ATOM 3041 C CA . ASP B 1 180 ? -27.07846 13.77937 57.20368 1.000 27.45128 172 ASP B CA 1
ATOM 3042 C C . ASP B 1 180 ? -27.61709 15.18272 56.98841 1.000 26.24196 172 ASP B C 1
ATOM 3043 O O . ASP B 1 180 ? -28.15636 15.77205 57.92948 1.000 28.40367 172 ASP B O 1
ATOM 3048 N N . GLY B 1 181 ? -2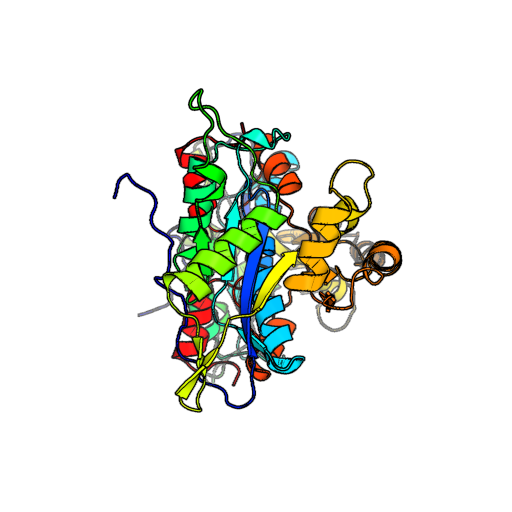7.47030 15.73198 55.78275 1.000 24.78582 173 GLY B N 1
ATOM 3049 C CA . GLY B 1 181 ? -27.92418 17.06774 55.46950 1.000 26.02069 173 GLY B CA 1
ATOM 3050 C C . GLY B 1 181 ? -27.01837 18.17906 55.94217 1.000 30.70154 173 GLY B C 1
ATOM 3051 O O . GLY B 1 181 ? -27.37124 19.35542 55.77412 1.000 30.03512 173 GLY B O 1
ATOM 3052 N N . VAL B 1 182 ? -25.87224 17.85222 56.53386 1.000 26.24317 174 VAL B N 1
ATOM 3053 C CA . VAL B 1 182 ? -24.93535 18.85399 57.03865 1.000 29.24221 174 VAL B CA 1
ATOM 3054 C C . VAL B 1 182 ? -23.92835 19.21753 55.95659 1.000 28.77326 174 VAL B C 1
ATOM 3055 O O . VAL B 1 182 ? -23.31541 18.33949 55.33478 1.000 22.93047 174 VAL B O 1
ATOM 3059 N N . ARG B 1 183 ? -23.74057 20.51588 55.75475 1.000 25.08944 175 ARG B N 1
ATOM 3060 C CA . ARG B 1 183 ? -22.77576 21.01782 54.79064 1.000 26.34498 175 ARG B CA 1
ATOM 3061 C C . ARG B 1 183 ? -21.37715 21.06517 55.38646 1.000 29.17216 175 ARG B C 1
ATOM 3062 O O . ARG B 1 183 ? -21.16973 21.68163 56.43512 1.000 27.34105 175 ARG B O 1
ATOM 3070 N N . ARG B 1 184 ? -20.43673 20.35125 54.75700 1.000 26.19293 176 ARG B N 1
ATOM 3071 C CA . ARG B 1 184 ? -19.05686 20.29276 55.22140 1.000 21.59668 176 ARG B CA 1
ATOM 3072 C C . ARG B 1 184 ? -18.10157 20.76228 54.12878 1.000 25.99390 176 ARG B C 1
ATOM 3073 O O . ARG B 1 184 ? -18.39458 20.66377 52.93151 1.000 19.75400 176 ARG B O 1
ATOM 3081 N N . LYS B 1 185 ? -16.96040 21.29466 54.57036 1.000 17.54920 177 LYS B N 1
ATOM 3082 C CA . LYS B 1 185 ? -15.82424 21.55151 53.69630 1.000 19.30296 177 LYS B CA 1
ATOM 3083 C C . LYS B 1 185 ? -15.28873 20.23912 53.12373 1.000 17.97011 177 LYS B C 1
ATOM 3084 O O . LYS B 1 185 ? -15.05948 19.27318 53.85498 1.000 16.96471 177 LYS B O 1
ATOM 3090 N N . ALA B 1 186 ? -15.12272 20.19323 51.81179 1.000 16.24199 178 ALA B N 1
ATOM 3091 C CA . ALA B 1 186 ? -14.38087 19.09295 51.21866 1.000 17.67737 178 ALA B CA 1
ATOM 3092 C C . ALA B 1 186 ? -12.90193 19.18872 51.58434 1.000 17.06533 178 ALA B C 1
ATOM 3093 O O . ALA B 1 186 ? -12.30684 20.27122 51.57485 1.000 17.97123 178 ALA B O 1
ATOM 3095 N N . ARG B 1 187 ? -12.31345 18.05506 51.94020 1.000 14.17708 179 ARG B N 1
ATOM 3096 C CA . ARG B 1 187 ? -10.86472 17.98087 52.02324 1.000 16.32450 179 ARG B CA 1
ATOM 3097 C C . ARG B 1 187 ? -10.30768 18.02577 50.60830 1.000 15.43479 179 ARG B C 1
ATOM 3098 O O . ARG B 1 187 ? -10.77081 17.28344 49.74040 1.000 17.93448 179 ARG B O 1
ATOM 3106 N N . ILE B 1 188 ? -9.35500 18.92142 50.35347 1.000 13.30324 180 ILE B N 1
ATOM 3107 C CA . ILE B 1 188 ? -8.66204 18.97795 49.06473 1.000 12.92725 180 ILE B CA 1
ATOM 3108 C C . ILE B 1 188 ? -7.30286 18.32018 49.23705 1.000 13.96631 180 ILE B C 1
ATOM 3109 O O . ILE B 1 188 ? -6.59127 18.61252 50.20132 1.000 14.25415 180 ILE B O 1
ATOM 3114 N N . ALA B 1 189 ? -6.95271 17.40314 48.34173 1.000 11.46716 181 ALA B N 1
ATOM 3115 C CA . ALA B 1 189 ? -5.66337 16.73489 48.44892 1.000 16.50753 181 ALA B CA 1
ATOM 3116 C C . ALA B 1 189 ? -5.01505 16.57319 47.08097 1.000 13.11202 181 ALA B C 1
ATOM 3117 O O . ALA B 1 189 ? -5.68472 16.37419 46.06275 1.000 12.19752 181 ALA B O 1
ATOM 3119 N N . LEU B 1 190 ? -3.68678 16.60682 47.09468 1.000 13.32832 182 LEU B N 1
ATOM 3120 C CA . LEU B 1 190 ? -2.88920 16.41556 45.89825 1.000 13.84369 182 LEU B CA 1
ATOM 3121 C C . LEU B 1 190 ? -2.85456 14.94391 45.51445 1.000 15.91190 182 LEU B C 1
ATOM 3122 O O . LEU B 1 190 ? -2.75703 14.06867 46.37383 1.000 16.54750 182 LEU B O 1
ATOM 3127 N N . LEU B 1 191 ? -2.88461 14.67448 44.21528 1.000 13.30274 183 LEU B N 1
ATOM 3128 C CA . LEU B 1 191 ? -2.67017 13.33523 43.69249 1.000 13.97524 183 LEU B CA 1
ATOM 3129 C C . LEU B 1 191 ? -1.37895 13.37815 42.90063 1.000 15.73579 183 LEU B C 1
ATOM 3130 O O . LEU B 1 191 ? -1.26532 14.16570 41.95734 1.000 19.68969 183 LEU B O 1
ATOM 3135 N N . ALA B 1 192 ? -0.40584 12.54870 43.27207 1.000 14.64262 184 ALA B N 1
ATOM 3136 C CA . ALA B 1 192 ? 0.90376 12.68708 42.64917 1.000 18.60003 184 ALA B CA 1
ATOM 3137 C C . ALA B 1 192 ? 1.62589 11.35596 42.53491 1.000 21.98092 184 ALA B C 1
ATOM 3138 O O . ALA B 1 192 ? 1.39460 10.42309 43.31565 1.000 17.41837 184 ALA B O 1
ATOM 3140 N N . GLY B 1 193 ? 2.50712 11.29682 41.52653 1.000 21.05249 185 GLY B N 1
ATOM 3141 C CA . GLY B 1 193 ? 3.45982 10.22320 41.37571 1.000 26.67195 185 GLY B CA 1
ATOM 3142 C C . GLY B 1 193 ? 4.71551 10.49964 42.17700 1.000 29.12109 185 GLY B C 1
ATOM 3143 O O . GLY B 1 193 ? 4.86072 11.53706 42.81932 1.000 25.07827 185 GLY B O 1
ATOM 3144 N N . ALA B 1 194 ? 5.64519 9.54411 42.11375 1.000 30.26716 186 ALA B N 1
ATOM 3145 C CA . ALA B 1 194 ? 6.85091 9.59708 42.93436 1.000 32.42235 186 ALA B CA 1
ATOM 3146 C C . ALA B 1 194 ? 7.80010 10.72128 42.53028 1.000 30.47873 186 ALA B C 1
ATOM 3147 O O . ALA B 1 194 ? 8.50967 11.25673 43.38864 1.000 33.48497 186 ALA B O 1
ATOM 3149 N N . ASP B 1 195 ? 7.86975 11.06615 41.24242 1.000 28.41670 187 ASP B N 1
ATOM 3150 C CA . ASP B 1 195 ? 8.79454 12.11770 40.83247 1.000 34.00942 187 ASP B CA 1
ATOM 3151 C C . ASP B 1 195 ? 8.43501 13.44720 41.47415 1.000 30.71685 187 ASP B C 1
ATOM 3152 O O . ASP B 1 195 ? 9.31999 14.20136 41.89056 1.000 28.11509 187 ASP B O 1
ATOM 3157 N N . LEU B 1 196 ? 7.13770 13.73442 41.60078 1.000 24.85215 188 LEU B N 1
ATOM 3158 C CA . LEU B 1 196 ? 6.72938 14.99447 42.20748 1.000 26.49786 188 LEU B CA 1
ATOM 3159 C C . LEU B 1 196 ? 7.05195 15.00503 43.69415 1.000 24.48017 188 LEU B C 1
ATOM 3160 O O . LEU B 1 196 ? 7.51343 16.02063 44.22652 1.000 23.65560 188 LEU B O 1
ATOM 3165 N N . ILE B 1 197 ? 6.83378 13.87217 44.37261 1.000 22.76742 189 ILE B N 1
ATOM 3166 C CA . ILE B 1 197 ? 7.11937 13.77055 45.80064 1.000 23.24819 189 ILE B CA 1
ATOM 3167 C C . ILE B 1 197 ? 8.61052 13.88905 46.06088 1.000 27.65279 189 ILE B C 1
ATOM 3168 O O . ILE B 1 197 ? 9.03388 14.55369 47.00924 1.000 26.31048 189 ILE B O 1
ATOM 3173 N N . MET B 1 198 ? 9.43049 13.25146 45.22488 1.000 25.01751 190 MET B N 1
ATOM 3174 C CA . MET B 1 198 ? 10.87124 13.38029 45.37678 1.000 31.13615 190 MET B CA 1
ATOM 3175 C C . MET B 1 198 ? 11.33780 14.81481 45.16371 1.000 25.81007 190 MET B C 1
ATOM 3176 O O . MET B 1 198 ? 12.27723 15.26335 45.82492 1.000 31.22450 190 MET B O 1
ATOM 3181 N N . SER B 1 199 ? 10.70799 15.54355 44.24256 1.000 24.79975 191 SER B N 1
ATOM 3182 C CA . SER B 1 199 ? 11.07416 16.93573 44.01179 1.000 20.61895 191 SER B CA 1
ATOM 3183 C C . SER B 1 199 ? 10.85373 17.79843 45.24583 1.000 21.50348 191 SER B C 1
ATOM 3184 O O . SER B 1 199 ? 11.54129 18.81796 45.40306 1.000 23.26488 191 SER B O 1
ATOM 3187 N N . MET B 1 200 ? 9.89492 17.43334 46.11093 1.000 21.63129 192 MET B N 1
ATOM 3188 C CA . MET B 1 200 ? 9.65772 18.20513 47.33009 1.000 25.98966 192 MET B CA 1
ATOM 3189 C C . MET B 1 200 ? 10.88390 18.22279 48.23570 1.000 27.13889 192 MET B C 1
ATOM 3190 O O . MET B 1 200 ? 10.98243 19.09144 49.10497 1.000 30.62181 192 MET B O 1
ATOM 3195 N N . SER B 1 201 ? 11.79413 17.26259 48.06911 1.000 23.03526 193 SER B N 1
ATOM 3196 C CA . SER B 1 201 ? 13.05860 17.20918 48.79174 1.000 31.70078 193 SER B CA 1
ATOM 3197 C C . SER B 1 201 ? 14.19412 17.90488 48.04931 1.000 29.70195 193 SER B C 1
ATOM 3198 O O . SER B 1 201 ? 15.31510 17.93038 48.55739 1.000 31.23621 193 SER B O 1
ATOM 3201 N N . GLU B 1 202 ? 13.94952 18.42886 46.84671 1.000 24.53987 194 GLU B N 1
ATOM 3202 C CA . GLU B 1 202 ? 15.02526 19.12601 46.15373 1.000 27.04057 194 GLU B CA 1
ATOM 3203 C C . GLU B 1 202 ? 15.12565 20.52315 46.75630 1.000 30.07471 194 GLU B C 1
ATOM 3204 O O . GLU B 1 202 ? 14.17165 21.30847 46.66979 1.000 31.40205 194 GLU B O 1
ATOM 3210 N N . PRO B 1 203 ? 16.27351 20.87632 47.34285 1.000 32.45016 195 PRO B N 1
ATOM 3211 C CA . PRO B 1 203 ? 16.37478 22.15384 48.05425 1.000 31.63791 195 PRO B CA 1
ATOM 3212 C C . PRO B 1 203 ? 16.09881 23.31020 47.11693 1.000 32.23191 195 PRO B C 1
ATOM 3213 O O . PRO B 1 203 ? 16.53091 23.31130 45.96283 1.000 33.23014 195 PRO B O 1
ATOM 3217 N N . GLY B 1 204 ? 15.34144 24.28889 47.60629 1.000 32.17110 196 GLY B N 1
ATOM 3218 C CA . GLY B 1 204 ? 15.04202 25.43370 46.78481 1.000 35.85578 196 GLY B CA 1
ATOM 3219 C C . GLY B 1 204 ? 13.75392 25.33269 45.99876 1.000 34.10944 196 GLY B C 1
ATOM 3220 O O . GLY B 1 204 ? 13.14099 26.36822 45.70264 1.000 34.35838 196 GLY B O 1
ATOM 3221 N N . LEU B 1 205 ? 13.30636 24.11400 45.66999 1.000 23.76318 197 LEU B N 1
ATOM 3222 C CA . LEU B 1 205 ? 12.21894 23.95580 44.70818 1.000 24.74523 197 LEU B CA 1
ATOM 3223 C C . LEU B 1 205 ? 10.86335 24.26591 45.32942 1.000 24.22712 197 LEU B C 1
ATOM 3224 O O . LEU B 1 205 ? 10.04463 24.97042 44.72874 1.000 19.61414 197 LEU B O 1
ATOM 3229 N N . TRP B 1 206 ? 10.63484 23.80051 46.55131 1.000 20.61462 198 TRP B N 1
ATOM 3230 C CA . TRP B 1 206 ? 9.38935 24.00812 47.27834 1.000 25.93023 198 TRP B CA 1
ATOM 3231 C C . TRP B 1 206 ? 9.74495 24.71331 48.56902 1.000 27.75546 198 TRP B C 1
ATOM 3232 O O . TRP B 1 206 ? 10.63631 24.26010 49.28981 1.000 21.53695 198 TRP B O 1
ATOM 3243 N N . SER B 1 207 ? 9.08082 25.82281 48.84281 1.000 26.49994 199 SER B N 1
ATOM 3244 C CA . SER B 1 207 ? 9.30596 26.48483 50.10948 1.000 20.92105 199 SER B CA 1
ATOM 3245 C C . SER B 1 207 ? 8.89787 25.54428 51.24274 1.000 22.36498 199 SER B C 1
ATOM 3246 O O . SER B 1 207 ? 7.89677 24.82330 51.12397 1.000 19.00565 199 SER B O 1
ATOM 3249 N N . PRO B 1 208 ? 9.66869 25.49077 52.32918 1.000 20.62781 200 PRO B N 1
ATOM 3250 C CA . PRO B 1 208 ? 9.24277 24.69212 53.48921 1.000 22.06747 200 PRO B CA 1
ATOM 3251 C C . PRO B 1 208 ? 7.90833 25.13901 54.04310 1.000 18.28700 200 PRO B C 1
ATOM 3252 O O . PRO B 1 208 ? 7.18250 24.31659 54.61837 1.000 16.18275 200 PRO B O 1
ATOM 3256 N N . THR B 1 209 ? 7.58061 26.43038 53.92508 1.000 13.38954 201 THR B N 1
ATOM 3257 C CA . THR B 1 209 ? 6.27842 26.90601 54.37646 1.000 17.58403 201 THR B CA 1
ATOM 3258 C C . THR B 1 209 ? 5.16379 26.40501 53.46410 1.000 18.83990 201 THR B C 1
ATOM 3259 O O . THR B 1 209 ? 4.07072 26.07320 53.93449 1.000 19.26811 201 THR B O 1
ATOM 3263 N N . ASP B 1 210 ? 5.41101 26.35895 52.15407 1.000 17.97645 202 ASP B N 1
ATOM 3264 C CA . ASP B 1 210 ? 4.41475 25.79562 51.25056 1.000 18.97858 202 ASP B CA 1
ATOM 3265 C C . ASP B 1 210 ? 4.19887 24.31560 51.53965 1.000 17.72690 202 ASP B C 1
ATOM 3266 O O . ASP B 1 210 ? 3.06049 23.83849 51.54850 1.000 17.13985 202 ASP B O 1
ATOM 3271 N N . LEU B 1 211 ? 5.28039 23.56695 51.75718 1.000 14.70148 203 LEU B N 1
ATOM 3272 C CA . LEU B 1 211 ? 5.12962 22.16179 52.12223 1.000 17.47604 203 LEU B CA 1
ATOM 3273 C C . LEU B 1 211 ? 4.30504 22.00896 53.38795 1.000 17.05413 203 LEU B C 1
ATOM 3274 O O . LEU B 1 211 ? 3.48836 21.08763 53.49735 1.000 16.46860 203 LEU B O 1
ATOM 3279 N N . ASP B 1 212 ? 4.50607 22.90168 54.36032 1.000 15.61090 204 ASP B N 1
ATOM 3280 C CA . ASP B 1 212 ? 3.72799 22.82639 55.59249 1.000 18.05931 204 ASP B CA 1
ATOM 3281 C C . ASP B 1 212 ? 2.24870 23.04975 55.31037 1.000 20.61412 204 ASP B C 1
ATOM 3282 O O . ASP B 1 212 ? 1.40024 22.31404 55.82022 1.000 16.06981 204 ASP B O 1
ATOM 3287 N N . VAL B 1 213 ? 1.91768 24.05039 54.48893 1.000 17.35500 205 VAL B N 1
ATOM 3288 C CA . VAL B 1 213 ? 0.51713 24.26709 54.13801 1.000 21.07276 205 VAL B CA 1
ATOM 3289 C C . VAL B 1 213 ? -0.03028 23.05722 53.39929 1.000 17.09083 205 VAL B C 1
ATOM 3290 O O . VAL B 1 213 ? -1.06522 22.49817 53.77386 1.000 18.69877 205 VAL B O 1
ATOM 3294 N N . ILE B 1 214 ? 0.68316 22.61275 52.36328 1.000 17.67287 206 ILE B N 1
ATOM 3295 C CA . ILE B 1 214 ? 0.20061 21.51895 51.52578 1.000 16.08885 206 ILE B CA 1
ATOM 3296 C C . ILE B 1 214 ? -0.08811 20.29137 52.36940 1.000 18.64082 206 ILE B C 1
ATOM 3297 O O . ILE B 1 214 ? -1.16098 19.68181 52.26415 1.000 20.14910 206 ILE B O 1
ATOM 3302 N N . LEU B 1 215 ? 0.85779 19.91396 53.22643 1.000 14.98020 207 LEU B N 1
ATOM 3303 C CA . LEU B 1 215 ? 0.76268 18.64409 53.93907 1.000 20.73962 207 LEU B CA 1
ATOM 3304 C C . LEU B 1 215 ? 0.00328 18.73486 55.25971 1.000 20.14911 207 LEU B C 1
ATOM 3305 O O . LEU B 1 215 ? -0.46831 17.70495 55.74525 1.000 21.73576 207 LEU B O 1
ATOM 3310 N N . SER B 1 216 ? -0.11366 19.91860 55.86872 1.000 18.49650 208 SER B N 1
ATOM 3311 C CA . SER B 1 216 ? -0.92274 20.03874 57.08142 1.000 19.79283 208 SER B CA 1
ATOM 3312 C C . SER B 1 216 ? -2.38916 20.34961 56.78376 1.000 20.69541 208 SER B C 1
ATOM 3313 O O . SER B 1 216 ? -3.27792 19.92860 57.52890 1.000 22.93896 208 SER B O 1
ATOM 3316 N N . GLN B 1 217 ? -2.66126 21.14047 55.74624 1.000 20.79063 209 GLN B N 1
ATOM 3317 C CA . GLN B 1 217 ? -4.01881 21.57305 55.46018 1.000 18.14503 209 GLN B CA 1
ATOM 3318 C C . GLN B 1 217 ? -4.69235 20.81023 54.33157 1.000 20.47171 209 GLN B C 1
ATOM 3319 O O . GLN B 1 217 ? -5.92334 20.81242 54.25917 1.000 20.78983 209 GLN B O 1
ATOM 3325 N N . TYR B 1 218 ? -3.93006 20.17590 53.44526 1.000 16.56112 210 TYR B N 1
ATOM 3326 C CA . TYR B 1 218 ? -4.53908 19.49743 52.31269 1.000 14.72229 210 TYR B CA 1
ATOM 3327 C C . TYR B 1 218 ? -4.20869 18.00753 52.32729 1.000 15.75072 210 TYR B C 1
ATOM 3328 O O . TYR B 1 218 ? -5.02270 17.20264 52.78443 1.000 22.37619 210 TYR B O 1
ATOM 3337 N N . GLY B 1 219 ? -3.02540 17.62094 51.87333 1.000 17.31330 211 GLY B N 1
ATOM 3338 C CA . GLY B 1 219 ? -2.61568 16.23474 51.91394 1.000 17.68368 211 GLY B CA 1
ATOM 3339 C C . GLY B 1 219 ? -2.14998 15.75055 50.56172 1.000 16.34368 211 GLY B C 1
ATOM 3340 O O . GLY B 1 219 ? -2.13948 16.48084 49.57352 1.000 13.71490 211 GLY B O 1
ATOM 3341 N N . ALA B 1 220 ? -1.72805 14.48818 50.53496 1.000 15.97707 212 ALA B N 1
ATOM 3342 C CA . ALA B 1 220 ? -1.17474 13.92331 49.31067 1.000 19.58842 212 ALA B CA 1
ATOM 3343 C C . ALA B 1 220 ? -1.48100 12.43519 49.21828 1.000 16.36683 212 ALA B C 1
ATOM 3344 O O . ALA B 1 220 ? -1.19483 11.67836 50.15021 1.000 15.67998 212 ALA B O 1
ATOM 3346 N N . PHE B 1 221 ? -2.06383 12.03073 48.09701 1.000 12.17770 213 PHE B N 1
ATOM 3347 C CA . PHE B 1 221 ? -2.15110 10.63041 47.71346 1.000 12.60937 213 PHE B CA 1
ATOM 3348 C C . PHE B 1 221 ? -1.04884 10.36949 46.69060 1.000 14.08778 213 PHE B C 1
ATOM 3349 O O . PHE B 1 221 ? -0.99959 11.02352 45.64399 1.000 14.09966 213 PHE B O 1
ATOM 3357 N N . ILE B 1 222 ? -0.17736 9.41540 46.99084 1.000 15.02111 214 ILE B N 1
ATOM 3358 C CA . ILE B 1 222 ? 1.07114 9.22247 46.26416 1.000 16.84150 214 ILE B CA 1
ATOM 3359 C C . ILE B 1 222 ? 1.07529 7.83010 45.66325 1.000 15.52766 214 ILE B C 1
ATOM 3360 O O . ILE B 1 222 ? 0.95610 6.83826 46.38910 1.000 19.58750 214 ILE B O 1
ATOM 3365 N N . ILE B 1 223 ? 1.23096 7.75188 44.35148 1.000 16.03629 215 ILE B N 1
ATOM 3366 C CA . ILE B 1 223 ? 1.32461 6.47766 43.65134 1.000 16.81607 215 ILE B CA 1
ATOM 3367 C C . ILE B 1 223 ? 2.76768 5.98056 43.68457 1.000 20.45926 215 ILE B C 1
ATOM 3368 O O . ILE B 1 223 ? 3.67626 6.64532 43.18167 1.000 22.06811 215 ILE B O 1
ATOM 3373 N N . GLU B 1 224 ? 2.96858 4.77968 44.20713 1.000 22.90220 216 GLU B N 1
ATOM 3374 C CA . GLU B 1 224 ? 4.29106 4.18004 44.32371 1.000 29.51985 216 GLU B CA 1
ATOM 3375 C C . GLU B 1 224 ? 4.37580 3.08501 43.27239 1.000 32.43058 216 GLU B C 1
ATOM 3376 O O . GLU B 1 224 ? 3.55621 2.16118 43.27954 1.000 27.69200 216 GLU B O 1
ATOM 3382 N N . ARG B 1 225 ? 5.35814 3.18180 42.37322 1.000 39.13021 217 ARG B N 1
ATOM 3383 C CA . ARG B 1 225 ? 5.47989 2.16707 41.33261 1.000 35.07924 217 ARG B CA 1
ATOM 3384 C C . ARG B 1 225 ? 5.91177 0.84466 41.94581 1.000 38.08634 217 ARG B C 1
ATOM 3385 O O . ARG B 1 225 ? 6.62554 0.81478 42.95146 1.000 38.60390 217 ARG B O 1
ATOM 3393 N N . SER B 1 226 ? 5.51038 -0.25919 41.30894 1.000 39.98229 218 SER B N 1
ATOM 3394 C CA . SER B 1 226 ? 5.87319 -1.57546 41.82650 1.000 43.74342 218 SER B CA 1
ATOM 3395 C C . SER B 1 226 ? 7.38142 -1.76364 41.76950 1.000 44.96089 218 SER B C 1
ATOM 3396 O O . SER B 1 226 ? 8.03625 -1.36434 40.80410 1.000 42.98420 218 SER B O 1
ATOM 3399 N N . GLY B 1 227 ? 7.93337 -2.36888 42.82163 1.000 44.84558 219 GLY B N 1
ATOM 3400 C CA . GLY B 1 227 ? 9.36236 -2.57792 42.92987 1.000 48.87414 219 GLY B CA 1
ATOM 3401 C C . GLY B 1 227 ? 10.13615 -1.42812 43.53144 1.000 48.53497 219 GLY B C 1
ATOM 3402 O O . GLY B 1 227 ? 11.17588 -1.66357 44.15855 1.000 53.07212 219 GLY B O 1
ATOM 3403 N N . THR B 1 228 ? 9.67392 -0.19177 43.33711 1.000 49.85147 220 THR B N 1
ATOM 3404 C CA . THR B 1 228 ? 10.29631 1.01055 43.88224 1.000 40.88908 220 THR B CA 1
ATOM 3405 C C . THR B 1 228 ? 9.83342 1.26880 45.31731 1.000 43.03705 220 THR B C 1
ATOM 3406 O O . THR B 1 228 ? 8.69434 0.97364 45.69433 1.000 41.41706 220 THR B O 1
ATOM 3410 N N . ASP B 1 229 ? 10.76960 1.73576 46.14061 1.000 42.22227 221 ASP B N 1
ATOM 3411 C CA . ASP B 1 229 ? 10.52711 2.06435 47.54261 1.000 33.53738 221 ASP B CA 1
ATOM 3412 C C . ASP B 1 229 ? 10.78752 3.55361 47.72754 1.000 38.46208 221 ASP B C 1
ATOM 3413 O O . ASP B 1 229 ? 11.94046 3.99200 47.68225 1.000 36.97191 221 ASP B O 1
ATOM 3418 N N . ILE B 1 230 ? 9.72112 4.33161 47.89983 1.000 33.64404 222 ILE B N 1
ATOM 3419 C CA . ILE B 1 230 ? 9.83052 5.77536 48.07467 1.000 38.76159 222 ILE B CA 1
ATOM 3420 C C . ILE B 1 230 ? 9.72436 6.18014 49.54861 1.000 37.99137 222 ILE B C 1
ATOM 3421 O O . ILE B 1 230 ? 9.51068 7.35555 49.84896 1.000 33.74786 222 ILE B O 1
ATOM 3426 N N . GLU B 1 231 ? 9.85872 5.22571 50.47337 1.000 34.67614 223 GLU B N 1
ATOM 3427 C CA . GLU B 1 231 ? 9.63880 5.53764 51.88178 1.000 35.77592 223 GLU B CA 1
ATOM 3428 C C . GLU B 1 231 ? 10.68425 6.51576 52.40187 1.000 40.88574 223 GLU B C 1
ATOM 3429 O O . GLU B 1 231 ? 10.35574 7.42149 53.17323 1.000 40.78295 223 GLU B O 1
ATOM 3435 N N . GLU B 1 232 ? 11.95056 6.34705 52.00721 1.000 41.28647 224 GLU B N 1
ATOM 3436 C CA . GLU B 1 232 ? 12.98771 7.25057 52.50170 1.000 42.56975 224 GLU B CA 1
ATOM 3437 C C . GLU B 1 232 ? 12.75888 8.67331 52.00796 1.000 45.98507 224 GLU B C 1
ATOM 3438 O O . GLU B 1 232 ? 12.93720 9.63353 52.76792 1.000 45.97534 224 GLU B O 1
ATOM 3444 N N . ALA B 1 233 ? 12.32687 8.82788 50.75085 1.000 42.76817 225 ALA B N 1
ATOM 3445 C CA . ALA B 1 233 ? 11.98707 10.15730 50.25530 1.000 37.66049 225 ALA B CA 1
ATOM 3446 C C . ALA B 1 233 ? 10.80951 10.74127 51.02589 1.000 38.39197 225 ALA B C 1
ATOM 3447 O O . ALA B 1 233 ? 10.74490 11.95674 51.22554 1.000 33.81954 225 ALA B O 1
ATOM 3449 N N . LEU B 1 234 ? 9.86791 9.89126 51.44844 1.000 36.43674 226 LEU B N 1
ATOM 3450 C CA . LEU B 1 234 ? 8.73981 10.28342 52.28588 1.000 34.02041 226 LEU B CA 1
ATOM 3451 C C . LEU B 1 234 ? 9.13452 10.67644 53.69800 1.000 40.99581 226 LEU B C 1
ATOM 3452 O O . LEU B 1 234 ? 8.38536 11.42195 54.34281 1.000 40.33370 226 LEU B O 1
ATOM 3457 N N . ALA B 1 235 ? 10.26314 10.16297 54.20075 1.000 43.61678 227 ALA B N 1
ATOM 3458 C CA . ALA B 1 235 ? 10.61435 10.33034 55.60963 1.000 47.36726 227 ALA B CA 1
ATOM 3459 C C . ALA B 1 235 ? 10.62057 11.79609 56.02931 1.000 46.38474 227 ALA B C 1
ATOM 3460 O O . ALA B 1 235 ? 10.02142 12.16519 57.04901 1.000 45.44007 227 ALA B O 1
ATOM 3462 N N . SER B 1 236 ? 11.27247 12.65523 55.24115 1.000 39.45174 228 SER B N 1
ATOM 3463 C CA . SER B 1 236 ? 11.30218 14.07096 55.59195 1.000 42.02666 228 SER B CA 1
ATOM 3464 C C . SER B 1 236 ? 9.91865 14.69632 55.51520 1.000 40.07421 228 SER B C 1
ATOM 3465 O O . SER B 1 236 ? 9.68149 15.74436 56.12634 1.000 41.97519 228 SER B O 1
ATOM 3468 N N . LEU B 1 237 ? 8.97795 14.04744 54.82679 1.000 39.13899 229 LEU B N 1
ATOM 3469 C CA . LEU B 1 237 ? 7.69255 14.68735 54.59383 1.000 38.72308 229 LEU B CA 1
ATOM 3470 C C . LEU B 1 237 ? 6.64960 14.27476 55.61381 1.000 41.57192 229 LEU B C 1
ATOM 3471 O O . LEU B 1 237 ? 5.71818 15.04522 55.87020 1.000 43.84136 229 LEU B O 1
ATOM 3476 N N . ARG B 1 238 ? 6.80213 13.10347 56.23387 1.000 43.87754 230 ARG B N 1
ATOM 3477 C CA . ARG B 1 238 ? 5.88159 12.69971 57.28930 1.000 46.50015 230 ARG B CA 1
ATOM 3478 C C . ARG B 1 238 ? 6.08584 13.53495 58.53426 1.000 49.00583 230 ARG B C 1
ATOM 3479 O O . ARG B 1 238 ? 5.33972 13.37809 59.50306 1.000 49.73807 230 ARG B O 1
ATOM 3487 N N . GLN B 1 239 ? 7.13943 14.34932 58.53652 1.000 48.08545 231 GLN B N 1
ATOM 3488 C CA . GLN B 1 239 ? 7.41123 15.33112 59.57368 1.000 45.46989 231 GLN B CA 1
ATOM 3489 C C . GLN B 1 239 ? 6.47410 16.52951 59.53751 1.000 48.42632 231 GLN B C 1
ATOM 3490 O O . GLN B 1 239 ? 6.33229 17.18478 60.57602 1.000 38.00677 231 GLN B O 1
ATOM 3496 N N . TYR B 1 240 ? 5.84512 16.82604 58.38163 1.000 49.80002 232 TYR B N 1
ATOM 3497 C CA . TYR B 1 240 ? 4.78311 17.84114 58.25970 1.000 44.02646 232 TYR B CA 1
ATOM 3498 C C . TYR B 1 240 ? 3.41504 17.15927 58.23094 1.000 47.41505 232 TYR B C 1
ATOM 3499 O O . TYR B 1 240 ? 2.74153 17.12826 57.19694 1.000 46.32299 232 TYR B O 1
ATOM 3508 N N . GLU B 1 241 ? 3.02999 16.57253 59.37083 1.000 54.22794 233 GLU B N 1
ATOM 3509 C CA . GLU B 1 241 ? 1.75513 15.86301 59.50777 1.000 57.82148 233 GLU B CA 1
ATOM 3510 C C . GLU B 1 241 ? 1.65224 14.63773 58.59234 1.000 58.39175 233 GLU B C 1
ATOM 3511 O O . GLU B 1 241 ? 2.25445 14.59206 57.51177 1.000 53.47011 233 GLU B O 1
ATOM 3517 N N . ASN B 1 242 ? 0.92723 13.61319 59.03028 1.000 56.83814 234 ASN B N 1
ATOM 3518 C CA . ASN B 1 242 ? 0.71055 12.42482 58.21082 1.000 48.45948 234 ASN B CA 1
ATOM 3519 C C . ASN B 1 242 ? -0.66943 12.47478 57.55720 1.000 46.02121 234 ASN B C 1
ATOM 3520 O O . ASN B 1 242 ? -1.59361 11.73102 57.90336 1.000 47.52670 234 ASN B O 1
ATOM 3525 N N . ASN B 1 243 ? -0.78921 13.38790 56.60120 1.000 40.29363 235 ASN B N 1
ATOM 3526 C CA . ASN B 1 243 ? -1.87488 13.47890 55.62263 1.000 32.91764 235 ASN B CA 1
ATOM 3527 C C . ASN B 1 243 ? -1.37498 12.97620 54.27889 1.000 24.57949 235 ASN B C 1
ATOM 3528 O O . ASN B 1 243 ? -1.54139 13.58288 53.22191 1.000 24.20790 235 ASN B O 1
ATOM 3533 N N . ILE B 1 244 ? -0.64859 11.86925 54.38034 1.000 25.16741 236 ILE B N 1
ATOM 3534 C CA . ILE B 1 244 ? 0.03377 11.22465 53.27129 1.000 24.83363 236 ILE B CA 1
ATOM 3535 C C . ILE B 1 244 ? -0.47816 9.79688 53.15413 1.000 24.81996 236 ILE B C 1
ATOM 3536 O O . ILE B 1 244 ? -0.44085 9.03930 54.13060 1.000 26.55947 236 ILE B O 1
ATOM 3541 N N . TRP B 1 245 ? -1.04509 9.46345 51.99783 1.000 21.57092 237 TRP B N 1
ATOM 3542 C CA . TRP B 1 245 ? -1.49712 8.10955 51.70625 1.000 21.05850 237 TRP B CA 1
ATOM 3543 C C . TRP B 1 245 ? -0.69809 7.55755 50.53618 1.000 22.09567 237 TRP B C 1
ATOM 3544 O O . TRP B 1 245 ? -0.68910 8.15752 49.45313 1.000 16.87155 237 TRP B O 1
ATOM 3555 N N . VAL B 1 246 ? -0.03200 6.42098 50.74963 1.000 15.59203 238 VAL B N 1
ATOM 3556 C CA . VAL B 1 246 ? 0.75259 5.76684 49.70523 1.000 20.72908 238 VAL B CA 1
ATOM 3557 C C . VAL B 1 246 ? -0.07915 4.66581 49.07474 1.000 20.37016 238 VAL B C 1
ATOM 3558 O O . VAL B 1 246 ? -0.57489 3.77275 49.76964 1.000 20.45625 238 VAL B O 1
ATOM 3562 N N . ILE B 1 247 ? -0.21611 4.72073 47.76017 1.000 15.26857 239 ILE B N 1
ATOM 3563 C CA . ILE B 1 247 ? -1.01170 3.77597 46.99184 1.000 20.76253 239 ILE B CA 1
ATOM 3564 C C . ILE B 1 247 ? -0.04087 2.92021 46.18966 1.000 25.09339 239 ILE B C 1
ATOM 3565 O O . ILE B 1 247 ? 0.62204 3.41576 45.26799 1.000 19.78608 239 ILE B O 1
ATOM 3570 N N . SER B 1 248 ? 0.03700 1.63455 46.51607 1.000 19.84647 240 SER B N 1
ATOM 3571 C CA . SER B 1 248 ? 0.91866 0.74146 45.77065 1.000 28.28560 240 SER B CA 1
ATOM 3572 C C . SER B 1 248 ? 0.35253 0.46847 44.38062 1.000 29.38910 240 SER B C 1
ATOM 3573 O O . SER B 1 248 ? -0.82815 0.13366 44.22948 1.000 32.96529 240 SER B O 1
ATOM 3576 N N . GLN B 1 249 ? 1.19673 0.62001 43.35970 1.000 30.82795 241 GLN B N 1
ATOM 3577 C CA . GLN B 1 249 ? 0.83200 0.31413 41.98150 1.000 26.25833 241 GLN B CA 1
ATOM 3578 C C . GLN B 1 249 ? 1.29353 -1.10160 41.65773 1.000 31.91430 241 GLN B C 1
ATOM 3579 O O . GLN B 1 249 ? 2.48690 -1.33315 41.44972 1.000 41.30073 241 GLN B O 1
ATOM 3585 N N . VAL B 1 250 ? 0.35452 -2.04395 41.60416 1.000 29.19742 242 VAL B N 1
ATOM 3586 C CA . VAL B 1 250 ? 0.70840 -3.43616 41.33388 1.000 29.66088 242 VAL B CA 1
ATOM 3587 C C . VAL B 1 250 ? 0.94541 -3.65790 39.84353 1.000 28.25083 242 VAL B C 1
ATOM 3588 O O . VAL B 1 250 ? 1.89925 -4.33700 39.44761 1.000 31.59818 242 VAL B O 1
ATOM 3592 N N . ILE B 1 251 ? 0.11301 -3.05932 38.99495 1.000 22.46191 243 ILE B N 1
ATOM 3593 C CA . ILE B 1 251 ? 0.27133 -3.19180 37.55001 1.000 25.14656 243 ILE B CA 1
ATOM 3594 C C . ILE B 1 251 ? 1.40738 -2.28016 37.10388 1.000 31.54269 243 ILE B C 1
ATOM 3595 O O . ILE B 1 251 ? 1.36250 -1.06469 37.32018 1.000 25.82568 243 ILE B O 1
ATOM 3600 N N . GLN B 1 252 ? 2.44232 -2.86288 36.50197 1.000 27.08225 244 GLN B N 1
ATOM 3601 C CA . GLN B 1 252 ? 3.57282 -2.07815 36.02009 1.000 26.98879 244 GLN B CA 1
ATOM 3602 C C . GLN B 1 252 ? 3.18017 -1.21495 34.82519 1.000 31.09430 244 GLN B C 1
ATOM 3603 O O . GLN B 1 252 ? 2.51938 -1.69000 33.89662 1.000 29.08053 244 GLN B O 1
ATOM 3609 N N . ASN B 1 253 ? 3.61400 0.04920 34.83810 1.000 28.53321 245 ASN B N 1
ATOM 3610 C CA . ASN B 1 253 ? 3.25932 1.01271 33.79479 1.000 25.13486 245 ASN B CA 1
ATOM 3611 C C . ASN B 1 253 ? 4.14715 2.24153 33.92358 1.000 29.78687 245 ASN B C 1
ATOM 3612 O O . ASN B 1 253 ? 4.06568 2.95665 34.92739 1.000 29.17998 245 ASN B O 1
ATOM 3617 N N . ASP B 1 254 ? 4.99410 2.48274 32.92052 1.000 32.82417 246 ASP B N 1
ATOM 3618 C CA . ASP B 1 254 ? 5.96823 3.56624 32.95553 1.000 29.35670 246 ASP B CA 1
ATOM 3619 C C . ASP B 1 254 ? 5.76597 4.55444 31.81401 1.000 27.80495 246 ASP B C 1
ATOM 3620 O O . ASP B 1 254 ? 6.70682 5.25441 31.43255 1.000 31.46320 246 ASP B O 1
ATOM 3625 N N . ILE B 1 255 ? 4.53981 4.66284 31.28889 1.000 26.40689 247 ILE B N 1
ATOM 3626 C CA . ILE B 1 255 ? 4.28463 5.57593 30.1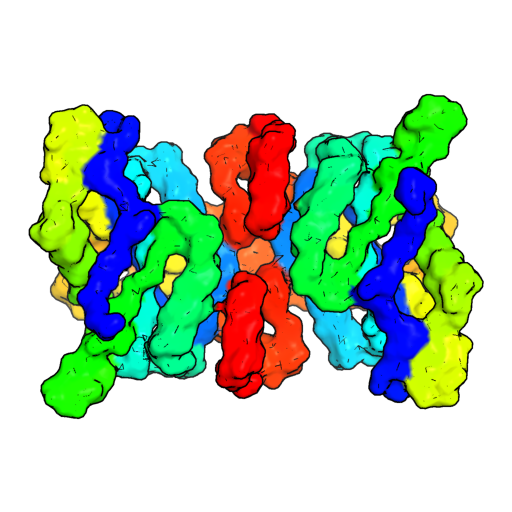8032 1.000 25.01669 247 ILE B CA 1
ATOM 3627 C C . ILE B 1 255 ? 4.42722 7.00501 30.67793 1.000 34.49674 247 ILE B C 1
ATOM 3628 O O . ILE B 1 255 ? 3.43020 7.62458 31.06079 1.000 37.01063 247 ILE B O 1
ATOM 3633 N N . SER B 1 256 ? 5.61121 7.59596 30.53145 1.000 26.18730 248 SER B N 1
ATOM 3634 C CA . SER B 1 256 ? 5.78691 8.96752 30.99049 1.000 25.18488 248 SER B CA 1
ATOM 3635 C C . SER B 1 256 ? 5.69019 9.92419 29.80981 1.000 26.90662 248 SER B C 1
ATOM 3636 O O . SER B 1 256 ? 5.88855 9.54596 28.65056 1.000 25.80538 248 SER B O 1
ATOM 3639 N N . SER B 1 257 ? 5.35761 11.17923 30.11725 1.000 25.95275 249 SER B N 1
ATOM 3640 C CA . SER B 1 257 ? 5.32345 12.19570 29.07303 1.000 26.05696 249 SER B CA 1
ATOM 3641 C C . SER B 1 257 ? 6.67049 12.30930 28.37276 1.000 23.62426 249 SER B C 1
ATOM 3642 O O . SER B 1 257 ? 6.71749 12.52146 27.15596 1.000 21.17549 249 SER B O 1
ATOM 3645 N N . THR B 1 258 ? 7.76640 12.11245 29.10716 1.000 20.48588 250 THR B N 1
ATOM 3646 C CA . THR B 1 258 ? 9.09037 12.18534 28.49843 1.000 28.24819 250 THR B CA 1
ATOM 3647 C C . THR B 1 258 ? 9.26445 11.10994 27.43347 1.000 27.24723 250 THR B C 1
ATOM 3648 O O . THR B 1 258 ? 9.74081 11.38503 26.32370 1.000 28.12704 250 THR B O 1
ATOM 3652 N N . LYS B 1 259 ? 8.86529 9.87537 27.74586 1.000 24.18916 251 LYS B N 1
ATOM 3653 C CA . LYS B 1 259 ? 8.98717 8.81412 26.75740 1.000 24.35661 251 LYS B CA 1
ATOM 3654 C C . LYS B 1 259 ? 8.06148 9.05687 25.57668 1.000 23.04871 251 LYS B C 1
ATOM 3655 O O . LYS B 1 259 ? 8.44538 8.81724 24.42686 1.000 25.39932 251 LYS B O 1
ATOM 3661 N N . VAL B 1 260 ? 6.85921 9.58081 25.82764 1.000 21.89677 252 VAL B N 1
ATOM 3662 C CA . VAL B 1 260 ? 5.94090 9.83162 24.71913 1.000 19.58707 252 VAL B CA 1
ATOM 3663 C C . VAL B 1 260 ? 6.52351 10.87777 23.77238 1.000 21.80703 252 VAL B C 1
ATOM 3664 O O . VAL B 1 260 ? 6.42282 10.74495 22.54656 1.000 22.85400 252 VAL B O 1
ATOM 3668 N N . ARG B 1 261 ? 7.16013 11.92009 24.31675 1.000 22.57984 253 ARG B N 1
ATOM 3669 C CA . ARG B 1 261 ? 7.77048 12.93502 23.45827 1.000 24.97241 253 ARG B CA 1
ATOM 3670 C C . ARG B 1 261 ? 8.93055 12.35193 22.65616 1.000 24.98218 253 ARG B C 1
ATOM 3671 O O . ARG B 1 261 ? 9.06090 12.62982 21.45889 1.000 29.34094 253 ARG B O 1
ATOM 3679 N N . LEU B 1 262 ? 9.76463 11.51916 23.29330 1.000 27.25122 254 LEU B N 1
ATOM 3680 C CA . LEU B 1 262 ? 10.85548 10.85523 22.58200 1.000 24.95784 254 LEU B CA 1
ATOM 3681 C C . LEU B 1 262 ? 10.33081 10.04175 21.40212 1.000 33.05143 254 LEU B C 1
ATOM 3682 O O . LEU B 1 262 ? 10.81559 10.17974 20.27174 1.000 32.35757 254 LEU B O 1
ATOM 3687 N N . PHE B 1 263 ? 9.32172 9.20082 21.64399 1.000 26.56640 255 PHE B N 1
ATOM 3688 C CA . PHE B 1 263 ? 8.72710 8.43064 20.55694 1.000 25.83773 255 PHE B CA 1
ATOM 3689 C C . PHE B 1 263 ? 8.22933 9.34157 19.44492 1.000 26.85333 255 PHE B C 1
ATOM 3690 O O . PHE B 1 263 ? 8.40877 9.04186 18.25791 1.000 27.16807 255 PHE B O 1
ATOM 3698 N N . LEU B 1 264 ? 7.59778 10.45787 19.80907 1.000 26.34934 256 LEU B N 1
ATOM 3699 C CA . LEU B 1 264 ? 7.09497 11.39295 18.80474 1.000 31.91415 256 LEU B CA 1
ATOM 3700 C C . LEU B 1 264 ? 8.22752 12.01311 17.99273 1.000 29.74312 256 LEU B C 1
ATOM 3701 O O . LEU B 1 264 ? 8.08902 12.20830 16.77910 1.000 30.27786 256 LEU B O 1
ATOM 3706 N N . ARG B 1 265 ? 9.35120 12.32837 18.64164 1.000 29.74320 257 ARG B N 1
ATOM 3707 C CA . ARG B 1 265 ? 10.48024 12.91245 17.92243 1.000 37.15958 257 ARG B CA 1
ATOM 3708 C C . ARG B 1 265 ? 11.08888 11.91283 16.95213 1.000 32.11444 257 ARG B C 1
ATOM 3709 O O . ARG B 1 265 ? 11.47995 12.28077 15.84042 1.000 36.04917 257 ARG B O 1
ATOM 3717 N N . LYS B 1 266 ? 11.16081 10.64698 17.34690 1.000 30.32780 258 LYS B N 1
ATOM 3718 C CA . LYS B 1 266 ? 11.74328 9.60445 16.51568 1.000 23.53031 258 LYS B CA 1
ATOM 3719 C C . LYS B 1 266 ? 10.73897 9.00932 15.53801 1.000 27.30718 258 LYS B C 1
ATOM 3720 O O . LYS B 1 266 ? 11.03456 7.97819 14.92558 1.000 30.40478 258 LYS B O 1
ATOM 3726 N N . ASP B 1 267 ? 9.57246 9.64678 15.37661 1.000 21.81051 259 ASP B N 1
ATOM 3727 C CA . ASP B 1 267 ? 8.54371 9.21624 14.42232 1.000 34.14931 259 ASP B CA 1
ATOM 3728 C C . ASP B 1 267 ? 8.03183 7.80845 14.72162 1.000 32.93120 259 ASP B C 1
ATOM 3729 O O . ASP B 1 267 ? 7.68349 7.05289 13.81499 1.000 33.58621 259 ASP B O 1
ATOM 3734 N N . LEU B 1 268 ? 7.94052 7.46809 16.00302 1.000 27.21625 260 LEU B N 1
ATOM 3735 C CA . LEU B 1 268 ? 7.34191 6.21372 16.43427 1.000 28.49484 260 LEU B CA 1
ATOM 3736 C C . LEU B 1 268 ? 5.88682 6.43046 16.85347 1.000 26.35475 260 LEU B C 1
ATOM 3737 O O . LEU B 1 268 ? 5.45354 7.54731 17.15078 1.000 27.55191 260 LEU B O 1
ATOM 3742 N N . SER B 1 269 ? 5.12229 5.34654 16.84602 1.000 26.36833 261 SER B N 1
ATOM 3743 C CA . SER B 1 269 ? 3.71314 5.41674 17.20220 1.000 26.05777 261 SER B CA 1
ATOM 3744 C C . SER B 1 269 ? 3.55153 5.58396 18.70636 1.000 22.29015 261 SER B C 1
ATOM 3745 O O . SER B 1 269 ? 4.30040 4.99859 19.49002 1.000 18.62623 261 SER B O 1
ATOM 3748 N N . VAL B 1 270 ? 2.57913 6.40206 19.11152 1.000 20.36679 262 VAL B N 1
ATOM 3749 C CA . VAL B 1 270 ? 2.19693 6.48281 20.51576 1.000 21.62188 262 VAL B CA 1
ATOM 3750 C C . VAL B 1 270 ? 0.75182 6.05596 20.73261 1.000 20.00171 262 VAL B C 1
ATOM 3751 O O . VAL B 1 270 ? 0.21202 6.24308 21.82430 1.000 19.97114 262 VAL B O 1
ATOM 3755 N N . ARG B 1 271 ? 0.10902 5.48682 19.71650 1.000 17.20221 263 ARG B N 1
ATOM 3756 C CA . ARG B 1 271 ? -1.25398 5.01211 19.90035 1.000 20.43033 263 ARG B CA 1
ATOM 3757 C C . ARG B 1 271 ? -1.27637 3.93066 20.97873 1.000 16.63308 263 ARG B C 1
ATOM 3758 O O . ARG B 1 271 ? -0.38553 3.07946 21.04416 1.000 16.69227 263 ARG B O 1
ATOM 3766 N N . TYR B 1 272 ? -2.28991 3.98784 21.84459 1.000 16.43523 264 TYR B N 1
ATOM 3767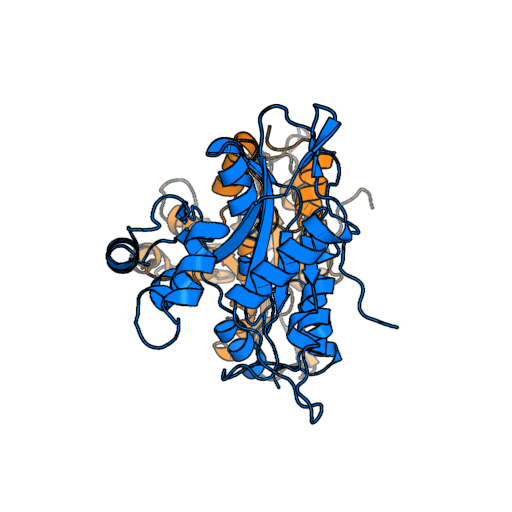 C CA . TYR B 1 272 ? -2.49437 3.11100 23.00265 1.000 17.40881 264 TYR B CA 1
ATOM 3768 C C . TYR B 1 272 ? -1.54932 3.42855 24.15803 1.000 16.63120 264 TYR B C 1
ATOM 3769 O O . TYR B 1 272 ? -1.59438 2.74910 25.18989 1.000 17.95477 264 TYR B O 1
ATOM 3778 N N . LEU B 1 273 ? -0.71878 4.45785 24.04044 1.000 18.13549 265 LEU B N 1
ATOM 3779 C CA . LEU B 1 273 ? -0.02732 5.01030 25.19541 1.000 18.49016 265 LEU B CA 1
ATOM 3780 C C . LEU B 1 273 ? -0.71861 6.25369 25.74094 1.000 17.61438 265 LEU B C 1
ATOM 3781 O O . LEU B 1 273 ? -0.61901 6.54084 26.93696 1.000 16.52469 265 LEU B O 1
ATOM 3786 N N . ILE B 1 274 ? -1.40112 6.99332 24.87641 1.000 14.96302 266 ILE B N 1
ATOM 3787 C CA . ILE B 1 274 ? -2.17055 8.18156 25.23388 1.000 13.50507 266 ILE B CA 1
ATOM 3788 C C . ILE B 1 274 ? -3.48630 8.10061 24.48523 1.000 15.83629 266 ILE B C 1
ATOM 3789 O O . ILE B 1 274 ? -3.60804 7.33015 23.52085 1.000 18.42947 266 ILE B O 1
ATOM 3794 N N . PRO B 1 275 ? -4.50992 8.83540 24.92316 1.000 17.04138 267 PRO B N 1
ATOM 3795 C CA . PRO B 1 275 ? -5.83208 8.66974 24.30669 1.000 21.17066 267 PRO B CA 1
ATOM 3796 C C . PRO B 1 275 ? -5.84028 9.08664 22.84343 1.000 19.63010 267 PRO B C 1
ATOM 3797 O O . PRO B 1 275 ? -5.17047 10.04132 22.44662 1.000 20.54840 267 PRO B O 1
ATOM 3801 N N . ASP B 1 276 ? -6.63137 8.36664 22.04671 1.000 21.22978 268 ASP B N 1
ATOM 3802 C CA . ASP B 1 276 ? -6.80979 8.70433 20.63531 1.000 16.60875 268 ASP B CA 1
ATOM 3803 C C . ASP B 1 276 ? -7.07734 10.18918 20.40677 1.000 25.97967 268 ASP B C 1
ATOM 3804 O O . ASP B 1 276 ? -6.43881 10.77214 19.51476 1.000 20.16965 268 ASP B O 1
ATOM 3809 N N . PRO B 1 277 ? -7.97663 10.86021 21.14977 1.000 20.16388 269 PRO B N 1
ATOM 3810 C CA . PRO B 1 277 ? -8.17607 12.29750 20.89159 1.000 24.06293 269 PRO B CA 1
ATOM 3811 C C . PRO B 1 277 ? -6.91937 13.12077 21.10084 1.000 21.06188 269 PRO B C 1
ATOM 3812 O O . PRO B 1 277 ? -6.73474 14.13218 20.41258 1.000 23.90381 269 PRO B O 1
ATOM 3816 N N . VAL B 1 278 ? -6.01822 12.68112 21.98081 1.000 18.86210 270 VAL B N 1
ATOM 3817 C CA . VAL B 1 278 ? -4.75972 13.39320 22.16991 1.000 17.32652 270 VAL B CA 1
ATOM 3818 C C . VAL B 1 278 ? -3.82386 13.12340 21.00015 1.000 26.44682 270 VAL B C 1
ATOM 3819 O O . VAL B 1 278 ? -3.16100 14.04005 20.49431 1.000 25.40620 270 VAL B O 1
ATOM 3823 N N . VAL B 1 279 ? -3.77703 11.86897 20.53304 1.000 20.66794 271 VAL B N 1
ATOM 3824 C CA . VAL B 1 279 ? -3.01824 11.54843 19.32645 1.000 22.36214 271 VAL B CA 1
ATOM 3825 C C . VAL B 1 279 ? -3.49546 12.40156 18.15889 1.000 24.94971 271 VAL B C 1
ATOM 3826 O O . VAL B 1 279 ? -2.69106 12.96399 17.40869 1.000 26.01829 271 VAL B O 1
ATOM 3830 N N . ASP B 1 280 ? -4.81374 12.51479 17.99231 1.000 22.63215 272 ASP B N 1
ATOM 3831 C CA . ASP B 1 280 ? -5.35720 13.28044 16.87881 1.000 27.29545 272 ASP B CA 1
ATOM 3832 C C . ASP B 1 280 ? -5.03438 14.75950 17.01969 1.000 27.06115 272 ASP B C 1
ATOM 3833 O O . ASP B 1 280 ? -4.70831 15.42848 16.03227 1.000 29.78617 272 ASP B O 1
ATOM 3838 N N . TYR B 1 281 ? -5.13371 15.28830 18.23787 1.000 21.42349 273 TYR B N 1
ATOM 3839 C CA . TYR B 1 281 ? -4.82014 16.69144 18.45955 1.000 26.61284 273 TYR B CA 1
ATOM 3840 C C . TYR B 1 281 ? -3.35430 16.96992 18.16959 1.000 28.72436 273 TYR B C 1
ATOM 3841 O O . TYR B 1 281 ? -3.02921 17.97863 17.53723 1.000 24.59361 273 TYR B O 1
ATOM 3850 N N . ILE B 1 282 ? -2.45757 16.08373 18.61833 1.000 23.41621 274 ILE B N 1
ATOM 3851 C CA . ILE B 1 282 ? -1.02945 16.29923 18.40574 1.000 25.60423 274 ILE B CA 1
ATOM 3852 C C . ILE B 1 282 ? -0.70069 16.28900 16.91564 1.000 30.49722 274 ILE B C 1
ATOM 3853 O O . ILE B 1 282 ? 0.10616 17.09498 16.43506 1.000 28.29447 274 ILE B O 1
ATOM 3858 N N . GLU B 1 283 ? -1.33340 15.39541 16.15697 1.000 28.81984 275 GLU B N 1
ATOM 3859 C CA . GLU B 1 283 ? -1.10077 15.37584 14.71690 1.000 33.40208 275 GLU B CA 1
ATOM 3860 C C . GLU B 1 283 ? -1.71708 16.60029 14.04872 1.000 31.29390 275 GLU B C 1
ATOM 3861 O O . GLU B 1 283 ? -1.10810 17.19735 13.15520 1.000 32.71354 275 GLU B O 1
ATOM 3867 N N . GLU B 1 284 ? -2.91888 16.99447 14.47351 1.000 27.79125 276 GLU B N 1
ATOM 3868 C CA . GLU B 1 284 ? -3.58356 18.14181 13.86165 1.000 28.63499 276 GLU B CA 1
ATOM 3869 C C . GLU B 1 284 ? -2.76459 19.41563 14.01544 1.000 34.40623 276 GLU B C 1
ATOM 3870 O O . GLU B 1 284 ? -2.67543 20.22082 13.08012 1.000 41.28256 276 GLU B O 1
ATOM 3876 N N . HIS B 1 285 ? -2.12908 19.60402 15.17078 1.000 32.55783 277 HIS B N 1
ATOM 3877 C CA . HIS B 1 285 ? -1.40654 20.83666 15.44849 1.000 31.04867 277 HIS B CA 1
ATOM 3878 C C . HIS B 1 285 ? 0.09975 20.66415 15.35748 1.000 26.54680 277 HIS B C 1
ATOM 3879 O O . HIS B 1 285 ? 0.83531 21.60590 15.65375 1.000 34.54217 277 HIS B O 1
ATOM 3886 N N . GLY B 1 286 ? 0.57241 19.48843 14.96086 1.000 30.48763 278 GLY B N 1
ATOM 3887 C CA . GLY B 1 286 ? 1.99785 19.28149 14.76399 1.000 28.69340 278 GLY B CA 1
ATOM 3888 C C . GLY B 1 286 ? 2.85511 19.49849 15.99011 1.000 28.56424 278 GLY B C 1
ATOM 3889 O O . GLY B 1 286 ? 3.99676 19.96025 15.86744 1.000 30.37619 278 GLY B O 1
ATOM 3890 N N . LEU B 1 287 ? 2.34305 19.15135 17.16998 1.000 29.39683 279 LEU B N 1
ATOM 3891 C CA . LEU B 1 287 ? 3.06395 19.35264 18.42285 1.000 25.79816 279 LEU B CA 1
ATOM 3892 C C . LEU B 1 287 ? 4.18782 18.32962 18.59115 1.000 27.16547 279 LEU B C 1
ATOM 3893 O O . LEU B 1 287 ? 4.15062 17.22636 18.03714 1.000 30.30275 279 LEU B O 1
ATOM 3898 N N . TYR B 1 288 ? 5.19034 18.70903 19.38782 1.000 26.60882 280 TYR B N 1
ATOM 3899 C CA . TYR B 1 288 ? 6.28746 17.81551 19.77903 1.000 31.43671 280 TYR B CA 1
ATOM 3900 C C . TYR B 1 288 ? 7.18080 17.42322 18.59786 1.000 40.53575 280 TYR B C 1
ATOM 3901 O O . TYR B 1 288 ? 7.64494 16.28559 18.50648 1.000 41.34149 280 TYR B O 1
ATOM 3910 N N . GLN B 1 289 ? 7.40606 18.37563 17.68956 1.000 46.00545 281 GLN B N 1
ATOM 3911 C CA . GLN B 1 289 ? 8.38939 18.27634 16.60058 1.000 46.85021 281 GLN B CA 1
ATOM 3912 C C . GLN B 1 289 ? 8.43487 16.93975 15.87220 1.000 50.05340 281 GLN B C 1
ATOM 3913 O O . GLN B 1 289 ? 9.51348 16.48844 15.47860 1.000 57.25284 281 GLN B O 1
#

Solvent-accessible surface area: 22532 Å² total; per-residue (Å²): 198,90,80,106,18,18,66,135,46,14,73,117,114,7,86,76,103,79,47,58,0,0,0,0,0,10,34,25,17,11,1,0,0,0,25,7,47,0,13,25,2,10,21,0,21,14,40,1,103,116,100,23,102,19,4,24,4,0,0,0,0,1,0,13,1,61,47,65,149,109,84,35,36,9,65,3,113,26,0,20,57,0,0,41,101,6,6,127,81,2,89,39,0,1,14,0,31,41,4,15,82,35,116,38,172,194,45,74,61,84,87,3,52,19,5,120,0,0,114,17,0,41,94,31,0,8,95,95,40,30,6,0,41,2,61,89,34,75,157,86,124,4,61,2,0,5,5,13,18,7,100,48,0,64,32,4,24,111,126,74,126,45,56,112,99,41,21,64,15,0,0,54,95,8,0,0,0,0,3,49,66,86,84,36,112,7,110,134,5,42,46,59,7,141,129,21,120,110,16,18,46,50,7,77,17,105,10,26,14,40,8,49,18,78,72,0,18,63,23,38,122,124,97,43,24,7,44,18,12,0,8,42,50,0,18,83,6,8,139,123,81,55,19,31,194,200,137,74,76,98,16,16,76,130,46,17,74,92,175,6,70,67,101,79,48,63,0,0,0,0,0,8,14,26,38,11,1,0,0,0,17,29,40,0,11,18,1,9,21,0,20,17,37,0,93,114,99,18,105,19,2,22,3,0,0,0,1,0,0,13,0,43,23,70,148,110,98,33,34,10,62,2,113,24,0,20,55,0,0,46,116,7,5,131,80,5,90,40,0,0,13,0,30,59,3,8,86,39,110,42,173,190,50,88,46,74,86,9,52,14,4,101,0,0,151,16,0,39,89,31,0,11,88,86,45,30,3,0,76,6,73,87,48,74,135,98,146,5,66,3,0,0,3,2,20,10,96,39,1,98,29,8,57,104,121,83,93,42,47,88,94,38,8,68,56,0,0,34,118,13,0,0,0,0,4,32,96,43,89,52,118,10,79,151,29,0,45,51,3,75,147,54,97,94,19,13,56,42,10,79,10,102,20,60,18,52,4,40,17,85,73,0,34,70,18,36,126,116,97,36,27,8,40,11,3,1,10,42,54,0,7,82,6,7,121,130,82,58,26,29,186

InterPro domains:
  IPR004821 Cytidyltransferase-like domain [PF01467] (61-253)
  IPR005248 Nicotinate/nicotinamide nucleotide adenylyltransferase [TIGR00482] (61-280)
  IPR014729 Rossmann-like alpha/beta/alpha sandwich fold [G3DSA:3.40.50.620] (55-291)
  IPR045094 Nicotinamide/nicotinate mononucleotide adenylyltransferase, eukaryotic [cd09286] (58-280)
  IPR051182 Eukaryotic NMN adenylyltransferase [PTHR12039] (52-286)

Secondary structure (DSSP, 8-state):
-------TT---B--STT-EEEEEEEEE--TT--HHHHHHHHHHHHHHHHHSSEEEEEEEEEEPPTTS--TT---HHHHHHHHHHHHTT-SSEEE--HHHH-B-TTS-B----HHHHHHHHHIIIIIIS--EE-TTS-EEPPEEEEEEEHHHHHHHHSTTSS-HHHHHIIIIII-EEEEE-TT---HHHHHHTGGGTTSEEEEE-SS-B---HHHHHHHHHTT---BTTB-HHHHHHHHHHTTT-/--S-----TT---B--STT-EEEEEEEEE--TT--HHHHHHHHHHHHHHHHHSSEEEEEEEEEEPPGGG--TT---HHHHHHHHHHHHTT-SSEEE-THHHH-B-TTS-B----HHHHHHHHHIIIIIIS--EE-TTS-EEPPEEEEEEEHHHHHHTTSTTTS-HHHHHHIIIII-EEEEE-TT---HHHHHTTTTS-S-EEEEE--S-B---HHHHHHHHHTT---BTTB-HHHHHHHHHHT---

Nearest PDB structures (foldseek):
  1nup-assembly1_B  TM=9.387E-01  e=4.160E-24  Homo sapiens
  1kku-assembly1_A  TM=9.401E-01  e=1.005E-23  Homo sapiens
  1kqn-assembly1_F  TM=9.476E-01  e=1.418E-22  Homo sapiens
  1kqn-assembly1_A  TM=9.486E-01  e=3.427E-22  Homo sapiens
  5z9r-assembly1_B  TM=8.998E-01  e=8.280E-22  Mus musculus

Sequence (491 aa):
DSYTFPIHKLKRRQSQPGKTPLVLVACGSFSPITFLHLRMMFEMASDFVRFNTDFEVCAGYLSPVSDAYKKAGLAPGHHRVNMCSRAVEPSPWLMVDPYETLNRNERGEPEYVPTAKVLRHFDHEINTVLGGIEGTDGVRRKARIALLAGADLIMSMSEPGLWSPTDLDVILSQYGAFIIERSGTDIEEALASLRQYENNIWVISQVIQNDISSTKVRLFLRKDLSVRYLIPDPVVDYIEEHGLYQMDSYTFPIHKLKRRQSQPGKTPLVLVACGSFSPITFLHLRMFEMASDFVRFNTDFEVCAGYLSPVSDAYKKAGLAPGHHRVNMCSRAVEPSPWLMVDPYETLNRNERGEPEYVPTAKVLRHFDHEINTVLGGIEGTDGVRRKARIALLAGADLIMSMSEPGLWSPTDLDVILSQYGAFIIERSGTDIEEALASLRQYENNIWVISQVIQNDISSTKVRLFLRKDLSVRYLIPDPVVDYIEEHGLYQ

B-factor: mean 26.55, std 10.79, range [8.52, 91.28]

Radius of gyration: 25.36 Å; Cα contacts (8 Å, |Δi|>4): 890; chains: 2; bounding box: 46×75×70 Å

Foldseek 3Di:
DDADFDCPQFAQADDDPQAFEAEEEEEDQCLPPWVVNVVLVVLVQVCCVPPHRHDYGAYEYEHWAPPDPDPSRDQLVLNQVLVQVQCVPPNGYYYHSVNNCDADPVRHRDTDDPLNVQVVVQCVQCVVVPAHQYPVRHRDRHAYAYEEELVVLVVVLDPDPDDPVSLCSRLVRHAYEYEYEPPDDSPVSCVSVVVSVVRYHYGYDPDDDDDDSVVVLVCVVVVHDCPPGHDPVSVVSCVVVVRSD/DVDFDFDCPLFAQEDDDPQAFEAEEEEEDAPLPPWVVNVVLVVLVQVCCVPPHRHDYGAYEYEHWACVVDDPSRDQLVLNQVLVQVQCVVPNGYYYHSVRNCDADPVRHRDTDDVLVVQVVVQCVACPVVPAHQYPVRDGDRHAYAYEEELVVLLVVPVPPPAPPVSLLSRPQRHAYEYEYEPPDDCVVSCPVSVVSPPSYHYRYDPDHDDLDSVVVLVCVVVVHDCPPGHDPVSVVSCVVVVGSD